Protein AF-0000000075188160 (afdb_homodimer)

Radius of gyration: 25.86 Å; Cα contacts (8 Å, |Δi|>4): 1285; chains: 2; bounding box: 94×71×82 Å

Secondary structure (DSSP, 8-state):
-------------------PPPP-----GGGGGS---BTT--SS--S-TTSS--S--EEEEEEE--S--S-GGGT--EETT--EEEEEEEE-TTS-------GGG---SS-SSSB-TTS-B-PPP-S--HHHHHHHTT-HHHHHHHHHHS--SSS-HHHHHHHHHHHTGGG-GGG-GGGG-TT--TTHHHHHHHHHHHHHHHH--HHHHHHHTT----SS--B-HHHHHHHHHHHHSSPPEEEE-STTTBEEEEEEEEEEES-TTTPEEEEE--SSPPSS-SSSPBB-PPPPGGGEE--SS-----/--------------------PPP-----GGGGGS---BTT--SS--S-TTSS--S--EEEEEEE--S--S-GGGT--EETT--EEEEEEEE-TTS-------GGG---SS-SSSB-TTS-B-PPP-S--HHHHHHHTT-HHHHHHHHHHS--SSS-HHHHHHHHHHHTGGG-GGGSGGGG-TT--TTHHHHHHHHHHHHHHHH--HHHHHHHTT----SS--B-HHHHHHHHHHHHSSPPEEEE-STTTBEEEEEEEEEEES-TTTPEEEEE--SSPPSS-SSSPBB-PPPPGGGEE--SS-----

Foldseek 3Di:
DPPPPPPPPPPPPPPPPPDDQDALDFAPVVLVVDDWDWQLPDPDDDPQLLWAWPQLQWKKFKWWDDQFAQCLVVVQFAAPLATAGQAIARAGSVRHHFWQQDLVLQAAQQAVVQADPVGDGRDHHDDDFCLVVCVVSVNVVLVVVCSHGQGHHPDHSSNSLSRRCRTGVSNTSSLDQVRRPPPDDPCSSSNLRSLLSVVSRVVQRLSCLCVVLVHHADPPDFDALCSSQVSRCVPQVEGWAWEADDPQAETTMTMWIFTWTTGSRDTDTRTYYDPDHHSHDRPDTHHRHHHDPSRYDHPPDDPPPD/DPPPPPPPPPPPPPPPPPDDQDALDFAPVVLVVDDWDWQLPDPDDDPQLLWAWPQLQWKKFKWWDDQFAQCLVVVQFAAPLATAGQAIARAGSVRHHFWQQDLVLQAAQQAVVQADPVGDGRDHHDDDFCLVVCVVSVNVVLVVVCSHGQGHHPDHSSNSLSRRCRTGVSNTSSLDQVRRPPPGDPCSSSNLRSLLSVVSRVVQRLSCLCVVLVHHADPPDFDALCSSQVSRCVPQVEGWAWEDDDPQAETTMTMWIFTWTTGSRDTDTRTYYDPDHHSHDRPDTHHRHHHDPSRYDHPPDDPPPD

InterPro domains:
  IPR001568 Ribonuclease T2-like [PF00445] (58-257)
  IPR001568 Ribonuclease T2-like [PTHR11240] (32-281)
  IPR018188 Ribonuclease T2, His active site 1 [PS00530] (83-90)
  IPR033130 Ribonuclease T2, His active site 2 [PS00531] (160-171)
  IPR033697 Ribonuclease T2, eukaryotic [cd01061] (55-287)
  IPR036430 Ribonuclease T2-like superfamily [G3DSA:3.90.730.10] (27-302)
  IPR036430 Ribonuclease T2-like superfamily [SSF55895] (38-282)

Structure (mmCIF, N/CA/C/O backbone):
data_AF-0000000075188160-model_v1
#
loop_
_entity.id
_entity.type
_entity.pdbx_description
1 polymer 'ribonuclease T2'
#
loop_
_atom_site.group_PDB
_atom_site.id
_atom_site.type_symbol
_atom_site.label_atom_id
_atom_site.label_alt_id
_atom_site.label_comp_id
_atom_site.label_asym_id
_atom_site.label_entity_id
_atom_site.label_seq_id
_atom_site.pdbx_PDB_ins_code
_atom_site.Cartn_x
_atom_site.Cartn_y
_atom_site.Cartn_z
_atom_site.occupancy
_atom_site.B_iso_or_equiv
_atom_site.auth_seq_id
_atom_site.auth_comp_id
_atom_site.auth_asym_id
_atom_site.auth_atom_id
_atom_site.pdbx_PDB_model_num
ATOM 1 N N . MET A 1 1 ? 50.875 18.438 -55.125 1 29.58 1 MET A N 1
ATOM 2 C CA . MET A 1 1 ? 50.812 18.141 -53.688 1 29.58 1 MET A CA 1
ATOM 3 C C . MET A 1 1 ? 49.531 18.688 -53.062 1 29.58 1 MET A C 1
ATOM 5 O O . MET A 1 1 ? 49.438 19.875 -52.781 1 29.58 1 MET A O 1
ATOM 9 N N . MET A 1 2 ? 48.344 18.156 -53.562 1 36.16 2 MET A N 1
ATOM 10 C CA . MET A 1 2 ? 47 18.531 -53.125 1 36.16 2 MET A CA 1
ATOM 11 C C . MET A 1 2 ? 46.781 18.156 -51.656 1 36.16 2 MET A C 1
ATOM 13 O O . MET A 1 2 ? 47 17.016 -51.281 1 36.16 2 MET A O 1
ATOM 17 N N . ASN A 1 3 ? 46.906 19.094 -50.719 1 37.25 3 ASN A N 1
ATOM 18 C CA . ASN A 1 3 ? 46.625 19.078 -49.281 1 37.25 3 ASN A CA 1
ATOM 19 C C . ASN A 1 3 ? 45.188 18.688 -48.969 1 37.25 3 ASN A C 1
ATOM 21 O O . ASN A 1 3 ? 44.25 19.422 -49.312 1 37.25 3 ASN A O 1
ATOM 25 N N . GLY A 1 4 ? 44.781 17.422 -49.125 1 35.34 4 GLY A N 1
ATOM 26 C CA . GLY A 1 4 ? 43.5 16.938 -48.719 1 35.34 4 GLY A CA 1
ATOM 27 C C . GLY A 1 4 ? 43.188 17.125 -47.25 1 35.34 4 GLY A C 1
ATOM 28 O O . GLY A 1 4 ? 43.969 16.672 -46.375 1 35.34 4 GLY A O 1
ATOM 29 N N . TYR A 1 5 ? 42.562 18.281 -46.906 1 38.41 5 TYR A N 1
ATOM 30 C CA . TYR A 1 5 ? 42.031 18.5 -45.562 1 38.41 5 TYR A CA 1
ATOM 31 C C . TYR A 1 5 ? 41.062 17.406 -45.156 1 38.41 5 TYR A C 1
ATOM 33 O O . TYR A 1 5 ? 40.062 17.172 -45.812 1 38.41 5 TYR A O 1
ATOM 41 N N . LEU A 1 6 ? 41.562 16.344 -44.5 1 41 6 LEU A N 1
ATOM 42 C CA . LEU A 1 6 ? 40.688 15.375 -43.812 1 41 6 LEU A CA 1
ATOM 43 C C . LEU A 1 6 ? 39.875 16.047 -42.719 1 41 6 LEU A C 1
ATOM 45 O O . LEU A 1 6 ? 40.469 16.625 -41.781 1 41 6 LEU A O 1
ATOM 49 N N . SER A 1 7 ? 38.688 16.438 -43.062 1 38.22 7 SER A N 1
ATOM 50 C CA . SER A 1 7 ? 37.75 16.906 -42.062 1 38.22 7 SER A CA 1
ATOM 51 C C . SER A 1 7 ? 37.469 15.828 -41.031 1 38.22 7 SER A C 1
ATOM 53 O O . SER A 1 7 ? 37 14.734 -41.375 1 38.22 7 SER A O 1
ATOM 55 N N . PHE A 1 8 ? 38.125 15.914 -39.875 1 43.94 8 PHE A N 1
ATOM 56 C CA . PHE A 1 8 ? 37.781 15.102 -38.688 1 43.94 8 PHE A CA 1
ATOM 57 C C . PHE A 1 8 ? 36.375 15.453 -38.188 1 43.94 8 PHE A C 1
ATOM 59 O O . PHE A 1 8 ? 36.125 16.594 -37.812 1 43.94 8 PHE A O 1
ATOM 66 N N . ILE A 1 9 ? 35.375 14.703 -38.625 1 43.22 9 ILE A N 1
ATOM 67 C CA . ILE A 1 9 ? 34.062 14.82 -38.031 1 43.22 9 ILE A CA 1
ATOM 68 C C . ILE A 1 9 ? 34.125 14.297 -36.594 1 43.22 9 ILE A C 1
ATOM 70 O O . ILE A 1 9 ? 34.406 13.109 -36.375 1 43.22 9 ILE A O 1
ATOM 74 N N . VAL A 1 10 ? 34.312 15.188 -35.625 1 41.38 10 VAL A N 1
ATOM 75 C CA . VAL A 1 10 ? 34.156 14.828 -34.219 1 41.38 10 VAL A CA 1
ATOM 76 C C . VAL A 1 10 ? 32.688 14.453 -33.938 1 41.38 10 VAL A C 1
ATOM 78 O O . VAL A 1 10 ? 31.797 15.297 -34.062 1 41.38 10 VAL A O 1
ATOM 81 N N . SER A 1 11 ? 32.375 13.234 -34.094 1 39.12 11 SER A N 1
ATOM 82 C CA . SER A 1 11 ? 31.078 12.805 -33.562 1 39.12 11 SER A CA 1
ATOM 83 C C . SER A 1 11 ? 30.984 13.023 -32.062 1 39.12 11 SER A C 1
ATOM 85 O O . SER A 1 11 ? 31.719 12.406 -31.297 1 39.12 11 SER A O 1
ATOM 87 N N . LEU A 1 12 ? 30.578 14.141 -31.656 1 33.94 12 LEU A N 1
ATOM 88 C CA . LEU A 1 12 ? 30.188 14.258 -30.266 1 33.94 12 LEU A CA 1
ATOM 89 C C . LEU A 1 12 ? 29.094 13.266 -29.906 1 33.94 12 LEU A C 1
ATOM 91 O O . LEU A 1 12 ? 27.953 13.406 -30.359 1 33.94 12 LEU A O 1
ATOM 95 N N . ALA A 1 13 ? 29.469 12.047 -29.641 1 36.66 13 ALA A N 1
ATOM 96 C CA . ALA A 1 13 ? 28.469 11.227 -28.969 1 36.66 13 ALA A CA 1
ATOM 97 C C . ALA A 1 13 ? 27.938 11.922 -27.719 1 36.66 13 ALA A C 1
ATOM 99 O O . ALA A 1 13 ? 28.688 12.164 -26.766 1 36.66 13 ALA A O 1
ATOM 100 N N . LEU A 1 14 ? 26.891 12.656 -27.797 1 34.25 14 LEU A N 1
ATOM 101 C CA . LEU A 1 14 ? 26.188 13.117 -26.609 1 34.25 14 LEU A CA 1
ATOM 102 C C . LEU A 1 14 ? 25.906 11.953 -25.672 1 34.25 14 LEU A C 1
ATOM 104 O O . LEU A 1 14 ? 25.141 11.047 -26 1 34.25 14 LEU A O 1
ATOM 108 N N . ALA A 1 15 ? 26.781 11.688 -24.859 1 36.69 15 ALA A N 1
ATOM 109 C CA . ALA A 1 15 ? 26.438 10.812 -23.75 1 36.69 15 ALA A CA 1
ATOM 110 C C . ALA A 1 15 ? 25.156 11.281 -23.047 1 36.69 15 ALA A C 1
ATOM 112 O O . ALA A 1 15 ? 25.141 12.344 -22.422 1 36.69 15 ALA A O 1
ATOM 113 N N . VAL A 1 16 ? 24.062 10.992 -23.484 1 39.41 16 VAL A N 1
ATOM 114 C CA . VAL A 1 16 ? 22.875 11.18 -22.656 1 39.41 16 VAL A CA 1
ATOM 115 C C . VAL A 1 16 ? 23.141 10.648 -21.25 1 39.41 16 VAL A C 1
ATOM 117 O O . VAL A 1 16 ? 23.391 9.453 -21.062 1 39.41 16 VAL A O 1
ATOM 120 N N . LYS A 1 17 ? 23.891 11.375 -20.531 1 41.59 17 LYS A N 1
ATOM 121 C CA . LYS A 1 17 ? 23.969 11 -19.125 1 41.59 17 LYS A CA 1
ATOM 122 C C . LYS A 1 17 ? 22.641 10.477 -18.609 1 41.59 17 LYS A C 1
ATOM 124 O O . LYS A 1 17 ? 21.625 11.188 -18.641 1 41.59 17 LYS A O 1
ATOM 129 N N . ALA A 1 18 ? 22.453 9.203 -18.719 1 49.53 18 ALA A N 1
ATOM 130 C CA . ALA A 1 18 ? 21.297 8.531 -18.156 1 49.53 18 ALA A CA 1
ATOM 131 C C . ALA A 1 18 ? 20.922 9.133 -16.797 1 49.53 18 ALA A C 1
ATOM 133 O O . ALA A 1 18 ? 21.734 9.164 -15.883 1 49.53 18 ALA A O 1
ATOM 134 N N . TYR A 1 19 ? 19.984 10.164 -16.703 1 56.09 19 TYR A N 1
ATOM 135 C CA . TYR A 1 19 ? 19.453 10.812 -15.516 1 56.09 19 TYR A CA 1
ATOM 136 C C . TYR A 1 19 ? 19.109 9.789 -14.438 1 56.09 19 TYR A C 1
ATOM 138 O O . TYR A 1 19 ? 18.375 8.828 -14.695 1 56.09 19 TYR A O 1
ATOM 146 N N . GLN A 1 20 ? 19.969 9.727 -13.375 1 81.69 20 GLN A N 1
ATOM 147 C CA . GLN A 1 20 ? 19.703 8.82 -12.258 1 81.69 20 GLN A CA 1
ATOM 148 C C . GLN A 1 20 ? 18.859 9.492 -11.188 1 81.69 20 GLN A C 1
ATOM 150 O O . GLN A 1 20 ? 19.172 10.594 -10.734 1 81.69 20 GLN A O 1
ATOM 155 N N . VAL A 1 21 ? 17.656 9.008 -10.938 1 91.62 21 VAL A N 1
ATOM 156 C CA . VAL A 1 21 ? 16.812 9.469 -9.836 1 91.62 21 VAL A CA 1
ATOM 157 C C . VAL A 1 21 ? 17.5 9.188 -8.5 1 91.62 21 VAL A C 1
ATOM 159 O O . VAL A 1 21 ? 17.828 8.039 -8.195 1 91.62 21 VAL A O 1
ATOM 162 N N . PRO A 1 22 ? 17.797 10.242 -7.809 1 93.81 22 PRO A N 1
ATOM 163 C CA . PRO A 1 22 ? 18.5 10.039 -6.535 1 93.81 22 PRO A CA 1
ATOM 164 C C . PRO A 1 22 ? 17.672 9.227 -5.535 1 93.81 22 PRO A C 1
ATOM 166 O O . PRO A 1 22 ? 16.438 9.297 -5.539 1 93.81 22 PRO A O 1
ATOM 169 N N . ALA A 1 23 ? 18.391 8.562 -4.691 1 93.25 23 ALA A N 1
ATOM 170 C CA . ALA A 1 23 ? 17.75 7.832 -3.602 1 93.25 23 ALA A CA 1
ATOM 171 C C . ALA A 1 23 ? 17.234 8.789 -2.533 1 93.25 23 ALA A C 1
ATOM 173 O O . ALA A 1 23 ? 17.844 9.836 -2.279 1 93.25 23 ALA A O 1
ATOM 174 N N . THR A 1 24 ? 16.125 8.375 -1.885 1 96.69 24 THR A N 1
ATOM 175 C CA . THR A 1 24 ? 15.578 9.227 -0.839 1 96.69 24 THR A CA 1
ATOM 176 C C . THR A 1 24 ? 15.32 8.43 0.434 1 96.69 24 THR A C 1
ATOM 178 O O . THR A 1 24 ? 14.68 8.922 1.363 1 96.69 24 THR A O 1
ATOM 181 N N . TYR A 1 25 ? 15.75 7.16 0.494 1 97.31 25 TYR A N 1
ATOM 182 C CA . TYR A 1 25 ? 15.586 6.355 1.699 1 97.31 25 TYR A CA 1
ATOM 183 C C . TYR A 1 25 ? 16.609 6.742 2.758 1 97.31 25 TYR A C 1
ATOM 185 O O . TYR A 1 25 ? 17.719 7.184 2.43 1 97.31 25 TYR A O 1
ATOM 193 N N . PRO A 1 26 ? 16.281 6.594 4.051 1 98.19 26 PRO A N 1
ATOM 194 C CA . PRO A 1 26 ? 17.219 6.891 5.133 1 98.19 26 PRO A CA 1
ATOM 195 C C . PRO A 1 26 ? 18.281 5.809 5.305 1 98.19 26 PRO A C 1
ATOM 197 O O . PRO A 1 26 ? 18.281 4.812 4.574 1 98.19 26 PRO A O 1
ATOM 200 N N . ASN A 1 27 ? 19.172 6.098 6.184 1 97.62 27 ASN A N 1
ATOM 201 C CA . ASN A 1 27 ? 20.125 5.09 6.641 1 97.62 27 ASN A CA 1
ATOM 202 C C . ASN A 1 27 ? 19.719 4.508 7.992 1 97.62 27 ASN A C 1
ATOM 204 O O . ASN A 1 27 ? 19.953 5.125 9.031 1 97.62 27 ASN A O 1
ATOM 208 N N . ILE A 1 28 ? 19.156 3.303 7.949 1 96.56 28 ILE A N 1
ATOM 209 C CA . ILE A 1 28 ? 18.719 2.709 9.203 1 96.56 28 ILE A CA 1
ATOM 210 C C . ILE A 1 28 ? 19.438 1.388 9.438 1 96.56 28 ILE A C 1
ATOM 212 O O . ILE A 1 28 ? 18.875 0.444 9.984 1 96.56 28 ILE A O 1
ATOM 216 N N . SER A 1 29 ? 20.625 1.27 8.977 1 96.25 29 SER A N 1
ATOM 217 C CA . SER A 1 29 ? 21.422 0.051 9.133 1 96.25 29 SER A CA 1
ATOM 218 C C . SER A 1 29 ? 21.609 -0.303 10.602 1 96.25 29 SER A C 1
ATOM 220 O O . SER A 1 29 ? 21.672 -1.481 10.961 1 96.25 29 SER A O 1
ATOM 222 N N . SER A 1 30 ? 21.656 0.716 11.414 1 95.31 30 SER A N 1
ATOM 223 C CA . SER A 1 30 ? 21.891 0.495 12.836 1 95.31 30 SER A CA 1
ATOM 224 C C . SER A 1 30 ? 20.688 -0.13 13.516 1 95.31 30 SER A C 1
ATOM 226 O O . SER A 1 30 ? 20.781 -0.62 14.641 1 95.31 30 SER A O 1
ATOM 228 N N . CYS A 1 31 ? 19.547 -0.104 12.844 1 95.19 31 CYS A N 1
ATOM 229 C CA . CYS A 1 31 ? 18.328 -0.626 13.445 1 95.19 31 CYS A CA 1
ATOM 230 C C . CYS A 1 31 ? 18.375 -2.146 13.562 1 95.19 31 CYS A C 1
ATOM 232 O O . CYS A 1 31 ? 17.609 -2.744 14.32 1 95.19 31 CYS A O 1
ATOM 234 N N . ALA A 1 32 ? 19.281 -2.803 12.836 1 92.81 32 ALA A N 1
ATOM 235 C CA . ALA A 1 32 ? 19.453 -4.254 12.906 1 92.81 32 ALA A CA 1
ATOM 236 C C . ALA A 1 32 ? 19.984 -4.672 14.273 1 92.81 32 ALA A C 1
ATOM 238 O O . ALA A 1 32 ? 19.875 -5.84 14.656 1 92.81 32 ALA A O 1
ATOM 239 N N . LEU A 1 33 ? 20.5 -3.732 14.977 1 90.62 33 LEU A N 1
ATOM 240 C CA . LEU A 1 33 ? 21.125 -4.02 16.266 1 90.62 33 LEU A CA 1
ATOM 241 C C . LEU A 1 33 ? 20.141 -3.854 17.406 1 90.62 33 LEU A C 1
ATOM 243 O O . LEU A 1 33 ? 20.469 -4.141 18.562 1 90.62 33 LEU A O 1
ATOM 247 N N . GLN A 1 34 ? 18.969 -3.441 17.031 1 86.44 34 GLN A N 1
ATOM 248 C CA . GLN A 1 34 ? 17.953 -3.213 18.047 1 86.44 34 GLN A CA 1
ATOM 249 C C . GLN A 1 34 ? 16.922 -4.324 18.047 1 86.44 34 GLN A C 1
ATOM 251 O O . GLN A 1 34 ? 16.781 -5.055 17.062 1 86.44 34 GLN A O 1
ATOM 256 N N . THR A 1 35 ? 16.312 -4.484 19.234 1 80.75 35 THR A N 1
ATOM 257 C CA . THR A 1 35 ? 15.156 -5.371 19.312 1 80.75 35 THR A CA 1
ATOM 258 C C . THR A 1 35 ? 13.867 -4.602 19.031 1 80.75 35 THR A C 1
ATOM 260 O O . THR A 1 35 ? 13.414 -3.811 19.859 1 80.75 35 THR A O 1
ATOM 263 N N . PRO A 1 36 ? 13.406 -4.82 17.891 1 80.75 36 PRO A N 1
ATOM 264 C CA . PRO A 1 36 ? 12.242 -4.004 17.531 1 80.75 36 PRO A CA 1
ATOM 265 C C . PRO A 1 36 ? 10.992 -4.371 18.344 1 80.75 36 PRO A C 1
ATOM 267 O O . PRO A 1 36 ? 10.852 -5.516 18.781 1 80.75 36 PRO A O 1
ATOM 270 N N . THR A 1 37 ? 10.234 -3.42 18.656 1 89.75 37 THR A N 1
ATOM 271 C CA . THR A 1 37 ? 8.906 -3.521 19.25 1 89.75 37 THR A CA 1
ATOM 272 C C . THR A 1 37 ? 7.934 -2.555 18.578 1 89.75 37 THR A C 1
ATOM 274 O O . THR A 1 37 ? 8.352 -1.626 17.891 1 89.75 37 THR A O 1
ATOM 277 N N . PHE A 1 38 ? 6.691 -2.906 18.672 1 95.94 38 PHE A N 1
ATOM 278 C CA . PHE A 1 38 ? 5.711 -1.938 18.188 1 95.94 38 PHE A CA 1
ATOM 279 C C . PHE A 1 38 ? 5.781 -0.65 19 1 95.94 38 PHE A C 1
ATOM 281 O O . PHE A 1 38 ? 5.926 -0.688 20.219 1 95.94 38 PHE A O 1
ATOM 288 N N . SER A 1 39 ? 5.711 0.458 18.281 1 96.19 39 SER A N 1
ATOM 289 C CA . SER A 1 39 ? 5.578 1.735 18.984 1 96.19 39 SER A CA 1
ATOM 290 C C . SER A 1 39 ? 4.398 1.718 19.938 1 96.19 39 SER A C 1
ATOM 292 O O . SER A 1 39 ? 3.396 1.044 19.688 1 96.19 39 SER A O 1
ATOM 294 N N . CYS A 1 40 ? 4.508 2.41 21.094 1 96.31 40 CYS A N 1
ATOM 295 C CA . CYS A 1 40 ? 3.506 2.574 22.141 1 96.31 40 CYS A CA 1
ATOM 296 C C . CYS A 1 40 ? 3.309 1.276 22.906 1 96.31 40 CYS A C 1
ATOM 298 O O . CYS A 1 40 ? 2.467 1.205 23.812 1 96.31 40 CYS A O 1
ATOM 300 N N . GLU A 1 41 ? 4.051 0.155 22.516 1 94.88 41 GLU A N 1
ATOM 301 C CA . GLU A 1 41 ? 3.959 -1.107 23.25 1 94.88 41 GLU A CA 1
ATOM 302 C C . GLU A 1 41 ? 5.273 -1.438 23.953 1 94.88 41 GLU A C 1
ATOM 304 O O . GLU A 1 41 ? 5.379 -2.461 24.625 1 94.88 41 GLU A O 1
ATOM 309 N N . ASN A 1 42 ? 6.219 -0.615 23.688 1 87 42 ASN A N 1
ATOM 310 C CA . ASN A 1 42 ? 7.535 -0.828 24.281 1 87 42 ASN A CA 1
ATOM 311 C C . ASN A 1 42 ? 7.523 -0.571 25.781 1 87 42 ASN A C 1
ATOM 313 O O . ASN A 1 42 ? 6.84 0.338 26.25 1 87 42 ASN A O 1
ATOM 317 N N . THR A 1 43 ? 8.352 -1.35 26.422 1 84.25 43 THR A N 1
ATOM 318 C CA . THR A 1 43 ? 8.469 -1.18 27.859 1 84.25 43 THR A CA 1
ATOM 319 C C . THR A 1 43 ? 9.797 -0.509 28.219 1 84.25 43 THR A C 1
ATOM 321 O O . THR A 1 43 ? 10.055 -0.219 29.391 1 84.25 43 THR A O 1
ATOM 324 N N . THR A 1 44 ? 10.602 -0.437 27.25 1 81.12 44 THR A N 1
ATOM 325 C CA . THR A 1 44 ? 11.883 0.236 27.422 1 81.12 44 THR A CA 1
ATOM 326 C C . THR A 1 44 ? 12.023 1.407 26.469 1 81.12 44 THR A C 1
ATOM 328 O O . THR A 1 44 ? 11.273 1.516 25.5 1 81.12 44 THR A O 1
ATOM 331 N N . VAL A 1 45 ? 12.93 2.205 26.797 1 81.62 45 VAL A N 1
ATOM 332 C CA . VAL A 1 45 ? 13.172 3.395 25.984 1 81.62 45 VAL A CA 1
ATOM 333 C C . VAL A 1 45 ? 13.672 2.986 24.609 1 81.62 45 VAL A C 1
ATOM 335 O O . VAL A 1 45 ? 14.492 2.072 24.484 1 81.62 45 VAL A O 1
ATOM 338 N N . ILE A 1 46 ? 13.141 3.641 23.625 1 83.06 46 ILE A N 1
ATOM 339 C CA . ILE A 1 46 ? 13.672 3.504 22.281 1 83.06 46 ILE A CA 1
ATOM 340 C C . ILE A 1 46 ? 14.945 4.336 22.141 1 83.06 46 ILE A C 1
ATOM 342 O O . ILE A 1 46 ? 14.891 5.566 22.062 1 83.06 46 ILE A O 1
ATOM 346 N N . ALA A 1 47 ? 16.047 3.703 22.109 1 85.44 47 ALA A N 1
ATOM 347 C CA . ALA A 1 47 ? 17.328 4.379 22.156 1 85.44 47 ALA A CA 1
ATOM 348 C C . ALA A 1 47 ? 17.641 5.07 20.828 1 85.44 47 ALA A C 1
ATOM 350 O O . ALA A 1 47 ? 18.141 6.195 20.812 1 85.44 47 ALA A O 1
ATOM 351 N N . ASN A 1 48 ? 17.344 4.422 19.766 1 93.62 48 ASN A N 1
ATOM 352 C CA . ASN A 1 48 ? 17.562 4.973 18.422 1 93.62 48 ASN A CA 1
ATOM 353 C C . ASN A 1 48 ? 16.266 5.438 17.781 1 93.62 48 ASN A C 1
ATOM 355 O O . ASN A 1 48 ? 15.5 4.621 17.266 1 93.62 48 ASN A O 1
ATOM 359 N N . THR A 1 49 ? 16.062 6.703 17.719 1 94.81 49 THR A N 1
ATOM 360 C CA . THR A 1 49 ? 14.781 7.289 17.328 1 94.81 49 THR A CA 1
ATOM 361 C C . THR A 1 49 ? 14.594 7.203 15.812 1 94.81 49 THR A C 1
ATOM 363 O O . THR A 1 49 ? 13.508 7.492 15.297 1 94.81 49 THR A O 1
ATOM 366 N N . CYS A 1 50 ? 15.648 6.762 15.086 1 96.88 50 CYS A N 1
ATOM 367 C CA . CYS A 1 50 ? 15.508 6.531 13.648 1 96.88 50 CYS A CA 1
ATOM 368 C C . CYS A 1 50 ? 14.828 5.195 13.375 1 96.88 50 CYS A C 1
ATOM 370 O O . CYS A 1 50 ? 14.406 4.934 12.25 1 96.88 50 CYS A O 1
ATOM 372 N N . CYS A 1 51 ? 14.688 4.352 14.438 1 96.44 51 CYS A N 1
ATOM 373 C CA . CYS A 1 51 ? 14.273 2.969 14.211 1 96.44 51 CYS A CA 1
ATOM 374 C C . CYS A 1 51 ? 12.805 2.777 14.547 1 96.44 51 CYS A C 1
ATOM 376 O O . CYS A 1 51 ? 12.211 1.757 14.188 1 96.44 51 CYS A O 1
ATOM 378 N N . SER A 1 52 ? 12.219 3.689 15.18 1 96.06 52 SER A N 1
ATOM 379 C CA . SER A 1 52 ? 10.805 3.688 15.547 1 96.06 52 SER A CA 1
ATOM 380 C C . SER A 1 52 ? 10.32 5.094 15.875 1 96.06 52 SER A C 1
ATOM 382 O O . SER A 1 52 ? 11.023 5.867 16.531 1 96.06 52 SER A O 1
ATOM 384 N N . PRO A 1 53 ? 9.156 5.398 15.391 1 96.19 53 PRO A N 1
ATOM 385 C CA . PRO A 1 53 ? 8.672 6.734 15.75 1 96.19 53 PRO A CA 1
ATOM 386 C C . PRO A 1 53 ? 8.5 6.918 17.25 1 96.19 53 PRO A C 1
ATOM 388 O O . PRO A 1 53 ? 7.836 6.109 17.906 1 96.19 53 PRO A O 1
ATOM 391 N N . THR A 1 54 ? 8.977 7.953 17.766 1 93.56 54 THR A N 1
ATOM 392 C CA . THR A 1 54 ? 8.93 8.297 19.188 1 93.56 54 THR A CA 1
ATOM 393 C C . THR A 1 54 ? 9.258 9.773 19.406 1 93.56 54 THR A C 1
ATOM 395 O O . THR A 1 54 ? 10.18 10.305 18.781 1 93.56 54 THR A O 1
ATOM 398 N N . PRO A 1 55 ? 8.531 10.484 20.25 1 91.69 55 PRO A N 1
ATOM 399 C CA . PRO A 1 55 ? 7.422 10.008 21.078 1 91.69 55 PRO A CA 1
ATOM 400 C C . PRO A 1 55 ? 6.152 9.75 20.266 1 91.69 55 PRO A C 1
ATOM 402 O O . PRO A 1 55 ? 5.188 9.18 20.797 1 91.69 55 PRO A O 1
ATOM 405 N N . GLY A 1 56 ? 6.059 10.156 19 1 94.31 56 GLY A N 1
ATOM 406 C CA . GLY A 1 56 ? 4.891 10.062 18.156 1 94.31 56 GLY A CA 1
ATOM 407 C C . GLY A 1 56 ? 4.637 8.648 17.641 1 94.31 56 GLY A C 1
ATOM 408 O O . GLY A 1 56 ? 4.559 8.422 16.438 1 94.31 56 GLY A O 1
ATOM 409 N N . GLY A 1 57 ? 4.387 7.723 18.672 1 96.56 57 GLY A N 1
ATOM 410 C CA . GLY A 1 57 ? 4.293 6.316 18.312 1 96.56 57 GLY A CA 1
ATOM 411 C C . GLY A 1 57 ? 2.908 5.906 17.844 1 96.56 57 GLY A C 1
ATOM 412 O O . GLY A 1 57 ? 2.723 4.809 17.312 1 96.56 57 GLY A O 1
ATOM 413 N N . LEU A 1 58 ? 1.884 6.715 18.109 1 98.12 58 LEU A N 1
ATOM 414 C CA . LEU A 1 58 ? 0.536 6.5 17.594 1 98.12 58 LEU A CA 1
ATOM 415 C C . LEU A 1 58 ? 0.358 7.172 16.234 1 98.12 58 LEU A C 1
ATOM 417 O O . LEU A 1 58 ? 0.032 8.359 16.172 1 98.12 58 LEU A O 1
ATOM 421 N N . VAL A 1 59 ? 0.539 6.398 15.188 1 98.5 59 VAL A N 1
ATOM 422 C CA . VAL A 1 59 ? 0.62 6.93 13.828 1 98.5 59 VAL A CA 1
ATOM 423 C C . VAL A 1 59 ? -0.76 6.898 13.18 1 98.5 59 VAL A C 1
ATOM 425 O O . VAL A 1 59 ? -1.407 5.848 13.133 1 98.5 59 VAL A O 1
ATOM 428 N N . LEU A 1 60 ? -1.22 8.008 12.664 1 98.81 60 LEU A N 1
ATOM 429 C CA . LEU A 1 60 ? -2.521 8.109 12.008 1 98.81 60 LEU A CA 1
ATOM 430 C C . LEU A 1 60 ? -2.363 8.227 10.5 1 98.81 60 LEU A C 1
ATOM 432 O O . LEU A 1 60 ? -1.647 9.102 10.008 1 98.81 60 LEU A O 1
ATOM 436 N N . VAL A 1 61 ? -2.939 7.316 9.812 1 98.81 61 VAL A N 1
ATOM 437 C CA . VAL A 1 61 ? -3.188 7.477 8.383 1 98.81 61 VAL A CA 1
ATOM 438 C C . VAL A 1 61 ? -4.566 8.094 8.164 1 98.81 61 VAL A C 1
ATOM 440 O O . VAL A 1 61 ? -5.582 7.523 8.578 1 98.81 61 VAL A O 1
ATOM 443 N N . THR A 1 62 ? -4.637 9.266 7.438 1 98.88 62 THR A N 1
ATOM 444 C CA . THR A 1 62 ? -5.879 10.031 7.426 1 98.88 62 THR A CA 1
ATOM 445 C C . THR A 1 62 ? -6.305 10.344 5.996 1 98.88 62 THR A C 1
ATOM 447 O O . THR A 1 62 ? -5.461 10.516 5.113 1 98.88 62 THR A O 1
ATOM 450 N N . GLN A 1 63 ? -7.617 10.398 5.785 1 98.94 63 GLN A N 1
ATOM 451 C CA . GLN A 1 63 ? -8.18 10.602 4.453 1 98.94 63 GLN A CA 1
ATOM 452 C C . GLN A 1 63 ? -9.375 11.547 4.496 1 98.94 63 GLN A C 1
ATOM 454 O O . GLN A 1 63 ? -9.992 11.727 5.547 1 98.94 63 GLN A O 1
ATOM 459 N N . PHE A 1 64 ? -9.672 12.141 3.271 1 98.88 64 PHE A N 1
ATOM 460 C CA . PHE A 1 64 ? -10.812 13.039 3.121 1 98.88 64 PHE A CA 1
ATOM 461 C C . PHE A 1 64 ? -11.828 12.453 2.148 1 98.88 64 PHE A C 1
ATOM 463 O O . PHE A 1 64 ? -11.461 11.742 1.212 1 98.88 64 PHE A O 1
ATOM 470 N N . TRP A 1 65 ? -13.031 12.75 2.41 1 98.81 65 TRP A N 1
ATOM 471 C CA . TRP A 1 65 ? -14.055 12.75 1.372 1 98.81 65 TRP A CA 1
ATOM 472 C C . TRP A 1 65 ? -14.562 14.164 1.109 1 98.81 65 TRP A C 1
ATOM 474 O O . TRP A 1 65 ? -15.516 14.609 1.747 1 98.81 65 TRP A O 1
ATOM 484 N N . SER A 1 66 ? -13.922 14.797 0.195 1 98.31 66 SER A N 1
ATOM 485 C CA . SER A 1 66 ? -14.336 16.125 -0.245 1 98.31 66 SER A CA 1
ATOM 486 C C . SER A 1 66 ? -15.336 16.047 -1.393 1 98.31 66 SER A C 1
ATOM 488 O O . SER A 1 66 ? -15.273 15.125 -2.213 1 98.31 66 SER A O 1
ATOM 490 N N . ARG A 1 67 ? -16.203 17 -1.465 1 97.38 67 ARG A N 1
ATOM 491 C CA . ARG A 1 67 ? -17.219 16.984 -2.506 1 97.38 67 ARG A CA 1
ATOM 492 C C . ARG A 1 67 ? -16.891 17.984 -3.609 1 97.38 67 ARG A C 1
ATOM 494 O O . ARG A 1 67 ? -17.484 17.938 -4.691 1 97.38 67 ARG A O 1
ATOM 501 N N . TYR A 1 68 ? -16 18.891 -3.277 1 97.88 68 TYR A N 1
ATOM 502 C CA . TYR A 1 68 ? -15.477 19.875 -4.203 1 97.88 68 TYR A CA 1
ATOM 503 C C . TYR A 1 68 ? -14.102 20.359 -3.764 1 97.88 68 TYR A C 1
ATOM 505 O O . TYR A 1 68 ? -13.664 20.078 -2.643 1 97.88 68 TYR A O 1
ATOM 513 N N . THR A 1 69 ? -13.383 21.062 -4.621 1 98.25 69 THR A N 1
ATOM 514 C CA . THR A 1 69 ? -12.039 21.516 -4.266 1 98.25 69 THR A CA 1
ATOM 515 C C . THR A 1 69 ? -11.984 23.047 -4.23 1 98.25 69 THR A C 1
ATOM 517 O O . THR A 1 69 ? -11.125 23.625 -3.559 1 98.25 69 THR A O 1
ATOM 520 N N . GLY A 1 70 ? -12.844 23.703 -4.98 1 98.06 70 GLY A N 1
ATOM 521 C CA . GLY A 1 70 ? -12.789 25.156 -5.141 1 98.06 70 GLY A CA 1
ATOM 522 C C . GLY A 1 70 ? -11.797 25.594 -6.199 1 98.06 70 GLY A C 1
ATOM 523 O O . GLY A 1 70 ? -11.734 26.781 -6.539 1 98.06 70 GLY A O 1
ATOM 524 N N . LEU A 1 71 ? -11.047 24.703 -6.715 1 98.5 71 LEU A N 1
ATOM 525 C CA . LEU A 1 71 ? -10.062 25.016 -7.746 1 98.5 71 LEU A CA 1
ATOM 526 C C . LEU A 1 71 ? -10.289 24.141 -8.984 1 98.5 71 LEU A C 1
ATOM 528 O O . LEU A 1 71 ? -9.328 23.75 -9.656 1 98.5 71 LEU A O 1
ATOM 532 N N . GLU A 1 72 ? -11.508 23.797 -9.266 1 98.31 72 GLU A N 1
ATOM 533 C CA . GLU A 1 72 ? -11.852 22.953 -10.406 1 98.31 72 GLU A CA 1
ATOM 534 C C . GLU A 1 72 ? -11.414 23.609 -11.719 1 98.31 72 GLU A C 1
ATOM 536 O O . GLU A 1 72 ? -10.945 22.922 -12.633 1 98.31 72 GLU A O 1
ATOM 541 N N . LYS A 1 73 ? -11.57 24.922 -11.797 1 97.56 73 LYS A N 1
ATOM 542 C CA . LYS A 1 73 ? -11.211 25.641 -13.008 1 97.56 73 LYS A CA 1
ATOM 543 C C . LYS A 1 73 ? -9.703 25.562 -13.273 1 97.56 73 LYS A C 1
ATOM 545 O O . LYS A 1 73 ? -9.266 25.703 -14.414 1 97.56 73 LYS A O 1
ATOM 550 N N . GLN A 1 74 ? -8.945 25.328 -12.203 1 97.44 74 GLN A N 1
ATOM 551 C CA . GLN A 1 74 ? -7.5 25.203 -12.328 1 97.44 74 GLN A CA 1
ATOM 552 C C . GLN A 1 74 ? -7.094 23.75 -12.562 1 97.44 74 GLN A C 1
ATOM 554 O O . GLN A 1 74 ? -5.902 23.438 -12.609 1 97.44 74 GLN A O 1
ATOM 559 N N . GLY A 1 75 ? -8.023 22.859 -12.664 1 97.38 75 GLY A N 1
ATOM 560 C CA . GLY A 1 75 ? -7.742 21.469 -12.977 1 97.38 75 GLY A CA 1
ATOM 561 C C . GLY A 1 75 ? -7.562 20.594 -11.742 1 97.38 75 GLY A C 1
ATOM 562 O O . GLY A 1 75 ? -7.156 19.438 -11.844 1 97.38 75 GLY A O 1
ATOM 563 N N . GLN A 1 76 ? -7.746 21.203 -10.578 1 98.44 76 GLN A N 1
ATOM 564 C CA . GLN A 1 76 ? -7.688 20.438 -9.344 1 98.44 76 GLN A CA 1
ATOM 565 C C . GLN A 1 76 ? -9 19.688 -9.102 1 98.44 76 GLN A C 1
ATOM 567 O O . GLN A 1 76 ? -10.008 20.297 -8.742 1 98.44 76 GLN A O 1
ATOM 572 N N . LEU A 1 77 ? -8.992 18.328 -9.344 1 98.56 77 LEU A N 1
ATOM 573 C CA . LEU A 1 77 ? -10.195 17.5 -9.305 1 98.56 77 LEU A CA 1
ATOM 574 C C . LEU A 1 77 ? -10 16.297 -8.391 1 98.56 77 LEU A C 1
ATOM 576 O O . LEU A 1 77 ? -8.867 15.93 -8.078 1 98.56 77 LEU A O 1
ATOM 580 N N . LEU A 1 78 ? -11.062 15.797 -7.949 1 98.62 78 LEU A N 1
ATOM 581 C CA . LEU A 1 78 ? -11.086 14.641 -7.059 1 98.62 78 LEU A CA 1
ATOM 582 C C . LEU A 1 78 ? -11.148 13.336 -7.852 1 98.62 78 LEU A C 1
ATOM 584 O O . LEU A 1 78 ? -11.844 13.266 -8.875 1 98.62 78 LEU A O 1
ATOM 588 N N . PRO A 1 79 ? -10.453 12.328 -7.441 1 97.94 79 PRO A N 1
ATOM 589 C CA . PRO A 1 79 ? -10.453 11.055 -8.164 1 97.94 79 PRO A CA 1
ATOM 590 C C . PRO A 1 79 ? -11.734 10.258 -7.938 1 97.94 79 PRO A C 1
ATOM 592 O O . PRO A 1 79 ? -12.078 9.938 -6.797 1 97.94 79 PRO A O 1
ATOM 595 N N . LYS A 1 80 ? -12.406 9.898 -8.977 1 96.56 80 LYS A N 1
ATOM 596 C CA . LYS A 1 80 ? -13.594 9.055 -8.875 1 96.56 80 LYS A CA 1
ATOM 597 C C . LYS A 1 80 ? -13.242 7.695 -8.266 1 96.56 80 LYS A C 1
ATOM 599 O O . LYS A 1 80 ? -12.203 7.117 -8.586 1 96.56 80 LYS A O 1
ATOM 604 N N . GLY A 1 81 ? -14.086 7.223 -7.383 1 95.81 81 GLY A N 1
ATOM 605 C CA . GLY A 1 81 ? -13.938 5.887 -6.832 1 95.81 81 GLY A CA 1
ATOM 606 C C . GLY A 1 81 ? -12.875 5.797 -5.758 1 95.81 81 GLY A C 1
ATOM 607 O O . GLY A 1 81 ? -12.367 4.711 -5.473 1 95.81 81 GLY A O 1
ATOM 608 N N . SER A 1 82 ? -12.57 6.961 -5.191 1 98 82 SER A N 1
ATOM 609 C CA . SER A 1 82 ? -11.516 6.938 -4.18 1 98 82 SER A CA 1
ATOM 610 C C . SER A 1 82 ? -11.68 8.086 -3.186 1 98 82 SER A C 1
ATOM 612 O O . SER A 1 82 ? -12.023 9.203 -3.572 1 98 82 SER A O 1
ATOM 614 N N . TRP A 1 83 ? -11.453 7.77 -1.886 1 98.88 83 TRP A N 1
ATOM 615 C CA . TRP A 1 83 ? -11.109 8.836 -0.951 1 98.88 83 TRP A CA 1
ATOM 616 C C . TRP A 1 83 ? -9.766 9.469 -1.317 1 98.88 83 TRP A C 1
ATOM 618 O O . TRP A 1 83 ? -9.062 8.969 -2.195 1 98.88 83 TRP A O 1
ATOM 628 N N . THR A 1 84 ? -9.453 10.594 -0.673 1 98.94 84 THR A N 1
ATOM 629 C CA . THR A 1 84 ? -8.18 11.258 -0.919 1 98.94 84 THR A CA 1
ATOM 630 C C . THR A 1 84 ? -7.328 11.297 0.35 1 98.94 84 THR A C 1
ATOM 632 O O . THR A 1 84 ? -7.836 11.055 1.447 1 98.94 84 THR A O 1
ATOM 635 N N . ILE A 1 85 ? -6.051 11.539 0.167 1 98.94 85 ILE A N 1
ATOM 636 C CA . ILE A 1 85 ? -5.098 11.617 1.271 1 98.94 85 ILE A CA 1
ATOM 637 C C . ILE A 1 85 ? -5.332 12.906 2.061 1 98.94 85 ILE A C 1
ATOM 639 O O . ILE A 1 85 ? -5.48 13.977 1.477 1 98.94 85 ILE A O 1
ATOM 643 N N . HIS A 1 86 ? -5.539 12.789 3.34 1 98.88 86 HIS A N 1
ATOM 644 C CA . HIS A 1 86 ? -5.359 13.938 4.223 1 98.88 86 HIS A CA 1
ATOM 645 C C . HIS A 1 86 ? -3.91 14.055 4.684 1 98.88 86 HIS A C 1
ATOM 647 O O . HIS A 1 86 ? -3.244 15.055 4.402 1 98.88 86 HIS A O 1
ATOM 653 N N . GLY A 1 87 ? -3.457 12.922 5.34 1 98.62 87 GLY A N 1
ATOM 654 C CA . GLY A 1 87 ? -2.057 12.969 5.727 1 98.62 87 GLY A CA 1
ATOM 655 C C . GLY A 1 87 ? -1.636 11.789 6.586 1 98.62 87 GLY A C 1
ATOM 656 O O . GLY A 1 87 ? -2.305 10.758 6.602 1 98.62 87 GLY A O 1
ATOM 657 N N . LEU A 1 88 ? -0.453 11.867 7.176 1 98.69 88 LEU A N 1
ATOM 658 C CA . LEU A 1 88 ? 0.235 10.922 8.047 1 98.69 88 LEU A CA 1
ATOM 659 C C . LEU A 1 88 ? 0.82 11.633 9.266 1 98.69 88 LEU A C 1
ATOM 661 O O . LEU A 1 88 ? 1.693 12.492 9.125 1 98.69 88 LEU A O 1
ATOM 665 N N . TRP A 1 89 ? 0.248 11.234 10.547 1 96.69 89 TRP A N 1
ATOM 666 C CA . TRP A 1 89 ? 0.544 12 11.758 1 96.69 89 TRP A CA 1
ATOM 667 C C . TRP A 1 89 ? 1.135 11.094 12.836 1 96.69 89 TRP A C 1
ATOM 669 O O . TRP A 1 89 ? 0.681 9.969 13.031 1 96.69 89 TRP A O 1
ATOM 679 N N . PRO A 1 90 ? 2.102 11.68 13.539 1 97.88 90 PRO A N 1
ATOM 680 C CA . PRO A 1 90 ? 2.627 10.961 14.695 1 97.88 90 PRO A CA 1
ATOM 681 C C . PRO A 1 90 ? 2.049 11.469 16.016 1 97.88 90 PRO A C 1
ATOM 683 O O . PRO A 1 90 ? 2.697 12.242 16.719 1 97.88 90 PRO A O 1
ATOM 686 N N . ASP A 1 91 ? 0.899 11.016 16.484 1 97.81 91 ASP A N 1
ATOM 687 C CA . ASP A 1 91 ? 0.434 11.344 17.828 1 97.81 91 ASP A CA 1
ATOM 688 C C . ASP A 1 91 ? 1.236 10.594 18.891 1 97.81 91 ASP A C 1
ATOM 690 O O . ASP A 1 91 ? 1.82 9.547 18.594 1 97.81 91 ASP A O 1
ATOM 694 N N . ASN A 1 92 ? 1.245 11.227 20.062 1 97 92 ASN A N 1
ATOM 695 C CA . ASN A 1 92 ? 1.879 10.531 21.172 1 97 92 ASN A CA 1
ATOM 696 C C . ASN A 1 92 ? 1.021 9.375 21.672 1 97 92 ASN A C 1
ATOM 698 O O . ASN A 1 92 ? -0.196 9.367 21.484 1 97 92 ASN A O 1
ATOM 702 N N . CYS A 1 93 ? 1.688 8.477 22.375 1 95.31 93 CYS A N 1
ATOM 703 C CA . CYS A 1 93 ? 1.021 7.254 22.797 1 95.31 93 CYS A CA 1
ATOM 704 C C . CYS A 1 93 ? -0.1 7.559 23.781 1 95.31 93 CYS A C 1
ATOM 706 O O . CYS A 1 93 ? -1.02 6.758 23.953 1 95.31 93 CYS A O 1
ATOM 708 N N . ASP A 1 94 ? -0.123 8.758 24.391 1 94.69 94 ASP A N 1
ATOM 709 C CA . ASP A 1 94 ? -1.163 9.133 25.344 1 94.69 94 ASP A CA 1
ATOM 710 C C . ASP A 1 94 ? -2.275 9.93 24.656 1 94.69 94 ASP A C 1
ATOM 712 O O . ASP A 1 94 ? -3.178 10.438 25.312 1 94.69 94 ASP A O 1
ATOM 716 N N . GLY A 1 95 ? -2.123 10.094 23.328 1 93.44 95 GLY A N 1
ATOM 717 C CA . GLY A 1 95 ? -3.164 10.773 22.562 1 93.44 95 GLY A CA 1
ATOM 718 C C . GLY A 1 95 ? -2.861 12.242 22.328 1 93.44 95 GLY A C 1
ATOM 719 O O . GLY A 1 95 ? -3.5 12.883 21.5 1 93.44 95 GLY A O 1
ATOM 720 N N . SER A 1 96 ? -1.913 12.797 23.125 1 95.94 96 SER A N 1
ATOM 721 C CA . SER A 1 96 ? -1.478 14.156 22.828 1 95.94 96 SER A CA 1
ATOM 722 C C . SER A 1 96 ? -0.683 14.203 21.531 1 95.94 96 SER A C 1
ATOM 724 O O . SER A 1 96 ? -0.47 13.172 20.891 1 95.94 96 SER A O 1
ATOM 726 N N . PHE A 1 97 ? -0.417 15.398 21.094 1 96.31 97 PHE A N 1
ATOM 727 C CA . PHE A 1 97 ? 0.326 15.508 19.844 1 96.31 97 PHE A CA 1
ATOM 728 C C . PHE A 1 97 ? 1.178 16.766 19.828 1 96.31 97 PHE A C 1
ATOM 730 O O . PHE A 1 97 ? 0.911 17.719 20.578 1 96.31 97 PHE A O 1
ATOM 737 N N . GLU A 1 98 ? 2.24 16.766 19.047 1 96.44 98 GLU A N 1
ATOM 738 C CA . GLU A 1 98 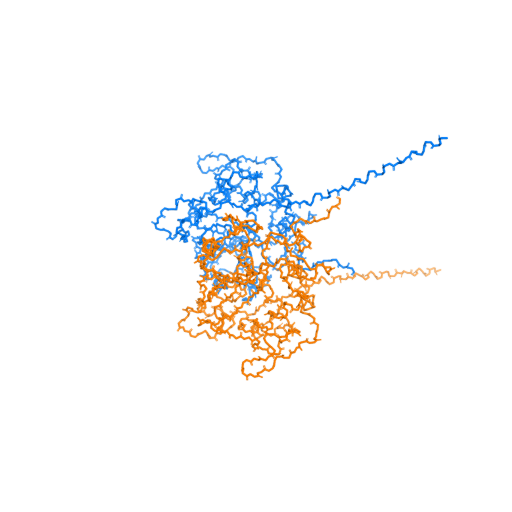? 3.055 17.938 18.75 1 96.44 98 GLU A CA 1
ATOM 739 C C . GLU A 1 98 ? 2.764 18.469 17.359 1 96.44 98 GLU A C 1
ATOM 741 O O . GLU A 1 98 ? 1.998 17.859 16.594 1 96.44 98 GLU A O 1
ATOM 746 N N . GLN A 1 99 ? 3.223 19.609 17.031 1 98.06 99 GLN A N 1
ATOM 747 C CA . GLN A 1 99 ? 3.066 20.219 15.711 1 98.06 99 GLN A CA 1
ATOM 748 C C . GLN A 1 99 ? 4.18 21.219 15.438 1 98.06 99 GLN A C 1
ATOM 750 O O . GLN A 1 99 ? 4.629 21.922 16.344 1 98.06 99 GLN A O 1
ATOM 755 N N . TYR A 1 100 ? 4.547 21.25 14.211 1 98.56 100 TYR A N 1
ATOM 756 C CA . TYR A 1 100 ? 5.613 22.141 13.766 1 98.56 100 TYR A CA 1
ATOM 757 C C . TYR A 1 100 ? 6.855 21.984 14.641 1 98.56 100 TYR A C 1
ATOM 759 O O . TYR A 1 100 ? 7.375 22.969 15.164 1 98.56 100 TYR A O 1
ATOM 767 N N . CYS A 1 101 ? 7.453 20.797 14.703 1 97.94 101 CYS A N 1
ATOM 768 C CA . CYS A 1 101 ? 8.477 20.406 15.672 1 97.94 101 CYS A CA 1
ATOM 769 C C . CYS A 1 101 ? 9.859 20.859 15.211 1 97.94 101 CYS A C 1
ATOM 771 O O . CYS A 1 101 ? 10.82 20.812 15.977 1 97.94 101 CYS A O 1
ATOM 773 N N . ASP A 1 102 ? 10.047 21.266 13.969 1 98.31 102 ASP A N 1
ATOM 774 C CA . ASP A 1 102 ? 11.328 21.719 13.438 1 98.31 102 ASP A CA 1
ATOM 775 C C . ASP A 1 102 ? 11.133 22.891 12.469 1 98.31 102 ASP A C 1
ATOM 777 O O . ASP A 1 102 ? 10.859 22.688 11.289 1 98.31 102 ASP A O 1
ATOM 781 N N . LEU A 1 103 ? 11.352 24.078 12.891 1 98.31 103 LEU A N 1
ATOM 782 C CA . LEU A 1 103 ? 11.062 25.266 12.102 1 98.31 103 LEU A CA 1
ATOM 783 C C . LEU A 1 103 ? 12.125 25.469 11.031 1 98.31 103 LEU A C 1
ATOM 785 O O . LEU A 1 103 ? 11.93 26.266 10.102 1 98.31 103 LEU A O 1
ATOM 789 N N . SER A 1 104 ? 13.273 24.781 11.133 1 98.12 104 SER A N 1
ATOM 790 C CA . SER A 1 104 ? 14.273 24.844 10.078 1 98.12 104 SER A CA 1
ATOM 791 C C . SER A 1 104 ? 13.812 24.109 8.82 1 98.12 104 SER A C 1
ATOM 793 O O . SER A 1 104 ? 14.375 24.312 7.742 1 98.12 104 SER A O 1
ATOM 795 N N . ARG A 1 105 ? 12.789 23.312 8.945 1 98.44 105 ARG A N 1
ATOM 796 C CA . ARG A 1 105 ? 12.18 22.594 7.828 1 98.44 105 ARG A CA 1
ATOM 797 C C . ARG A 1 105 ? 10.711 22.984 7.668 1 98.44 105 ARG A C 1
ATOM 799 O O . ARG A 1 105 ? 9.875 22.141 7.332 1 98.44 105 ARG A O 1
ATOM 806 N N . GLN A 1 106 ? 10.414 24.188 8.031 1 98.69 106 GLN A N 1
ATOM 807 C CA . GLN A 1 106 ? 9.07 24.734 7.887 1 98.69 106 GLN A CA 1
ATOM 808 C C . GLN A 1 106 ? 8.836 25.25 6.477 1 98.69 106 GLN A C 1
ATOM 810 O O . GLN A 1 106 ? 9.477 26.219 6.051 1 98.69 106 GLN A O 1
ATOM 815 N N . TYR A 1 107 ? 7.855 24.609 5.664 1 98.88 107 TYR A N 1
ATOM 816 C CA . TYR A 1 107 ? 7.605 24.953 4.27 1 98.88 107 TYR A CA 1
ATOM 817 C C . TYR A 1 107 ? 6.148 25.344 4.062 1 98.88 107 TYR A C 1
ATOM 819 O O . TYR A 1 107 ? 5.719 25.578 2.928 1 98.88 107 TYR A O 1
ATOM 827 N N . ASP A 1 108 ? 5.344 25.406 5.066 1 98.81 108 ASP A N 1
ATOM 828 C CA . ASP A 1 108 ? 3.926 25.75 5.035 1 98.81 108 ASP A CA 1
ATOM 829 C C . ASP A 1 108 ? 3.732 27.25 4.777 1 98.81 108 ASP A C 1
ATOM 831 O O . ASP A 1 108 ? 4.125 28.078 5.594 1 98.81 108 ASP A O 1
ATOM 835 N N . PRO A 1 109 ? 3.088 27.594 3.689 1 98.69 109 PRO A N 1
ATOM 836 C CA . PRO A 1 109 ? 2.879 29.031 3.426 1 98.69 109 PRO A CA 1
ATOM 837 C C . PRO A 1 109 ? 1.785 29.641 4.301 1 98.69 109 PRO A C 1
ATOM 839 O O . PRO A 1 109 ? 1.645 30.859 4.359 1 98.69 109 PRO A O 1
ATOM 842 N N . ASP A 1 110 ? 1.018 28.812 4.922 1 98.25 110 ASP A N 1
ATOM 843 C CA . ASP A 1 110 ? -0.077 29.266 5.777 1 98.25 110 ASP A CA 1
ATOM 844 C C . ASP A 1 110 ? -0.192 28.391 7.027 1 98.25 110 ASP A C 1
ATOM 846 O O . ASP A 1 110 ? -1.175 27.672 7.195 1 98.25 110 ASP A O 1
ATOM 850 N N . PRO A 1 111 ? 0.803 28.562 7.883 1 98.69 111 PRO A N 1
ATOM 851 C CA . PRO A 1 111 ? 0.804 27.719 9.07 1 98.69 111 PRO A CA 1
ATOM 852 C C . PRO A 1 111 ? -0.475 27.844 9.898 1 98.69 111 PRO A C 1
ATOM 854 O O . PRO A 1 111 ? -0.999 28.953 10.055 1 98.69 111 PRO A O 1
ATOM 857 N N . SER A 1 112 ? -0.945 26.781 10.273 1 97.69 112 SER A N 1
ATOM 858 C CA . SER A 1 112 ? -2.125 26.703 11.125 1 97.69 112 SER A CA 1
ATOM 859 C C . SER A 1 112 ? -1.931 25.703 12.25 1 97.69 112 SER A C 1
ATOM 861 O O . SER A 1 112 ? -1.887 24.484 12.008 1 97.69 112 SER A O 1
ATOM 863 N N . PRO A 1 113 ? -1.755 26.078 13.523 1 97.56 113 PRO A N 1
ATOM 864 C CA . PRO A 1 113 ? -1.79 27.484 13.922 1 97.56 113 PRO A CA 1
ATOM 865 C C . PRO A 1 113 ? -0.507 28.234 13.562 1 97.56 113 PRO A C 1
ATOM 867 O O . PRO A 1 113 ? 0.548 27.609 13.398 1 97.56 113 PRO A O 1
ATOM 870 N N . SER A 1 114 ? -0.632 29.484 13.484 1 98.25 114 SER A N 1
ATOM 871 C CA . SER A 1 114 ? 0.536 30.312 13.195 1 98.25 114 SER A CA 1
ATOM 872 C C . SER A 1 114 ? 1.321 30.625 14.461 1 98.25 114 SER A C 1
ATOM 874 O O . SER A 1 114 ? 2.457 31.094 14.391 1 98.25 114 SER A O 1
ATOM 876 N N . THR A 1 115 ? 0.694 30.438 15.625 1 98.38 115 THR A N 1
ATOM 877 C CA . THR A 1 115 ? 1.332 30.562 16.938 1 98.38 115 THR A CA 1
ATOM 878 C C . THR A 1 115 ? 1.066 29.312 17.781 1 98.38 115 THR A C 1
ATOM 880 O O . THR A 1 115 ? -0.088 28.938 18 1 98.38 115 THR A O 1
ATOM 883 N N . LEU A 1 116 ? 2.09 28.719 18.203 1 97.88 116 LEU A N 1
ATOM 884 C CA . LEU A 1 116 ? 1.966 27.5 19.016 1 97.88 116 LEU A CA 1
ATOM 885 C C . LEU A 1 116 ? 1.526 27.844 20.438 1 97.88 116 LEU A C 1
ATOM 887 O O . LEU A 1 116 ? 1.62 29 20.859 1 97.88 116 LEU A O 1
ATOM 891 N N . PRO A 1 117 ? 1.06 26.844 21.125 1 95.56 117 PRO A N 1
ATOM 892 C CA . PRO A 1 117 ? 0.569 27.094 22.484 1 95.56 117 PRO A CA 1
ATOM 893 C C . PRO A 1 117 ? 1.63 27.703 23.391 1 95.56 117 PRO A C 1
ATOM 895 O O . PRO A 1 117 ? 1.299 28.453 24.312 1 95.56 117 PRO A O 1
ATOM 898 N N . ASP A 1 118 ? 2.867 27.453 23.203 1 96.62 118 ASP A N 1
ATOM 899 C CA . ASP A 1 118 ? 3.938 27.969 24.047 1 96.62 118 ASP A CA 1
ATOM 900 C C . ASP A 1 118 ? 4.371 29.375 23.609 1 96.62 118 ASP A C 1
ATOM 902 O O . ASP A 1 118 ? 5.34 29.922 24.125 1 96.62 118 ASP A O 1
ATOM 906 N N . GLY A 1 119 ? 3.721 29.891 22.562 1 97.5 119 GLY A N 1
ATOM 907 C CA . GLY A 1 119 ? 3.975 31.25 22.109 1 97.5 119 GLY A CA 1
ATOM 908 C C . GLY A 1 119 ? 4.895 31.312 20.906 1 97.5 119 GLY A C 1
ATOM 909 O O . GLY A 1 119 ? 5.086 32.375 20.328 1 97.5 119 GLY A O 1
ATOM 910 N N . THR A 1 120 ? 5.418 30.188 20.5 1 98.12 120 THR A N 1
ATOM 911 C CA . THR A 1 120 ? 6.32 30.156 19.359 1 98.12 120 THR A CA 1
ATOM 912 C C . THR A 1 120 ? 5.574 30.516 18.078 1 98.12 120 THR A C 1
ATOM 914 O O . THR A 1 120 ? 4.527 29.953 17.766 1 98.12 120 THR A O 1
ATOM 917 N N . ILE A 1 121 ? 6.07 31.438 17.391 1 98.44 121 ILE A N 1
ATOM 918 C CA . ILE A 1 121 ? 5.496 31.828 16.109 1 98.44 121 ILE A CA 1
ATOM 919 C C . ILE A 1 121 ? 6.02 30.922 15.008 1 98.44 121 ILE A C 1
ATOM 921 O O . ILE A 1 121 ? 7.227 30.703 14.898 1 98.44 121 ILE A O 1
ATOM 925 N N . VAL A 1 122 ? 5.164 30.375 14.188 1 98.75 122 VAL A N 1
ATOM 926 C CA . VAL A 1 122 ? 5.527 29.609 13 1 98.75 122 VAL A CA 1
ATOM 927 C C . VAL A 1 122 ? 5.559 30.531 11.781 1 98.75 122 VAL A C 1
ATOM 929 O O . VAL A 1 122 ? 4.512 30.984 11.32 1 98.75 122 VAL A O 1
ATOM 932 N N . PRO A 1 123 ? 6.711 30.797 11.281 1 98.38 123 PRO A N 1
ATOM 933 C CA . PRO A 1 123 ? 6.77 31.734 10.148 1 98.38 123 PRO A CA 1
ATOM 934 C C . PRO A 1 123 ? 6.172 31.156 8.867 1 98.38 123 PRO A C 1
ATOM 936 O O . PRO A 1 123 ? 6.344 29.953 8.594 1 98.38 123 PRO A O 1
ATOM 939 N N . ALA A 1 124 ? 5.465 31.969 8.141 1 98.69 124 ALA A N 1
ATOM 940 C CA . ALA A 1 124 ? 4.98 31.531 6.828 1 98.69 124 ALA A CA 1
ATOM 941 C C . ALA A 1 124 ? 6.137 31.328 5.852 1 98.69 124 ALA A C 1
ATOM 943 O O . ALA A 1 124 ? 7.027 32.188 5.754 1 98.69 124 ALA A O 1
ATOM 944 N N . TYR A 1 125 ? 6.133 30.266 5.18 1 98.75 125 TYR A N 1
ATOM 945 C CA . TYR A 1 125 ? 7.172 29.969 4.199 1 98.75 125 TYR A CA 1
ATOM 946 C C . TYR A 1 125 ? 6.941 30.75 2.91 1 98.75 125 TYR A C 1
ATOM 948 O O . TYR A 1 125 ? 5.816 30.812 2.408 1 98.75 125 TYR A O 1
ATOM 956 N N . LYS A 1 126 ? 7.969 31.328 2.328 1 98.31 126 LYS A N 1
ATOM 957 C CA . LYS A 1 126 ? 7.848 32.156 1.144 1 98.31 126 LYS A CA 1
ATOM 958 C C . LYS A 1 126 ? 8.695 31.625 -0.005 1 98.31 126 LYS A C 1
ATOM 960 O O . LYS A 1 126 ? 8.836 32.281 -1.039 1 98.31 126 LYS A O 1
ATOM 965 N N . GLY A 1 127 ? 9.312 30.484 0.174 1 98.12 127 GLY A N 1
ATOM 966 C CA . GLY A 1 127 ? 10.156 29.891 -0.854 1 98.12 127 GLY A CA 1
ATOM 967 C C . GLY A 1 127 ? 9.375 29.094 -1.876 1 98.12 127 GLY A C 1
ATOM 968 O O . GLY A 1 127 ? 8.156 29.234 -1.99 1 98.12 127 GLY A O 1
ATOM 969 N N . PRO A 1 128 ? 10.109 28.312 -2.678 1 98.19 128 PRO A N 1
ATOM 970 C CA . PRO A 1 128 ? 9.445 27.484 -3.689 1 98.19 128 PRO A CA 1
ATOM 971 C C . PRO A 1 128 ? 8.547 26.406 -3.078 1 98.19 128 PRO A C 1
ATOM 973 O O . PRO A 1 128 ? 8.828 25.906 -1.988 1 98.19 128 PRO A O 1
ATOM 976 N N . GLY A 1 129 ? 7.496 26.062 -3.752 1 98.44 129 GLY A N 1
ATOM 977 C CA . GLY A 1 129 ? 6.602 25 -3.301 1 98.44 129 GLY A CA 1
ATOM 978 C C . GLY A 1 129 ? 7.273 23.656 -3.201 1 98.44 129 GLY A C 1
ATOM 979 O O . GLY A 1 129 ? 8.203 23.359 -3.953 1 98.44 129 GLY A O 1
ATOM 980 N N . VAL A 1 130 ? 6.762 22.828 -2.344 1 98.75 130 VAL A N 1
ATOM 981 C CA . VAL A 1 130 ? 7.387 21.547 -2.078 1 98.75 130 VAL A CA 1
ATOM 982 C C . VAL A 1 130 ? 7.309 20.656 -3.322 1 98.75 130 VAL A C 1
ATOM 984 O O . VAL A 1 130 ? 8.039 19.672 -3.438 1 98.75 130 VAL A O 1
ATOM 987 N N . ASN A 1 131 ? 6.383 20.969 -4.305 1 98.56 131 ASN A N 1
ATOM 988 C CA . ASN A 1 131 ? 6.379 20.266 -5.582 1 98.56 131 ASN A CA 1
ATOM 989 C C . ASN A 1 131 ? 7.719 20.391 -6.297 1 98.56 131 ASN A C 1
ATOM 991 O O . ASN A 1 131 ? 8.156 19.469 -6.98 1 98.56 131 ASN A O 1
ATOM 995 N N . THR A 1 132 ? 8.383 21.531 -6.152 1 98.5 132 THR A N 1
ATOM 996 C CA . THR A 1 132 ? 9.664 21.75 -6.809 1 98.5 132 THR A CA 1
ATOM 997 C C . THR A 1 132 ? 10.734 20.844 -6.203 1 98.5 132 THR A C 1
ATOM 999 O O . THR A 1 132 ? 11.695 20.469 -6.883 1 98.5 132 THR A O 1
ATOM 1002 N N . PHE A 1 133 ? 10.594 20.516 -4.844 1 98.44 133 PHE A N 1
ATOM 1003 C CA . PHE A 1 133 ? 11.516 19.578 -4.211 1 98.44 133 PHE A CA 1
ATOM 1004 C C . PHE A 1 133 ? 11.422 18.203 -4.863 1 98.44 133 PHE A C 1
ATOM 1006 O O . PHE A 1 133 ? 12.445 17.594 -5.184 1 98.44 133 PHE A O 1
ATOM 1013 N N . VAL A 1 134 ? 10.195 17.766 -5.078 1 98.25 134 VAL A N 1
ATOM 1014 C CA . VAL A 1 134 ? 9.93 16.453 -5.68 1 98.25 134 VAL A CA 1
ATOM 1015 C C . VAL A 1 134 ? 10.469 16.438 -7.113 1 98.25 134 VAL A C 1
ATOM 1017 O O . VAL A 1 134 ? 11.102 15.461 -7.527 1 98.25 134 VAL A O 1
ATOM 1020 N N . GLU A 1 135 ? 10.258 17.531 -7.855 1 97.19 135 GLU A N 1
ATOM 1021 C CA . GLU A 1 135 ? 10.75 17.656 -9.227 1 97.19 135 GLU A CA 1
ATOM 1022 C C . GLU A 1 135 ? 12.273 17.609 -9.266 1 97.19 135 GLU A C 1
ATOM 1024 O O . GLU A 1 135 ? 12.852 16.984 -10.164 1 97.19 135 GLU A O 1
ATOM 1029 N N . ALA A 1 136 ? 12.891 18.25 -8.328 1 96.44 136 ALA A N 1
ATOM 1030 C CA . ALA A 1 136 ? 14.344 18.297 -8.289 1 96.44 136 ALA A CA 1
ATOM 1031 C C . ALA A 1 136 ? 14.938 16.906 -8.094 1 96.44 136 ALA A C 1
ATOM 1033 O O . ALA A 1 136 ? 16.047 16.625 -8.555 1 96.44 136 ALA A O 1
ATOM 1034 N N . PHE A 1 137 ? 14.188 16.016 -7.492 1 97.06 137 PHE A N 1
ATOM 1035 C CA . PHE A 1 137 ? 14.648 14.641 -7.293 1 97.06 137 PHE A CA 1
ATOM 1036 C C . PHE A 1 137 ? 14.211 13.758 -8.461 1 97.06 137 PHE A C 1
ATOM 1038 O O . PHE A 1 137 ? 14.492 12.555 -8.469 1 97.06 137 PHE A O 1
ATOM 1045 N N . GLY A 1 138 ? 13.508 14.328 -9.391 1 96 138 GLY A N 1
ATOM 1046 C CA . GLY A 1 138 ? 13.117 13.602 -10.586 1 96 138 GLY A CA 1
ATOM 1047 C C . GLY A 1 138 ? 11.984 12.625 -10.344 1 96 138 GLY A C 1
ATOM 1048 O O . GLY A 1 138 ? 11.836 11.641 -11.07 1 96 138 GLY A O 1
ATOM 1049 N N . ARG A 1 139 ? 11.188 12.844 -9.305 1 97.69 139 ARG A N 1
ATOM 1050 C CA . ARG A 1 139 ? 10.133 11.906 -8.945 1 97.69 139 ARG A CA 1
ATOM 1051 C C . ARG A 1 139 ? 8.797 12.336 -9.547 1 97.69 139 ARG A C 1
ATOM 1053 O O . ARG A 1 139 ? 7.836 12.586 -8.82 1 97.69 139 ARG A O 1
ATOM 1060 N N . ASP A 1 140 ? 8.695 12.305 -10.852 1 96.88 140 ASP A N 1
ATOM 1061 C CA . ASP A 1 140 ? 7.477 12.633 -11.578 1 96.88 140 ASP A CA 1
ATOM 1062 C C . ASP A 1 140 ? 6.352 11.656 -11.234 1 96.88 140 ASP A C 1
ATOM 1064 O O . ASP A 1 140 ? 5.18 12.047 -11.188 1 96.88 140 ASP A O 1
ATOM 1068 N N . ASP A 1 141 ? 6.73 10.445 -11.039 1 96.38 141 ASP A N 1
ATOM 1069 C CA . ASP A 1 141 ? 5.754 9.438 -10.648 1 96.38 141 ASP A CA 1
ATOM 1070 C C . ASP A 1 141 ? 5.035 9.828 -9.359 1 96.38 141 ASP A C 1
ATOM 1072 O O . ASP A 1 141 ? 3.807 9.773 -9.281 1 96.38 141 ASP A O 1
ATOM 1076 N N . LEU A 1 142 ? 5.84 10.258 -8.359 1 97.94 142 LEU A N 1
ATOM 1077 C CA . LEU A 1 142 ? 5.293 10.664 -7.066 1 97.94 142 LEU A CA 1
ATOM 1078 C C . LEU A 1 142 ? 4.43 11.906 -7.203 1 97.94 142 LEU A C 1
ATOM 1080 O O . LEU A 1 142 ? 3.328 11.969 -6.652 1 97.94 142 LEU A O 1
ATOM 1084 N N . LEU A 1 143 ? 4.91 12.828 -7.977 1 98.06 143 LEU A N 1
ATOM 1085 C CA . LEU A 1 143 ? 4.156 14.062 -8.188 1 98.06 143 LEU A CA 1
ATOM 1086 C C . LEU A 1 143 ? 2.818 13.773 -8.859 1 98.06 143 LEU A C 1
ATOM 1088 O O . LEU A 1 143 ? 1.789 14.32 -8.469 1 98.06 143 LEU A O 1
ATOM 1092 N N . ASP A 1 144 ? 2.842 12.922 -9.867 1 96.56 144 ASP A N 1
ATOM 1093 C CA . ASP A 1 144 ? 1.605 12.539 -10.547 1 96.56 144 ASP A CA 1
ATOM 1094 C C . ASP A 1 144 ? 0.618 11.906 -9.57 1 96.56 144 ASP A C 1
ATOM 1096 O O . ASP A 1 144 ? -0.572 12.227 -9.586 1 96.56 144 ASP A O 1
ATOM 1100 N N . PHE A 1 145 ? 1.122 11.086 -8.742 1 97.75 145 PHE A N 1
ATOM 1101 C CA . PHE A 1 145 ? 0.246 10.383 -7.805 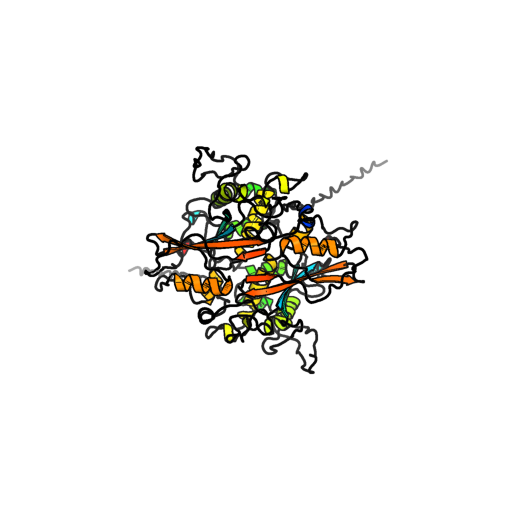1 97.75 145 PHE A CA 1
ATOM 1102 C C . PHE A 1 145 ? -0.377 11.359 -6.812 1 97.75 145 PHE A C 1
ATOM 1104 O O . PHE A 1 145 ? -1.592 11.352 -6.605 1 97.75 145 PHE A O 1
ATOM 1111 N N . ILE A 1 146 ? 0.432 12.219 -6.18 1 98.69 146 ILE A N 1
ATOM 1112 C CA . ILE A 1 146 ? -0.095 13.055 -5.105 1 98.69 146 ILE A CA 1
ATOM 1113 C C . ILE A 1 146 ? -0.926 14.188 -5.699 1 98.69 146 ILE A C 1
ATOM 1115 O O . ILE A 1 146 ? -1.827 14.719 -5.043 1 98.69 146 ILE A O 1
ATOM 1119 N N . ASN A 1 147 ? -0.738 14.508 -6.977 1 98.25 147 ASN A N 1
ATOM 1120 C CA . ASN A 1 147 ? -1.634 15.438 -7.656 1 98.25 147 ASN A CA 1
ATOM 1121 C C . ASN A 1 147 ? -2.984 14.797 -7.957 1 98.25 147 ASN A C 1
ATOM 1123 O O . ASN A 1 147 ? -3.961 15.492 -8.234 1 98.25 147 ASN A O 1
ATOM 1127 N N . THR A 1 148 ? -3.025 13.523 -7.938 1 97.88 148 THR A N 1
ATOM 1128 C CA . THR A 1 148 ? -4.266 12.805 -8.227 1 97.88 148 THR A CA 1
ATOM 1129 C C . THR A 1 148 ? -5.016 12.477 -6.941 1 97.88 148 THR A C 1
ATOM 1131 O O . THR A 1 148 ? -6.246 12.531 -6.902 1 97.88 148 THR A O 1
ATOM 1134 N N . TYR A 1 149 ? -4.281 12.195 -5.844 1 98.81 149 TYR A N 1
ATOM 1135 C CA . TYR A 1 149 ? -4.953 11.562 -4.715 1 98.81 149 TYR A CA 1
ATOM 1136 C C . TYR A 1 149 ? -4.75 12.375 -3.438 1 98.81 149 TYR A C 1
ATOM 1138 O O . TYR A 1 149 ? -5.363 12.086 -2.408 1 98.81 149 TYR A O 1
ATOM 1146 N N . TRP A 1 150 ? -3.885 13.32 -3.426 1 98.94 150 TRP A N 1
ATOM 1147 C CA . TRP A 1 150 ? -3.664 14.18 -2.27 1 98.94 150 TRP A CA 1
ATOM 1148 C C . TRP A 1 150 ? -4.129 15.609 -2.555 1 98.94 150 TRP A C 1
ATOM 1150 O O . TRP A 1 150 ? -3.309 16.5 -2.787 1 98.94 150 TRP A O 1
ATOM 1160 N N . ILE A 1 151 ? -5.426 15.805 -2.449 1 98.88 151 ILE A N 1
ATOM 1161 C CA . ILE A 1 151 ? -6.098 16.969 -3.029 1 98.88 151 ILE A CA 1
ATOM 1162 C C . ILE A 1 151 ? -6.52 17.922 -1.92 1 98.88 151 ILE A C 1
ATOM 1164 O O . ILE A 1 151 ? -7.195 17.531 -0.968 1 98.88 151 ILE A O 1
ATOM 1168 N N . ASN A 1 152 ? -6.141 19.141 -2.09 1 98.69 152 ASN A N 1
ATOM 1169 C CA . ASN A 1 152 ? -6.523 20.219 -1.17 1 98.69 152 ASN A CA 1
ATOM 1170 C C . ASN A 1 152 ? -7.902 20.781 -1.509 1 98.69 152 ASN A C 1
ATOM 1172 O O . ASN A 1 152 ? -8.469 20.453 -2.555 1 98.69 152 ASN A O 1
ATOM 1176 N N . GLN A 1 153 ? -8.422 21.484 -0.596 1 97.75 153 GLN A N 1
ATOM 1177 C CA . GLN A 1 153 ? -9.656 22.234 -0.808 1 97.75 153 GLN A CA 1
ATOM 1178 C C . GLN A 1 153 ? -9.43 23.734 -0.566 1 97.75 153 GLN A C 1
ATOM 1180 O O . GLN A 1 153 ? -8.906 24.125 0.48 1 97.75 153 GLN A O 1
ATOM 1185 N N . GLY A 1 154 ? -9.742 24.547 -1.557 1 97.69 154 GLY A N 1
ATOM 1186 C CA . GLY A 1 154 ? -9.711 26 -1.433 1 97.69 154 GLY A CA 1
ATOM 1187 C C . GLY A 1 154 ? -8.336 26.594 -1.694 1 97.69 154 GLY A C 1
ATOM 1188 O O . GLY A 1 154 ? -8.172 27.812 -1.656 1 97.69 154 GLY A O 1
ATOM 1189 N N . ALA A 1 155 ? -7.332 25.781 -1.906 1 98.12 155 ALA A N 1
ATOM 1190 C CA . ALA A 1 155 ? -5.965 26.219 -2.195 1 98.12 155 ALA A CA 1
ATOM 1191 C C . ALA A 1 155 ? -5.215 25.156 -3.002 1 98.12 155 ALA A C 1
ATOM 1193 O O . ALA A 1 155 ? -5.688 24.031 -3.154 1 98.12 155 ALA A O 1
ATOM 1194 N N . PRO A 1 156 ? -4.047 25.5 -3.57 1 98.38 156 PRO A N 1
ATOM 1195 C CA . PRO A 1 156 ? -3.291 24.547 -4.379 1 98.38 156 PRO A CA 1
ATOM 1196 C C . PRO A 1 156 ? -2.842 23.328 -3.58 1 98.38 156 PRO A C 1
ATOM 1198 O O . PRO A 1 156 ? -2.514 23.453 -2.396 1 98.38 156 PRO A O 1
ATOM 1201 N N . ASN A 1 157 ? -2.734 22.203 -4.234 1 98.81 157 ASN A N 1
ATOM 1202 C CA . ASN A 1 157 ? -2.311 20.953 -3.615 1 98.81 157 ASN A CA 1
ATOM 1203 C C . ASN A 1 157 ? -0.963 21.109 -2.914 1 98.81 157 ASN A C 1
ATOM 1205 O O . ASN A 1 157 ? -0.786 20.625 -1.794 1 98.81 157 ASN A O 1
ATOM 1209 N N . ALA A 1 158 ? -0.034 21.781 -3.523 1 98.75 158 ALA A N 1
ATOM 1210 C CA . ALA A 1 158 ? 1.327 21.875 -3.002 1 98.75 158 ALA A CA 1
ATOM 1211 C C . ALA A 1 158 ? 1.352 22.578 -1.646 1 98.75 158 ALA A C 1
ATOM 1213 O O . ALA A 1 158 ? 2.168 22.234 -0.784 1 98.75 158 ALA A O 1
ATOM 1214 N N . ASP A 1 159 ? 0.445 23.516 -1.441 1 98.81 159 ASP A N 1
ATOM 1215 C CA . ASP A 1 159 ? 0.35 24.172 -0.145 1 98.81 159 ASP A CA 1
ATOM 1216 C C . ASP A 1 159 ? -0.042 23.188 0.952 1 98.81 159 ASP A C 1
ATOM 1218 O O . ASP A 1 159 ? 0.488 23.25 2.062 1 98.81 159 ASP A O 1
ATOM 1222 N N . PHE A 1 160 ? -0.972 22.359 0.577 1 98.88 160 PHE A N 1
ATOM 1223 C CA . PHE A 1 160 ? -1.458 21.344 1.509 1 98.88 160 PHE A CA 1
ATOM 1224 C C . PHE A 1 160 ? -0.363 20.328 1.833 1 98.88 160 PHE A C 1
ATOM 1226 O O . PHE A 1 160 ? -0.178 19.969 2.994 1 98.88 160 PHE A O 1
ATOM 1233 N N . TRP A 1 161 ? 0.405 19.875 0.838 1 98.94 161 TRP A N 1
ATOM 1234 C CA . TRP A 1 161 ? 1.517 18.953 1.057 1 98.94 161 TRP A CA 1
ATOM 1235 C C . TRP A 1 161 ? 2.555 19.562 1.991 1 98.94 161 TRP A C 1
ATOM 1237 O O . TRP A 1 161 ? 3.041 18.906 2.91 1 98.94 161 TRP A O 1
ATOM 1247 N N . ALA A 1 162 ? 2.848 20.844 1.737 1 98.94 162 ALA A N 1
ATOM 1248 C CA . ALA A 1 162 ? 3.793 21.578 2.576 1 98.94 162 ALA A CA 1
ATOM 1249 C C . ALA A 1 162 ? 3.295 21.656 4.016 1 98.94 162 ALA A C 1
ATOM 1251 O O . ALA A 1 162 ? 4.07 21.469 4.961 1 98.94 162 ALA A O 1
ATOM 1252 N N . HIS A 1 163 ? 2.018 21.938 4.172 1 98.88 163 HIS A N 1
ATOM 1253 C CA . HIS A 1 163 ? 1.4 22 5.492 1 98.88 163 HIS A CA 1
ATOM 1254 C C . HIS A 1 163 ? 1.56 20.688 6.234 1 98.88 163 HIS A C 1
ATOM 1256 O O . HIS A 1 163 ? 1.994 20.656 7.387 1 98.88 163 HIS A O 1
ATOM 1262 N N . GLU A 1 164 ? 1.241 19.578 5.559 1 98.88 164 GLU A N 1
ATOM 1263 C CA . GLU A 1 164 ? 1.283 18.25 6.172 1 98.88 164 GLU A CA 1
ATOM 1264 C C . GLU A 1 164 ? 2.705 17.875 6.578 1 98.88 164 GLU A C 1
ATOM 1266 O O . GLU A 1 164 ? 2.926 17.359 7.676 1 98.88 164 GLU A O 1
ATOM 1271 N N . PHE A 1 165 ? 3.695 18.219 5.711 1 98.94 165 PHE A N 1
ATOM 1272 C CA . PHE A 1 165 ? 5.078 17.938 6.082 1 98.94 165 PHE A CA 1
ATOM 1273 C C . PHE A 1 165 ? 5.496 18.781 7.281 1 98.94 165 PHE A C 1
ATOM 1275 O O . PHE A 1 165 ? 5.992 18.25 8.273 1 98.94 165 PHE A O 1
ATOM 1282 N N . SER A 1 166 ? 5.285 20.047 7.18 1 98.94 166 SER A N 1
ATOM 1283 C CA . SER A 1 166 ? 5.793 21 8.164 1 98.94 166 SER A CA 1
ATOM 1284 C C . SER A 1 166 ? 5.141 20.781 9.531 1 98.94 166 SER A C 1
ATOM 1286 O O . SER A 1 166 ? 5.809 20.844 10.562 1 98.94 166 SER A O 1
ATOM 1288 N N . LYS A 1 167 ? 3.898 20.516 9.492 1 98.81 167 LYS A N 1
ATOM 1289 C CA . LYS A 1 167 ? 3.15 20.391 10.742 1 98.81 167 LYS A CA 1
ATOM 1290 C C . LYS A 1 167 ? 3.35 19.016 11.375 1 98.81 167 LYS A C 1
ATOM 1292 O O . LYS A 1 167 ? 3.443 18.906 12.602 1 98.81 167 LYS A O 1
ATOM 1297 N N . HIS A 1 168 ? 3.422 17.953 10.57 1 98.62 168 HIS A N 1
ATOM 1298 C CA . HIS A 1 168 ? 3.33 16.609 11.117 1 98.62 168 HIS A CA 1
ATOM 1299 C C . HIS A 1 168 ? 4.641 15.852 10.938 1 98.62 168 HIS A C 1
ATOM 1301 O O . HIS A 1 168 ? 5.203 15.328 11.906 1 98.62 168 HIS A O 1
ATOM 1307 N N . ALA A 1 169 ? 5.242 15.805 9.727 1 98.69 169 ALA A N 1
ATOM 1308 C CA . ALA A 1 169 ? 6.43 15 9.461 1 98.69 169 ALA A CA 1
ATOM 1309 C C . ALA A 1 169 ? 7.609 15.461 10.312 1 98.69 169 ALA A C 1
ATOM 1311 O O . ALA A 1 169 ? 8.438 14.656 10.727 1 98.69 169 ALA A O 1
ATOM 1312 N N . THR A 1 170 ? 7.66 16.781 10.562 1 98.69 170 THR A N 1
ATOM 1313 C CA . THR A 1 170 ? 8.758 17.328 11.359 1 98.69 170 THR A CA 1
ATOM 1314 C C . THR A 1 170 ? 8.672 16.828 12.797 1 98.69 170 THR A C 1
ATOM 1316 O O . THR A 1 170 ? 9.633 16.953 13.562 1 98.69 170 THR A O 1
ATOM 1319 N N . CYS A 1 171 ? 7.504 16.25 13.172 1 98.56 171 CYS A N 1
ATOM 1320 C CA . CYS A 1 171 ? 7.348 15.727 14.523 1 98.56 171 CYS A CA 1
ATOM 1321 C C . CYS A 1 171 ? 7.555 14.219 14.547 1 98.56 171 CYS A C 1
ATOM 1323 O O . CYS A 1 171 ? 7.414 13.586 15.594 1 98.56 171 CYS A O 1
ATOM 1325 N N . THR A 1 172 ? 7.824 13.57 13.445 1 98.44 172 THR A N 1
ATOM 1326 C CA . THR A 1 172 ? 8.094 12.141 13.352 1 98.44 172 THR A CA 1
ATOM 1327 C C . THR A 1 172 ? 9.594 11.867 13.367 1 98.44 172 THR A C 1
ATOM 1329 O O . THR A 1 172 ? 10.297 12.203 12.406 1 98.44 172 THR A O 1
ATOM 1332 N N . SER A 1 173 ? 10.086 11.195 14.367 1 98 173 SER A N 1
ATOM 1333 C CA . SER A 1 173 ? 11.516 11.055 14.617 1 98 173 SER A CA 1
ATOM 1334 C C . SER A 1 173 ? 12.211 10.328 13.477 1 98 173 SER A C 1
ATOM 1336 O O . SER A 1 173 ? 13.367 10.609 13.164 1 98 173 SER A O 1
ATOM 1338 N N . THR A 1 174 ? 11.523 9.414 12.812 1 98.12 174 THR A N 1
ATOM 1339 C CA . THR A 1 174 ? 12.164 8.602 11.781 1 98.12 174 THR A CA 1
ATOM 1340 C C . THR A 1 174 ? 12.398 9.414 10.516 1 98.12 174 THR A C 1
ATOM 1342 O O . THR A 1 174 ? 13.086 8.961 9.602 1 98.12 174 THR A O 1
ATOM 1345 N N . PHE A 1 175 ? 11.883 10.688 10.422 1 98.5 175 PHE A N 1
ATOM 1346 C CA . PHE A 1 175 ? 12.125 11.578 9.289 1 98.5 175 PHE A CA 1
ATOM 1347 C C . PHE A 1 175 ? 13.141 12.656 9.656 1 98.5 175 PHE A C 1
ATOM 1349 O O . PHE A 1 175 ? 13.398 13.562 8.859 1 98.5 175 PHE A O 1
ATOM 1356 N N . ASP A 1 176 ? 13.711 12.562 10.844 1 98.12 176 ASP A N 1
ATOM 1357 C CA . ASP A 1 176 ? 14.766 13.508 11.188 1 98.12 176 ASP A CA 1
ATOM 1358 C C . ASP A 1 176 ? 15.914 13.438 10.188 1 98.12 176 ASP A C 1
ATOM 1360 O O . ASP A 1 176 ? 16.312 12.352 9.766 1 98.12 176 ASP A O 1
ATOM 1364 N N . VAL A 1 177 ? 16.469 14.602 9.922 1 98.06 177 VAL A N 1
ATOM 1365 C CA . VAL A 1 177 ? 17.547 14.688 8.953 1 98.06 177 VAL A CA 1
ATOM 1366 C C . VAL A 1 177 ? 18.703 13.781 9.383 1 98.06 177 VAL A C 1
ATOM 1368 O O . VAL A 1 177 ? 19.375 13.18 8.539 1 98.06 177 VAL A O 1
ATOM 1371 N N . SER A 1 178 ? 18.922 13.609 10.672 1 97.19 178 SER A N 1
ATOM 1372 C CA . SER A 1 178 ? 20.016 12.805 11.195 1 97.19 178 SER A CA 1
ATOM 1373 C C . SER A 1 178 ? 19.859 11.336 10.82 1 97.19 178 SER A C 1
ATOM 1375 O O . SER A 1 178 ? 20.828 10.57 10.859 1 97.19 178 SER A O 1
ATOM 1377 N N . CYS A 1 179 ? 18.688 10.898 10.461 1 98.19 179 CYS A N 1
ATOM 1378 C CA . CYS A 1 179 ? 18.438 9.508 10.094 1 98.19 179 CYS A CA 1
ATOM 1379 C C . CYS A 1 179 ? 18.906 9.227 8.672 1 98.19 179 CYS A C 1
ATOM 1381 O O . CYS A 1 179 ? 18.953 8.078 8.242 1 98.19 179 CYS A O 1
ATOM 1383 N N . TYR A 1 180 ? 19.312 10.203 7.875 1 97.75 180 TYR A N 1
ATOM 1384 C CA . TYR A 1 180 ? 19.641 10.047 6.465 1 97.75 180 TYR A CA 1
ATOM 1385 C C . TYR A 1 180 ? 21.141 10.016 6.258 1 97.75 180 TYR A C 1
ATOM 1387 O O . TYR A 1 180 ? 21.625 9.742 5.148 1 97.75 180 TYR A O 1
ATOM 1395 N N . GLY A 1 181 ? 21.891 10.234 7.277 1 93.44 181 GLY A N 1
ATOM 1396 C CA . GLY A 1 181 ? 23.328 10.008 7.262 1 93.44 181 GLY A CA 1
ATOM 1397 C C . GLY A 1 181 ? 24.094 11.117 6.566 1 93.44 181 GLY A C 1
ATOM 1398 O O . GLY A 1 181 ? 23.547 12.203 6.336 1 93.44 181 GLY A O 1
ATOM 1399 N N . ALA A 1 182 ? 25.344 10.781 6.18 1 92.12 182 ALA A N 1
ATOM 1400 C CA . ALA A 1 182 ? 26.297 11.781 5.68 1 92.12 182 ALA A CA 1
ATOM 1401 C C . ALA A 1 182 ? 25.984 12.148 4.234 1 92.12 182 ALA A C 1
ATOM 1403 O O . ALA A 1 182 ? 26.375 13.227 3.766 1 92.12 182 ALA A O 1
ATOM 1404 N N . SER A 1 183 ? 25.219 11.336 3.555 1 91.38 183 SER A N 1
ATOM 1405 C CA . SER A 1 183 ? 24.922 11.57 2.145 1 91.38 183 SER A CA 1
ATOM 1406 C C . SER A 1 183 ? 23.594 12.297 1.973 1 91.38 183 SER A C 1
ATOM 1408 O O . SER A 1 183 ? 23.062 12.383 0.862 1 91.38 183 SER A O 1
ATOM 1410 N N . TYR A 1 184 ? 23.078 12.805 3.062 1 96.56 184 TYR A N 1
ATOM 1411 C CA . TYR A 1 184 ? 21.797 13.5 3.027 1 96.56 184 TYR A CA 1
ATOM 1412 C C . TYR A 1 184 ? 21.828 14.633 2 1 96.56 184 TYR A C 1
ATOM 1414 O O . TYR A 1 184 ? 22.781 15.406 1.943 1 96.56 184 TYR A O 1
ATOM 1422 N N . ARG A 1 185 ? 20.812 14.695 1.193 1 96.56 185 ARG A N 1
ATOM 1423 C CA . ARG A 1 185 ? 20.516 15.812 0.304 1 96.56 185 ARG A CA 1
ATOM 1424 C C . ARG A 1 185 ? 19.312 16.609 0.795 1 96.56 185 ARG A C 1
ATOM 1426 O O . ARG A 1 185 ? 18.312 16.016 1.214 1 96.56 185 ARG A O 1
ATOM 1433 N N . ARG A 1 186 ? 19.453 17.875 0.63 1 97.25 186 ARG A N 1
ATOM 1434 C CA . ARG A 1 186 ? 18.375 18.719 1.119 1 97.25 186 ARG A CA 1
ATOM 1435 C C . ARG A 1 186 ? 17.031 18.297 0.54 1 97.25 186 ARG A C 1
ATOM 1437 O O . ARG A 1 186 ? 16.906 18.078 -0.668 1 97.25 186 ARG A O 1
ATOM 1444 N N . HIS A 1 187 ? 16.047 18.094 1.364 1 98.44 187 HIS A N 1
ATOM 1445 C CA . HIS A 1 187 ? 14.641 17.781 1.088 1 98.44 187 HIS A CA 1
ATOM 1446 C C . HIS A 1 187 ? 14.445 16.297 0.816 1 98.44 187 HIS A C 1
ATOM 1448 O O . HIS A 1 187 ? 13.344 15.867 0.458 1 98.44 187 HIS A O 1
ATOM 1454 N N . GLU A 1 188 ? 15.461 15.508 0.944 1 97.69 188 GLU A N 1
ATOM 1455 C CA . GLU A 1 188 ? 15.297 14.07 0.715 1 97.69 188 GLU A CA 1
ATOM 1456 C C . GLU A 1 188 ? 14.234 13.477 1.634 1 97.69 188 GLU A C 1
ATOM 1458 O O . GLU A 1 188 ? 13.461 12.617 1.217 1 97.69 188 GLU A O 1
ATOM 1463 N N . GLU A 1 189 ? 14.188 13.984 2.885 1 98.62 189 GLU A N 1
ATOM 1464 C CA . GLU A 1 189 ? 13.211 13.508 3.855 1 98.62 189 GLU A CA 1
ATOM 1465 C C . GLU A 1 189 ? 11.797 13.938 3.479 1 98.62 189 GLU A C 1
ATOM 1467 O O . GLU A 1 189 ? 10.82 13.281 3.842 1 98.62 189 GLU A O 1
ATOM 1472 N N . VAL A 1 190 ? 11.656 15.062 2.746 1 98.88 190 VAL A N 1
ATOM 1473 C CA . VAL A 1 190 ? 10.352 15.508 2.271 1 98.88 190 VAL A CA 1
ATOM 1474 C C . VAL A 1 190 ? 9.805 14.516 1.253 1 98.88 190 VAL A C 1
ATOM 1476 O O . VAL A 1 190 ? 8.656 14.07 1.36 1 98.88 190 VAL A O 1
ATOM 1479 N N . VAL A 1 191 ? 10.672 14.133 0.307 1 98.75 191 VAL A N 1
ATOM 1480 C CA . VAL A 1 191 ? 10.273 13.188 -0.729 1 98.75 191 VAL A CA 1
ATOM 1481 C C . VAL A 1 191 ? 9.961 11.836 -0.1 1 98.75 191 VAL A C 1
ATOM 1483 O O . VAL A 1 191 ? 8.961 11.203 -0.44 1 98.75 191 VAL A O 1
ATOM 1486 N N . ASN A 1 192 ? 10.836 11.438 0.816 1 98.88 192 ASN A N 1
ATOM 1487 C CA . ASN A 1 192 ? 10.617 10.172 1.514 1 98.88 192 ASN A CA 1
ATOM 1488 C C . ASN A 1 192 ? 9.305 10.188 2.295 1 98.88 192 ASN A C 1
ATOM 1490 O O . ASN A 1 192 ? 8.594 9.18 2.336 1 98.88 192 ASN A O 1
ATOM 1494 N N . PHE A 1 193 ? 8.977 11.32 2.947 1 98.88 193 PHE A N 1
ATOM 1495 C CA . PHE A 1 193 ? 7.707 11.453 3.654 1 98.88 193 PHE A CA 1
ATOM 1496 C C . PHE A 1 193 ? 6.531 11.273 2.695 1 98.88 193 PHE A C 1
ATOM 1498 O O . PHE A 1 193 ? 5.574 10.562 3.006 1 98.88 193 PHE A O 1
ATOM 1505 N N . PHE A 1 194 ? 6.609 11.859 1.523 1 98.94 194 PHE A N 1
ATOM 1506 C CA . PHE A 1 194 ? 5.531 11.734 0.552 1 98.94 194 PHE A CA 1
ATOM 1507 C C . PHE A 1 194 ? 5.375 10.281 0.108 1 98.94 194 PHE A C 1
ATOM 1509 O O . PHE A 1 194 ? 4.254 9.789 -0.049 1 98.94 194 PHE A O 1
ATOM 1516 N N . ASP A 1 195 ? 6.488 9.57 -0.054 1 98.56 195 ASP A N 1
ATOM 1517 C CA . ASP A 1 195 ? 6.418 8.148 -0.359 1 98.56 195 ASP A CA 1
ATOM 1518 C C . ASP A 1 195 ? 5.707 7.379 0.755 1 98.56 195 ASP A C 1
ATOM 1520 O O . ASP A 1 195 ? 4.91 6.477 0.486 1 98.56 195 ASP A O 1
ATOM 1524 N N . ALA A 1 196 ? 6.004 7.738 1.988 1 98.81 196 ALA A N 1
ATOM 1525 C CA . ALA A 1 196 ? 5.395 7.07 3.135 1 98.81 196 ALA A CA 1
ATOM 1526 C C . ALA A 1 196 ? 3.893 7.336 3.188 1 98.81 196 ALA A C 1
ATOM 1528 O O . ALA A 1 196 ? 3.109 6.441 3.518 1 98.81 196 ALA A O 1
ATOM 1529 N N . VAL A 1 197 ? 3.502 8.555 2.893 1 98.88 197 VAL A N 1
ATOM 1530 C CA . VAL A 1 197 ? 2.088 8.906 2.848 1 98.88 197 VAL A CA 1
ATOM 1531 C C . VAL A 1 197 ? 1.372 8.047 1.806 1 98.88 197 VAL A C 1
ATOM 1533 O O . VAL A 1 197 ? 0.299 7.504 2.072 1 98.88 197 VAL A O 1
ATOM 1536 N N . VAL A 1 198 ? 1.983 7.918 0.634 1 98.69 198 VAL A N 1
ATOM 1537 C CA . VAL A 1 198 ? 1.399 7.133 -0.449 1 98.69 198 VAL A CA 1
ATOM 1538 C C . VAL A 1 198 ? 1.258 5.676 -0.014 1 98.69 198 VAL A C 1
ATOM 1540 O O . VAL A 1 198 ? 0.226 5.043 -0.257 1 98.69 198 VAL A O 1
ATOM 1543 N N . ARG A 1 199 ? 2.262 5.164 0.649 1 98.31 199 ARG A N 1
ATOM 1544 C CA . ARG A 1 199 ? 2.182 3.795 1.143 1 98.31 199 ARG A CA 1
ATOM 1545 C C . ARG A 1 199 ? 1.041 3.639 2.143 1 98.31 199 ARG A C 1
ATOM 1547 O O . ARG A 1 199 ? 0.262 2.688 2.061 1 98.31 199 ARG A O 1
ATOM 1554 N N . GLY A 1 200 ? 0.979 4.562 3.104 1 98.31 200 GLY A N 1
ATOM 1555 C CA . GLY A 1 200 ? -0.108 4.531 4.066 1 98.31 200 GLY A CA 1
ATOM 1556 C C . GLY A 1 200 ? -1.48 4.582 3.422 1 98.31 200 GLY A C 1
ATOM 1557 O O . GLY A 1 200 ? -2.402 3.889 3.859 1 98.31 200 GLY A O 1
ATOM 1558 N N . PHE A 1 201 ? -1.569 5.375 2.375 1 98.75 201 PHE A N 1
ATOM 1559 C CA . PHE A 1 201 ? -2.832 5.496 1.656 1 98.75 201 PHE A CA 1
ATOM 1560 C C . PHE A 1 201 ? -3.24 4.156 1.05 1 98.75 201 PHE A C 1
ATOM 1562 O O . PHE A 1 201 ? -4.41 3.77 1.118 1 98.75 201 PHE A O 1
ATOM 1569 N N . HIS A 1 202 ? -2.332 3.387 0.487 1 97.25 202 HIS A N 1
ATOM 1570 C CA . HIS A 1 202 ? -2.619 2.102 -0.142 1 97.25 202 HIS A CA 1
ATOM 1571 C C . HIS A 1 202 ? -3 1.052 0.897 1 97.25 202 HIS A C 1
ATOM 1573 O O . HIS A 1 202 ? -3.658 0.061 0.574 1 97.25 202 HIS A O 1
ATOM 1579 N N . HIS A 1 203 ? -2.637 1.285 2.137 1 97 203 HIS A N 1
ATOM 1580 C CA . HIS A 1 203 ? -2.951 0.334 3.197 1 97 203 HIS A CA 1
ATOM 1581 C C . HIS A 1 203 ? -4.453 0.287 3.467 1 97 203 HIS A C 1
ATOM 1583 O O . HIS A 1 203 ? -4.977 -0.739 3.906 1 97 203 HIS A O 1
ATOM 1589 N N . PHE A 1 204 ? -5.078 1.427 3.225 1 98.19 204 PHE A N 1
ATOM 1590 C CA . PHE A 1 204 ? -6.477 1.533 3.617 1 98.19 204 PHE A CA 1
ATOM 1591 C C . PHE A 1 204 ? -7.336 1.993 2.445 1 98.19 204 PHE A C 1
ATOM 1593 O O . PHE A 1 204 ? -7.68 3.174 2.348 1 98.19 204 PHE A O 1
ATOM 1600 N N . PRO A 1 205 ? -7.73 1.066 1.615 1 98.19 205 PRO A N 1
ATOM 1601 C CA . PRO A 1 205 ? -8.617 1.426 0.502 1 98.19 205 PRO A CA 1
ATOM 1602 C C . PRO A 1 205 ? -10.055 1.684 0.948 1 98.19 205 PRO A C 1
ATOM 1604 O O . PRO A 1 205 ? -10.961 0.924 0.594 1 98.19 205 PRO A O 1
ATOM 1607 N N . THR A 1 206 ? -10.305 2.801 1.567 1 98.88 206 THR A N 1
ATOM 1608 C CA . THR A 1 206 ? -11.516 3.143 2.293 1 98.88 206 THR A CA 1
ATOM 1609 C C . THR A 1 206 ? -12.734 3.072 1.374 1 98.88 206 THR A C 1
ATOM 1611 O O . THR A 1 206 ? -13.766 2.51 1.744 1 98.88 206 THR A O 1
ATOM 1614 N N . PHE A 1 207 ? -12.578 3.609 0.217 1 98.81 207 PHE A N 1
ATOM 1615 C CA . PHE A 1 207 ? -13.711 3.596 -0.703 1 98.81 207 PHE A CA 1
ATOM 1616 C C . PHE A 1 207 ? -14.164 2.168 -0.976 1 98.81 207 PHE A C 1
ATOM 1618 O O . PHE A 1 207 ? -15.352 1.86 -0.873 1 98.81 207 PHE A O 1
ATOM 1625 N N . ASP A 1 208 ? -13.258 1.312 -1.305 1 98.31 208 ASP A N 1
ATOM 1626 C CA . ASP A 1 208 ? -13.57 -0.066 -1.669 1 98.31 208 ASP A CA 1
ATOM 1627 C C . ASP A 1 208 ? -14.125 -0.835 -0.475 1 98.31 208 ASP A C 1
ATOM 1629 O O . ASP A 1 208 ? -15.047 -1.646 -0.626 1 98.31 208 ASP A O 1
ATOM 1633 N N . ILE A 1 209 ? -13.555 -0.599 0.711 1 98.62 209 ILE A N 1
ATOM 1634 C CA . ILE A 1 209 ? -14.047 -1.252 1.92 1 98.62 209 ILE A CA 1
ATOM 1635 C C . ILE A 1 209 ? -15.516 -0.887 2.145 1 98.62 209 ILE A C 1
ATOM 1637 O O . ILE A 1 209 ? -16.359 -1.767 2.328 1 98.62 209 ILE A O 1
ATOM 1641 N N . LEU A 1 210 ? -15.773 0.388 2.113 1 98.81 210 LEU A N 1
ATOM 1642 C CA . LEU A 1 210 ? -17.141 0.843 2.338 1 98.81 210 LEU A CA 1
ATOM 1643 C C . LEU A 1 210 ? -18.078 0.334 1.243 1 98.81 210 LEU A C 1
ATOM 1645 O O . LEU A 1 210 ? -19.141 -0.208 1.533 1 98.81 210 LEU A O 1
ATOM 1649 N N . ALA A 1 211 ? -17.641 0.477 0.01 1 98.38 211 ALA A N 1
ATOM 1650 C CA . ALA A 1 211 ? -18.484 0.074 -1.116 1 98.38 211 ALA A CA 1
ATOM 1651 C C . ALA A 1 211 ? -18.797 -1.421 -1.063 1 98.38 211 ALA A C 1
ATOM 1653 O O . ALA A 1 211 ? -19.922 -1.84 -1.341 1 98.38 211 ALA A O 1
ATOM 1654 N N . SER A 1 212 ? -17.828 -2.24 -0.693 1 97.94 212 SER A N 1
ATOM 1655 C CA . SER A 1 212 ? -18.016 -3.686 -0.618 1 97.94 212 SER A CA 1
ATOM 1656 C C . SER A 1 212 ? -18.984 -4.059 0.491 1 97.94 212 SER A C 1
ATOM 1658 O O . SER A 1 212 ? -19.547 -5.16 0.49 1 97.94 212 SER A O 1
ATOM 1660 N N . ALA A 1 213 ? -19.156 -3.15 1.405 1 97.56 213 ALA A N 1
ATOM 1661 C CA . ALA A 1 213 ? -20.094 -3.355 2.5 1 97.56 213 ALA A CA 1
ATOM 1662 C C . ALA A 1 213 ? -21.438 -2.707 2.191 1 97.56 213 ALA A C 1
ATOM 1664 O O . ALA A 1 213 ? -22.312 -2.621 3.062 1 97.56 213 ALA A O 1
ATOM 1665 N N . GLY A 1 214 ? -21.562 -2.193 0.987 1 97.06 214 GLY A N 1
ATOM 1666 C CA . GLY A 1 214 ? -22.828 -1.6 0.574 1 97.06 214 GLY A CA 1
ATOM 1667 C C . GLY A 1 214 ? -22.953 -0.139 0.963 1 97.06 214 GLY A C 1
ATOM 1668 O O . GLY A 1 214 ? -24.047 0.426 0.921 1 97.06 214 GLY A O 1
ATOM 1669 N N . ILE A 1 215 ? -21.906 0.459 1.463 1 98.56 215 ILE A N 1
ATOM 1670 C CA . ILE A 1 215 ? -21.891 1.873 1.824 1 98.56 215 ILE A CA 1
ATOM 1671 C C . ILE A 1 215 ? -21.219 2.684 0.714 1 98.56 215 ILE A C 1
ATOM 1673 O O . ILE A 1 215 ? -20 2.65 0.558 1 98.56 215 ILE A O 1
ATOM 1677 N N . VAL A 1 216 ? -22.031 3.404 -0.06 1 98.38 216 VAL A N 1
ATOM 1678 C CA . VAL A 1 216 ? -21.547 4.164 -1.208 1 98.38 216 VAL A CA 1
ATOM 1679 C C . VAL A 1 216 ? -22.047 5.609 -1.116 1 98.38 216 VAL A C 1
ATOM 1681 O O . VAL A 1 216 ? -23.031 5.891 -0.442 1 98.38 216 VAL A O 1
ATOM 1684 N N . PRO A 1 217 ? -21.312 6.562 -1.745 1 98.44 217 PRO A N 1
ATOM 1685 C CA . PRO A 1 217 ? -21.844 7.926 -1.783 1 98.44 217 PRO A CA 1
ATOM 1686 C C . PRO A 1 217 ? -23.25 7.988 -2.355 1 98.44 217 PRO A C 1
ATOM 1688 O O . PRO A 1 217 ? -23.547 7.336 -3.361 1 98.44 217 PRO A O 1
ATOM 1691 N N . SER A 1 218 ? -24.125 8.727 -1.679 1 98.44 218 SER A N 1
ATOM 1692 C CA . SER A 1 218 ? -25.516 8.805 -2.094 1 98.44 218 SER A CA 1
ATOM 1693 C C . SER A 1 218 ? -26.172 10.086 -1.583 1 98.44 218 SER A C 1
ATOM 1695 O O . SER A 1 218 ? -25.938 10.5 -0.448 1 98.44 218 SER A O 1
ATOM 1697 N N . ASN A 1 219 ? -27 10.641 -2.43 1 97.88 219 ASN A N 1
ATOM 1698 C CA . ASN A 1 219 ? -27.797 11.797 -2.023 1 97.88 219 ASN A CA 1
ATOM 1699 C C . ASN A 1 219 ? -29.188 11.391 -1.532 1 97.88 219 ASN A C 1
ATOM 1701 O O . ASN A 1 219 ? -30.016 12.242 -1.229 1 97.88 219 ASN A O 1
ATOM 1705 N N . ARG A 1 220 ? -29.406 10.078 -1.394 1 98.12 220 ARG A N 1
ATOM 1706 C CA . ARG A 1 220 ? -30.734 9.594 -1.039 1 98.12 220 ARG A CA 1
ATOM 1707 C C . ARG A 1 220 ? -30.672 8.672 0.173 1 98.12 220 ARG A C 1
ATOM 1709 O O . ARG A 1 220 ? -31.656 8.555 0.922 1 98.12 220 ARG A O 1
ATOM 1716 N N . THR A 1 221 ? -29.562 8.031 0.313 1 98.12 221 THR A N 1
ATOM 1717 C CA . THR A 1 221 ? -29.406 7.043 1.378 1 98.12 221 THR A CA 1
ATOM 1718 C C . THR A 1 221 ? -28.375 7.508 2.402 1 98.12 221 THR A C 1
ATOM 1720 O O . THR A 1 221 ? -27.25 7.879 2.039 1 98.12 221 THR A O 1
ATOM 1723 N N . ALA A 1 222 ? -28.75 7.516 3.654 1 98.44 222 ALA A N 1
ATOM 1724 C CA . ALA A 1 222 ? -27.828 7.816 4.746 1 98.44 222 ALA A CA 1
ATOM 1725 C C . ALA A 1 222 ? -27.469 6.555 5.527 1 98.44 222 ALA A C 1
ATOM 1727 O O . ALA A 1 222 ? -28.031 5.48 5.27 1 98.44 222 ALA A O 1
ATOM 1728 N N . TYR A 1 223 ? -26.531 6.66 6.379 1 98.75 223 TYR A N 1
ATOM 1729 C CA . TYR A 1 223 ? -26.016 5.551 7.184 1 98.75 223 TYR A CA 1
ATOM 1730 C C . TYR A 1 223 ? -25.906 5.949 8.648 1 98.75 223 TYR A C 1
ATOM 1732 O O . TYR A 1 223 ? -26.062 7.121 8.992 1 98.75 223 TYR A O 1
ATOM 1740 N N . THR A 1 224 ? -25.656 4.98 9.492 1 98.56 224 THR A N 1
ATOM 1741 C CA . THR A 1 224 ? -25.328 5.289 10.883 1 98.56 224 THR A CA 1
ATOM 1742 C C . THR A 1 224 ? -23.828 5.254 11.109 1 98.56 224 THR A C 1
ATOM 1744 O O . THR A 1 224 ? -23.094 4.633 10.336 1 98.56 224 THR A O 1
ATOM 1747 N N . LEU A 1 225 ? -23.438 5.934 12.125 1 98.69 225 LEU A N 1
ATOM 1748 C CA . LEU A 1 225 ? -22.031 5.883 12.516 1 98.69 225 LEU A CA 1
ATOM 1749 C C . LEU A 1 225 ? -21.578 4.441 12.711 1 98.69 225 LEU A C 1
ATOM 1751 O O . LEU A 1 225 ? -20.516 4.051 12.227 1 98.69 225 LEU A O 1
ATOM 1755 N N . ASP A 1 226 ? -22.375 3.637 13.352 1 98 226 ASP A N 1
ATOM 1756 C CA . ASP A 1 226 ? -22.047 2.246 13.656 1 98 226 ASP A CA 1
ATOM 1757 C C . ASP A 1 226 ? -21.859 1.438 12.367 1 98 226 ASP A C 1
ATOM 1759 O O . ASP A 1 226 ? -20.938 0.617 12.273 1 98 226 ASP A O 1
ATOM 1763 N N . GLN A 1 227 ? -22.719 1.622 11.406 1 98 227 GLN A N 1
ATOM 1764 C CA . GLN A 1 227 ? -22.609 0.91 10.133 1 98 227 GLN A CA 1
ATOM 1765 C C . GLN A 1 227 ? -21.266 1.179 9.461 1 98 227 GLN A C 1
ATOM 1767 O O . GLN A 1 227 ? -20.609 0.25 8.992 1 98 227 GLN A O 1
ATOM 1772 N N . VAL A 1 228 ? -20.875 2.471 9.422 1 98.75 228 VAL A N 1
ATOM 1773 C CA . VAL A 1 228 ? -19.656 2.854 8.727 1 98.75 228 VAL A CA 1
ATOM 1774 C C . VAL A 1 228 ? -18.438 2.328 9.492 1 98.75 228 VAL A C 1
ATOM 1776 O O . VAL A 1 228 ? -17.531 1.731 8.906 1 98.75 228 VAL A O 1
ATOM 1779 N N . GLN A 1 229 ? -18.438 2.492 10.805 1 98.5 229 GLN A N 1
ATOM 1780 C CA . GLN A 1 229 ? -17.328 2.018 11.625 1 98.5 229 GLN A CA 1
ATOM 1781 C C . GLN A 1 229 ? -17.203 0.499 11.555 1 98.5 229 GLN A C 1
ATOM 1783 O O . GLN A 1 229 ? -16.094 -0.031 11.438 1 98.5 229 GLN A O 1
ATOM 1788 N N . THR A 1 230 ? -18.297 -0.202 11.617 1 97.75 230 THR A N 1
ATOM 1789 C CA . THR A 1 230 ? -18.281 -1.66 11.578 1 97.75 230 THR A CA 1
ATOM 1790 C C . THR A 1 230 ? -17.734 -2.16 10.242 1 97.75 230 THR A C 1
ATOM 1792 O O . THR A 1 230 ? -16.906 -3.064 10.203 1 97.75 230 THR A O 1
ATOM 1795 N N . ALA A 1 231 ? -18.203 -1.553 9.148 1 97.88 231 ALA A N 1
ATOM 1796 C CA . ALA A 1 231 ? -17.734 -1.95 7.82 1 97.88 231 ALA A CA 1
ATOM 1797 C C . ALA A 1 231 ? -16.219 -1.871 7.738 1 97.88 231 ALA A C 1
ATOM 1799 O O . ALA A 1 231 ? -15.562 -2.803 7.262 1 97.88 231 ALA A O 1
ATOM 1800 N N . ILE A 1 232 ? -15.648 -0.785 8.242 1 98.31 232 ILE A N 1
ATOM 1801 C CA . ILE A 1 232 ? -14.203 -0.576 8.195 1 98.31 232 ILE A CA 1
ATOM 1802 C C . ILE A 1 232 ? -13.508 -1.547 9.148 1 98.31 232 ILE A C 1
ATOM 1804 O O . ILE A 1 232 ? -12.508 -2.17 8.789 1 98.31 232 ILE A O 1
ATOM 1808 N N . ALA A 1 233 ? -14.07 -1.726 10.305 1 97.69 233 ALA A N 1
ATOM 1809 C CA . ALA A 1 233 ? -13.438 -2.541 11.336 1 97.69 233 ALA A CA 1
ATOM 1810 C C . ALA A 1 233 ? -13.398 -4.012 10.93 1 97.69 233 ALA A C 1
ATOM 1812 O O . ALA A 1 233 ? -12.516 -4.758 11.367 1 97.69 233 ALA A O 1
ATOM 1813 N N . THR A 1 234 ? -14.312 -4.445 10.07 1 96.81 234 THR A N 1
ATOM 1814 C CA . THR A 1 234 ? -14.32 -5.836 9.625 1 96.81 234 THR A CA 1
ATOM 1815 C C . THR A 1 234 ? -13.062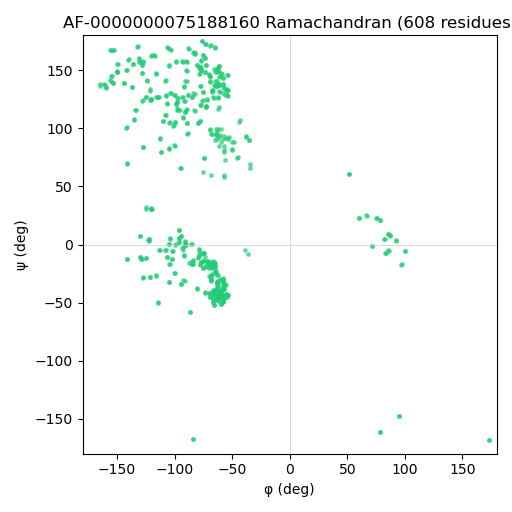 -6.152 8.82 1 96.81 234 THR A C 1
ATOM 1817 O O . THR A 1 234 ? -12.695 -7.32 8.664 1 96.81 234 THR A O 1
ATOM 1820 N N . GLN A 1 235 ? -12.453 -5.133 8.266 1 97.56 235 GLN A N 1
ATOM 1821 C CA . GLN A 1 235 ? -11.273 -5.336 7.441 1 97.56 235 GLN A CA 1
ATOM 1822 C C . GLN A 1 235 ? -10.008 -4.918 8.188 1 97.56 235 GLN A C 1
ATOM 1824 O O . GLN A 1 235 ? -8.953 -5.535 8.023 1 97.56 235 GLN A O 1
ATOM 1829 N N . THR A 1 236 ? -10.109 -3.879 9.078 1 97.62 236 THR A N 1
ATOM 1830 C CA . THR A 1 236 ? -8.914 -3.283 9.656 1 97.62 236 THR A CA 1
ATOM 1831 C C . THR A 1 236 ? -8.664 -3.828 11.062 1 97.62 236 THR A C 1
ATOM 1833 O O . THR A 1 236 ? -7.551 -3.729 11.578 1 97.62 236 THR A O 1
ATOM 1836 N N . GLY A 1 237 ? -9.719 -4.285 11.695 1 96.5 237 GLY A N 1
ATOM 1837 C CA . GLY A 1 237 ? -9.609 -4.828 13.039 1 96.5 237 GLY A CA 1
ATOM 1838 C C . GLY A 1 237 ? -9.68 -3.766 14.117 1 96.5 237 GLY A C 1
ATOM 1839 O O . GLY A 1 237 ? -9.438 -4.051 15.297 1 96.5 237 GLY A O 1
ATOM 1840 N N . ALA A 1 238 ? -10.016 -2.523 13.734 1 97.88 238 ALA A N 1
ATOM 1841 C CA . ALA A 1 238 ? -10.031 -1.424 14.695 1 97.88 238 ALA A CA 1
ATOM 1842 C C . ALA A 1 238 ? -11.07 -0.373 14.305 1 97.88 238 ALA A C 1
ATOM 1844 O O . ALA A 1 238 ? -11.32 -0.145 13.125 1 97.88 238 ALA A O 1
ATOM 1845 N N . ILE A 1 239 ? -11.633 0.268 15.297 1 98.25 239 ILE A N 1
ATOM 1846 C CA . ILE A 1 239 ? -12.594 1.342 15.062 1 98.25 239 ILE A CA 1
ATOM 1847 C C . ILE A 1 239 ? -11.859 2.619 14.672 1 98.25 239 ILE A C 1
ATOM 1849 O O . ILE A 1 239 ? -11.047 3.135 15.445 1 98.25 239 ILE A O 1
ATOM 1853 N N . PRO A 1 240 ? -12.133 3.162 13.484 1 98.81 240 PRO A N 1
ATOM 1854 C CA . PRO A 1 240 ? -11.484 4.41 13.078 1 98.81 240 PRO A CA 1
ATOM 1855 C C . PRO A 1 240 ? -12.172 5.648 13.656 1 98.81 240 PRO A C 1
ATOM 1857 O O . PRO A 1 240 ? -13.281 5.547 14.195 1 98.81 240 PRO A O 1
ATOM 1860 N N . TYR A 1 241 ? -11.508 6.758 13.633 1 98.81 241 TYR A N 1
ATOM 1861 C CA . TYR A 1 241 ? -12.164 8.055 13.766 1 98.81 241 TYR A CA 1
ATOM 1862 C C . TYR A 1 241 ? -12.891 8.438 12.477 1 98.81 241 TYR A C 1
ATOM 1864 O O . TYR A 1 241 ? -12.312 8.352 11.391 1 98.81 241 TYR A O 1
ATOM 1872 N N . LEU A 1 242 ? -14.125 8.844 12.594 1 98.94 242 LEU A N 1
ATOM 1873 C CA . LEU A 1 242 ? -14.867 9.422 11.484 1 98.94 242 LEU A CA 1
ATOM 1874 C C . LEU A 1 242 ? -15.211 10.883 11.766 1 98.94 242 LEU A C 1
ATOM 1876 O O . LEU A 1 242 ? -15.758 11.203 12.828 1 98.94 242 LEU A O 1
ATOM 1880 N N . GLY A 1 243 ? -14.836 11.695 10.812 1 98.81 243 GLY A N 1
ATOM 1881 C CA . GLY A 1 243 ? -15.164 13.109 10.914 1 98.81 243 GLY A CA 1
ATOM 1882 C C . GLY A 1 243 ? -16.359 13.508 10.078 1 98.81 243 GLY A C 1
ATOM 1883 O O . GLY A 1 243 ? -16.438 13.18 8.898 1 98.81 243 GLY A O 1
ATOM 1884 N N . CYS A 1 244 ? -17.328 14.195 10.719 1 98.75 244 CYS A N 1
ATOM 1885 C CA . CYS A 1 244 ? -18.5 14.734 10.031 1 98.75 244 CYS A CA 1
ATOM 1886 C C . CYS A 1 244 ? -18.578 16.25 10.211 1 98.75 244 CYS A C 1
ATOM 1888 O O . CYS A 1 244 ? -18.359 16.75 11.312 1 98.75 244 CYS A O 1
ATOM 1890 N N . SER A 1 245 ? -18.812 16.938 9.195 1 96.5 245 SER A N 1
ATOM 1891 C CA . SER A 1 245 ? -19.016 18.375 9.203 1 96.5 245 SER A CA 1
ATOM 1892 C C . SER A 1 245 ? -19.75 18.844 7.949 1 96.5 245 SER A C 1
ATOM 1894 O O . SER A 1 245 ? -19.5 18.344 6.852 1 96.5 245 SER A O 1
ATOM 1896 N N . PRO A 1 246 ? -20.734 19.688 8.055 1 93.44 246 PRO A N 1
ATOM 1897 C CA . PRO A 1 246 ? -21.172 20.375 9.266 1 93.44 246 PRO A CA 1
ATOM 1898 C C . PRO A 1 246 ? -22.203 19.594 10.062 1 93.44 246 PRO A C 1
ATOM 1900 O O . PRO A 1 246 ? -22.656 18.531 9.617 1 93.44 246 PRO A O 1
ATOM 1903 N N . ASN A 1 247 ? -22.469 20.016 11.227 1 94.31 247 ASN A N 1
ATOM 1904 C CA . ASN A 1 247 ? -23.547 19.562 12.102 1 94.31 247 ASN A CA 1
ATOM 1905 C C . ASN A 1 247 ? -23.438 18.078 12.422 1 94.31 247 ASN A C 1
ATOM 1907 O O . ASN A 1 247 ? -24.453 17.391 12.539 1 94.31 247 ASN A O 1
ATOM 1911 N N . ALA A 1 248 ? -22.234 17.516 12.305 1 97.62 248 ALA A N 1
ATOM 1912 C CA . ALA A 1 248 ? -21.906 16.156 12.734 1 97.62 248 ALA A CA 1
ATOM 1913 C C . ALA A 1 248 ? -22.641 15.125 11.883 1 97.62 248 ALA A C 1
ATOM 1915 O O . ALA A 1 248 ? -22.859 13.992 12.328 1 97.62 248 ALA A O 1
ATOM 1916 N N . THR A 1 249 ? -23.031 15.5 10.609 1 98.31 249 THR A N 1
ATOM 1917 C CA . THR A 1 249 ? -23.875 14.547 9.891 1 98.31 249 THR A CA 1
ATOM 1918 C C . THR A 1 249 ? -23.328 14.289 8.492 1 98.31 249 THR A C 1
ATOM 1920 O O . THR A 1 249 ? -23.797 13.383 7.801 1 98.31 249 THR A O 1
ATOM 1923 N N . ILE A 1 250 ? -22.391 15.055 8.055 1 98.75 250 ILE A N 1
ATOM 1924 C CA . ILE A 1 250 ? -21.844 14.852 6.715 1 98.75 250 ILE A CA 1
ATOM 1925 C C . ILE A 1 250 ? -20.438 14.266 6.812 1 98.75 250 ILE A C 1
ATOM 1927 O O . ILE A 1 250 ? -19.516 14.945 7.273 1 98.75 250 ILE A O 1
ATOM 1931 N N . LEU A 1 251 ? -20.328 13.047 6.406 1 98.88 251 LEU A N 1
ATOM 1932 C CA . LEU A 1 251 ? -19.062 12.32 6.473 1 98.88 251 LEU A CA 1
ATOM 1933 C C . LEU A 1 251 ? -18 13 5.609 1 98.88 251 LEU A C 1
ATOM 1935 O O . LEU A 1 251 ? -18.219 13.25 4.422 1 98.88 251 LEU A O 1
ATOM 1939 N N . SER A 1 252 ? -16.828 13.312 6.219 1 98.5 252 SER A N 1
ATOM 1940 C CA . SER A 1 252 ? -15.844 14.07 5.445 1 98.5 252 SER A CA 1
ATOM 1941 C C . SER A 1 252 ? -14.43 13.594 5.734 1 98.5 252 SER A C 1
ATOM 1943 O O . SER A 1 252 ? -13.492 13.953 5.023 1 98.5 252 SER A O 1
ATOM 1945 N N . GLU A 1 253 ? -14.242 12.773 6.801 1 98.69 253 GLU A N 1
ATOM 1946 C CA . GLU A 1 253 ? -12.883 12.391 7.184 1 98.69 253 GLU A CA 1
ATOM 1947 C C . GLU A 1 253 ? -12.859 11.008 7.832 1 98.69 253 GLU A C 1
ATOM 1949 O O . GLU A 1 253 ? -13.82 10.609 8.484 1 98.69 253 GLU A O 1
ATOM 1954 N N . VAL A 1 254 ? -11.758 10.305 7.645 1 98.94 254 VAL A N 1
ATOM 1955 C CA . VAL A 1 254 ? -11.469 9.07 8.375 1 98.94 254 VAL A CA 1
ATOM 1956 C C . VAL A 1 254 ? -10 9.07 8.805 1 98.94 254 VAL A C 1
ATOM 1958 O O . VAL A 1 254 ? -9.125 9.477 8.047 1 98.94 254 VAL A O 1
ATOM 1961 N N . TRP A 1 255 ? -9.711 8.68 10.086 1 98.88 255 TRP A N 1
ATOM 1962 C CA . TRP A 1 255 ? -8.367 8.492 10.617 1 98.88 255 TRP A CA 1
ATOM 1963 C C . TRP A 1 255 ? -8.164 7.059 11.102 1 98.88 255 TRP A C 1
ATOM 1965 O O . TRP A 1 255 ? -8.961 6.543 11.883 1 98.88 255 TRP A O 1
ATOM 1975 N N . TYR A 1 256 ? -7.176 6.438 10.609 1 98.88 256 TYR A N 1
ATOM 1976 C CA . TYR A 1 256 ? -6.758 5.117 11.07 1 98.88 256 TYR A CA 1
ATOM 1977 C C . TYR A 1 256 ? -5.59 5.219 12.039 1 98.88 256 TYR A C 1
ATOM 1979 O O . TYR A 1 256 ? -4.527 5.742 11.688 1 98.88 256 TYR A O 1
ATOM 1987 N N . PHE A 1 257 ? -5.762 4.73 13.25 1 98.69 257 PHE A N 1
ATOM 1988 C CA . PHE A 1 257 ? -4.738 4.75 14.289 1 98.69 257 PHE A CA 1
ATOM 1989 C C . PHE A 1 257 ? -3.916 3.467 14.266 1 98.69 257 PHE A C 1
ATOM 1991 O O . PHE A 1 257 ? -4.473 2.369 14.188 1 98.69 257 PHE A O 1
ATOM 1998 N N . ASN A 1 258 ? -2.596 3.625 14.391 1 98.62 258 ASN A N 1
ATOM 1999 C CA . ASN A 1 258 ? -1.732 2.455 14.273 1 98.62 258 ASN A CA 1
ATOM 2000 C C . ASN A 1 258 ? -0.537 2.547 15.219 1 98.62 258 ASN A C 1
ATOM 2002 O O . ASN A 1 258 ? 0.039 3.621 15.398 1 98.62 258 ASN A O 1
ATOM 2006 N N . HIS A 1 259 ? -0.221 1.427 15.82 1 98.06 259 HIS A N 1
ATOM 2007 C CA . HIS A 1 259 ? 1.156 1.234 16.25 1 98.06 259 HIS A CA 1
ATOM 2008 C C . HIS A 1 259 ? 2.047 0.795 15.102 1 98.06 259 HIS A C 1
ATOM 2010 O O . HIS A 1 259 ? 1.56 0.235 14.117 1 98.06 259 HIS A O 1
ATOM 2016 N N . VAL A 1 260 ? 3.295 1.092 15.242 1 97.19 260 VAL A N 1
ATOM 2017 C CA . VAL A 1 260 ? 4.188 0.811 14.117 1 97.19 260 VAL A CA 1
ATOM 2018 C C . VAL A 1 260 ? 5.348 -0.061 14.586 1 97.19 260 VAL A C 1
ATOM 2020 O O . VAL A 1 260 ? 5.973 0.225 15.617 1 97.19 260 VAL A O 1
ATOM 2023 N N . TYR A 1 261 ? 5.609 -1.178 13.953 1 96.88 261 TYR A N 1
ATOM 2024 C CA . TYR A 1 261 ? 6.832 -1.965 14.078 1 96.88 261 TYR A CA 1
ATOM 2025 C C . TYR A 1 261 ? 7.867 -1.537 13.047 1 96.88 261 TYR A C 1
ATOM 2027 O O . TYR A 1 261 ? 7.656 -1.698 11.844 1 96.88 261 TYR A O 1
ATOM 2035 N N . GLY A 1 262 ? 8.961 -0.983 13.477 1 96.69 262 GLY A N 1
ATOM 2036 C CA . GLY A 1 262 ? 9.93 -0.387 12.562 1 96.69 262 GLY A CA 1
ATOM 2037 C C . GLY A 1 262 ? 9.734 1.106 12.383 1 96.69 262 GLY A C 1
ATOM 2038 O O . GLY A 1 262 ? 9.43 1.818 13.344 1 96.69 262 GLY A O 1
ATOM 2039 N N . THR A 1 263 ? 10.047 1.591 11.203 1 97.31 263 THR A N 1
ATOM 2040 C CA . THR A 1 263 ? 9.953 3.018 10.906 1 97.31 263 THR A CA 1
ATOM 2041 C C . THR A 1 263 ? 8.594 3.361 10.312 1 97.31 263 THR A C 1
ATOM 2043 O O . THR A 1 263 ? 7.906 2.488 9.773 1 97.31 263 THR A O 1
ATOM 2046 N N . GLU A 1 264 ? 8.219 4.574 10.422 1 97.25 264 GLU A N 1
ATOM 2047 C CA . GLU A 1 264 ? 6.957 5.012 9.844 1 97.25 264 GLU A CA 1
ATOM 2048 C C . GLU A 1 264 ? 6.945 4.805 8.328 1 97.25 264 GLU A C 1
ATOM 2050 O O . GLU A 1 264 ? 5.898 4.512 7.746 1 97.25 264 GLU A O 1
ATOM 2055 N N . GLN A 1 265 ? 8.102 4.883 7.68 1 97.19 265 GLN A N 1
ATOM 2056 C CA . GLN A 1 265 ? 8.25 4.785 6.23 1 97.19 265 GLN A CA 1
ATOM 2057 C C . GLN A 1 265 ? 7.934 3.377 5.738 1 97.19 265 GLN A C 1
ATOM 2059 O O . GLN A 1 265 ? 7.234 3.203 4.738 1 97.19 265 GLN A O 1
ATOM 2064 N N . TYR A 1 266 ? 8.43 2.406 6.484 1 97.69 266 TYR A N 1
ATOM 2065 C CA . TYR A 1 266 ? 8.484 1.07 5.902 1 97.69 266 TYR A CA 1
ATOM 2066 C C . TYR A 1 266 ? 7.855 0.042 6.832 1 97.69 266 TYR A C 1
ATOM 2068 O O . TYR A 1 266 ? 7.566 -1.083 6.422 1 97.69 266 TYR A O 1
ATOM 2076 N N . GLY A 1 267 ? 7.605 0.424 8.062 1 97.12 267 GLY A N 1
ATOM 2077 C CA . GLY A 1 267 ? 7.266 -0.516 9.117 1 97.12 267 GLY A CA 1
ATOM 2078 C C . GLY A 1 267 ? 5.867 -1.085 8.984 1 97.12 267 GLY A C 1
ATOM 2079 O O . GLY A 1 267 ? 5.105 -0.676 8.102 1 97.12 267 GLY A O 1
ATOM 2080 N N . THR A 1 268 ? 5.578 -2.035 9.805 1 97.38 268 THR A N 1
ATOM 2081 C CA . THR A 1 268 ? 4.285 -2.709 9.867 1 97.38 268 THR A CA 1
ATOM 2082 C C . THR A 1 268 ? 3.309 -1.927 10.742 1 97.38 268 THR A C 1
ATOM 2084 O O . THR A 1 268 ? 3.631 -1.573 11.875 1 97.38 268 THR A O 1
ATOM 2087 N N . TYR A 1 269 ? 2.166 -1.637 10.195 1 97.44 269 TYR A N 1
ATOM 2088 C CA . TYR A 1 269 ? 1.101 -0.971 10.938 1 97.44 269 TYR A CA 1
ATOM 2089 C C . TYR A 1 269 ? 0.213 -1.986 11.641 1 97.44 269 TYR A C 1
ATOM 2091 O O . TYR A 1 269 ? -0.233 -2.961 11.031 1 97.44 269 TYR A O 1
ATOM 2099 N N . LYS A 1 270 ? 0.016 -1.78 12.883 1 97.19 270 LYS A N 1
ATOM 2100 C CA . LYS A 1 270 ? -0.989 -2.479 13.68 1 97.19 270 LYS A CA 1
ATOM 2101 C C . LYS A 1 270 ? -2.129 -1.542 14.07 1 97.19 270 LYS A C 1
ATOM 2103 O O . LYS A 1 270 ? -1.971 -0.695 14.953 1 97.19 270 LYS A O 1
ATOM 2108 N N . ALA A 1 271 ? -3.229 -1.729 13.438 1 97.62 271 ALA A N 1
ATOM 2109 C CA . ALA A 1 271 ? -4.379 -0.861 13.688 1 97.62 271 ALA A CA 1
ATOM 2110 C C . ALA A 1 271 ? -4.859 -0.996 15.133 1 97.62 271 ALA A C 1
ATOM 2112 O O . ALA A 1 271 ? -4.922 -2.104 15.672 1 97.62 271 ALA A O 1
ATOM 2113 N N . VAL A 1 272 ? -5.176 0.132 15.727 1 98.12 272 VAL A N 1
ATOM 2114 C CA . VAL A 1 272 ? -5.785 0.175 17.047 1 98.12 272 VAL A CA 1
ATOM 2115 C C . VAL A 1 272 ? -7.008 1.09 17.031 1 98.12 272 VAL A C 1
ATOM 2117 O O . VAL A 1 272 ? -7.172 1.897 16.109 1 98.12 272 VAL A O 1
ATOM 2120 N N . ASP A 1 273 ? -7.883 0.917 18 1 98.06 273 ASP A N 1
ATOM 2121 C CA . ASP A 1 273 ? -9.062 1.769 18.078 1 98.06 273 ASP A CA 1
ATOM 2122 C C . ASP A 1 273 ? -8.68 3.236 18.234 1 98.06 273 ASP A C 1
ATOM 2124 O O . ASP A 1 273 ? -7.715 3.557 18.938 1 98.06 273 ASP A O 1
ATOM 2128 N N . SER A 1 274 ? -9.453 4.059 17.641 1 97.75 274 SER A N 1
ATOM 2129 C CA . SER A 1 274 ? -9.227 5.496 17.75 1 97.75 274 SER A CA 1
ATOM 2130 C C . SER A 1 274 ? -9.258 5.938 19.219 1 97.75 274 SER A C 1
ATOM 2132 O O . SER A 1 274 ? -10.109 5.496 19.984 1 97.75 274 SER A O 1
ATOM 2134 N N . THR A 1 275 ? -8.359 6.777 19.547 1 95.75 275 THR A N 1
ATOM 2135 C CA . THR A 1 275 ? -8.359 7.383 20.875 1 95.75 275 THR A CA 1
ATOM 2136 C C . THR A 1 275 ? -9.133 8.695 20.875 1 95.75 275 THR A C 1
ATOM 2138 O O . THR A 1 275 ? -9.352 9.305 21.922 1 95.75 275 THR A O 1
ATOM 2141 N N . THR A 1 276 ? -9.5 9.18 19.75 1 95.69 276 THR A N 1
ATOM 2142 C CA . THR A 1 276 ? -10.289 10.398 19.547 1 95.69 276 THR A CA 1
ATOM 2143 C C . THR A 1 276 ? -11.734 10.055 19.219 1 95.69 276 THR A C 1
ATOM 2145 O O . THR A 1 276 ? -12 9.211 18.359 1 95.69 276 THR A O 1
ATOM 2148 N N . LYS A 1 277 ? -12.617 10.688 19.922 1 96.12 277 LYS A N 1
ATOM 2149 C CA . LYS A 1 277 ? -14.039 10.469 19.656 1 96.12 277 LYS A CA 1
ATOM 2150 C C . LYS A 1 277 ? -14.43 11.016 18.281 1 96.12 277 LYS A C 1
ATOM 2152 O O . LYS A 1 277 ? -14.094 12.148 17.953 1 96.12 277 LYS A O 1
ATOM 2157 N N . SER A 1 278 ? -15.141 10.227 17.516 1 98.31 278 SER A N 1
ATOM 2158 C CA . SER A 1 278 ? -15.617 10.68 16.203 1 98.31 278 SER A CA 1
ATOM 2159 C C . SER A 1 278 ? -16.516 11.906 16.344 1 98.31 278 SER A C 1
ATOM 2161 O O . SER A 1 278 ? -17.266 12.023 17.312 1 98.31 278 SER A O 1
ATOM 2163 N N . SER A 1 279 ? -16.5 12.773 15.406 1 98.69 279 SER A N 1
ATOM 2164 C CA . SER A 1 279 ? -17.344 13.969 15.43 1 98.69 279 SER A CA 1
ATOM 2165 C C . SER A 1 279 ? -18.672 13.711 14.75 1 98.69 279 SER A C 1
ATOM 2167 O O . SER A 1 279 ? -19.531 14.602 14.695 1 98.69 279 SER A O 1
ATOM 2169 N N . CYS A 1 280 ? -18.875 12.508 14.258 1 98.81 280 CYS A N 1
ATOM 2170 C CA . CYS A 1 280 ? -20.141 12.148 13.633 1 98.81 280 CYS A CA 1
ATOM 2171 C C . CYS A 1 280 ? -21.203 11.836 14.688 1 98.81 280 CYS A C 1
ATOM 2173 O O . CYS A 1 280 ? -20.891 11.242 15.727 1 98.81 280 CYS A O 1
ATOM 2175 N N . SER A 1 281 ? -22.438 12.141 14.391 1 98.56 281 SER A N 1
ATOM 2176 C CA . SER A 1 281 ? -23.562 11.875 15.289 1 98.56 281 SER A CA 1
ATOM 2177 C C . SER A 1 281 ? -23.734 10.383 15.523 1 98.56 281 SER A C 1
ATOM 2179 O O . SER A 1 281 ? -23.641 9.586 14.594 1 98.56 281 SER A O 1
ATOM 2181 N N . LYS A 1 282 ? -24.047 10.008 16.75 1 97.5 282 LYS A N 1
ATOM 2182 C CA . LYS A 1 282 ? -24.344 8.617 17.094 1 97.5 282 LYS A CA 1
ATOM 2183 C C . LYS A 1 282 ? -25.797 8.273 16.828 1 97.5 282 LYS A C 1
ATOM 2185 O O . LYS A 1 282 ? -26.172 7.098 16.766 1 97.5 282 LYS A O 1
ATOM 2190 N N . THR A 1 283 ? -26.656 9.297 16.672 1 97.5 283 THR A N 1
ATOM 2191 C CA . THR A 1 283 ? -28.094 9.047 16.641 1 97.5 283 THR A CA 1
ATOM 2192 C C . THR A 1 283 ? -28.703 9.531 15.336 1 97.5 283 THR A C 1
ATOM 2194 O O . THR A 1 283 ? -29.734 9.016 14.898 1 97.5 283 THR A O 1
ATOM 2197 N N . GLU A 1 284 ? -28.109 10.531 14.727 1 98 284 GLU A N 1
ATOM 2198 C CA . GLU A 1 284 ? -28.641 11.055 13.477 1 98 284 GLU A CA 1
ATOM 2199 C C . GLU A 1 284 ? -28.062 10.328 12.266 1 98 284 GLU A C 1
ATOM 2201 O O . GLU A 1 284 ? -26.953 9.789 12.344 1 98 284 GLU A O 1
ATOM 2206 N N . PRO A 1 285 ? -28.812 10.398 11.164 1 98.06 285 PRO A N 1
ATOM 2207 C CA . PRO A 1 285 ? -28.266 9.812 9.93 1 98.06 285 PRO A CA 1
ATOM 2208 C C . PRO A 1 285 ? -26.984 10.516 9.461 1 98.06 285 PRO A C 1
ATOM 2210 O O . PRO A 1 285 ? -26.891 11.742 9.555 1 98.06 285 PRO A O 1
ATOM 2213 N N . ILE A 1 286 ? -26 9.719 9.047 1 98.75 286 ILE A N 1
ATOM 2214 C CA . ILE A 1 286 ? -24.75 10.211 8.484 1 98.75 286 ILE A CA 1
ATOM 2215 C C . ILE A 1 286 ? -24.812 10.18 6.961 1 98.75 286 ILE A C 1
ATOM 2217 O O . ILE A 1 286 ? -25.078 9.133 6.367 1 98.75 286 ILE A O 1
ATOM 2221 N N . TRP A 1 287 ? -24.531 11.352 6.391 1 98.75 287 TRP A N 1
ATOM 2222 C CA . TRP A 1 287 ? -24.609 11.461 4.938 1 98.75 287 TRP A CA 1
ATOM 2223 C C . TRP A 1 287 ? -23.234 11.32 4.305 1 98.75 287 TRP A C 1
ATOM 2225 O O . TRP A 1 287 ? -22.297 12.008 4.703 1 98.75 287 TRP A O 1
ATOM 2235 N N . TYR A 1 288 ? -23.078 10.391 3.436 1 98.75 288 TYR A N 1
ATOM 2236 C CA . TYR A 1 288 ? -21.938 10.172 2.545 1 98.75 288 TYR A CA 1
ATOM 2237 C C . TYR A 1 288 ? -22.281 10.586 1.118 1 98.75 288 TYR A C 1
ATOM 2239 O O . TYR A 1 288 ? -22.578 9.742 0.271 1 98.75 288 TYR A O 1
ATOM 2247 N N . TYR A 1 289 ? -22.156 11.938 0.846 1 98.62 289 TYR A N 1
ATOM 2248 C CA . TYR A 1 289 ? -22.75 12.539 -0.344 1 98.62 289 TYR A CA 1
ATOM 2249 C C . TYR A 1 289 ? -21.906 12.25 -1.578 1 98.62 289 TYR A C 1
ATOM 2251 O O . TYR A 1 289 ? -20.672 12.148 -1.487 1 98.62 289 TYR A O 1
ATOM 2259 N N . GLU A 1 290 ? -22.594 12.234 -2.676 1 98.12 290 GLU A N 1
ATOM 2260 C CA . GLU A 1 290 ? -21.922 12.242 -3.971 1 98.12 290 GLU A CA 1
ATOM 2261 C C . GLU A 1 290 ? -21.172 13.555 -4.188 1 98.12 290 GLU A C 1
ATOM 2263 O O . GLU A 1 290 ? -21.531 14.586 -3.633 1 98.12 290 GLU A O 1
ATOM 2268 N N . ARG A 1 291 ? -20.141 13.414 -4.949 1 97.81 291 ARG A N 1
ATOM 2269 C CA . ARG A 1 291 ? -19.375 14.609 -5.309 1 97.81 291 ARG A CA 1
ATOM 2270 C C . ARG A 1 291 ? -20.094 15.398 -6.398 1 97.81 291 ARG A C 1
ATOM 2272 O O . ARG A 1 291 ? -20.844 14.836 -7.191 1 97.81 291 ARG A O 1
ATOM 2279 N N . THR A 1 292 ? -19.812 16.719 -6.387 1 96.19 292 THR A N 1
ATOM 2280 C CA . THR A 1 292 ? -20.234 17.516 -7.539 1 96.19 292 THR A CA 1
ATOM 2281 C C . THR A 1 292 ? -19.625 16.953 -8.82 1 96.19 292 THR A C 1
ATOM 2283 O O . THR A 1 292 ? -18.406 16.75 -8.898 1 96.19 292 THR A O 1
ATOM 2286 N N . PRO A 1 293 ? -20.469 16.75 -9.812 1 94.12 293 PRO A N 1
ATOM 2287 C CA . PRO A 1 293 ? -19.953 16.109 -11.023 1 94.12 293 PRO A CA 1
ATOM 2288 C C . PRO A 1 293 ? -18.766 16.844 -11.625 1 94.12 293 PRO A C 1
ATOM 2290 O O . PRO A 1 293 ? -17.828 16.219 -12.117 1 94.12 293 PRO A O 1
ATOM 2293 N N . SER A 1 294 ? -18.719 18.125 -11.547 1 96.12 294 SER A N 1
ATOM 2294 C CA . SER A 1 294 ? -17.656 18.922 -12.148 1 96.12 294 SER A CA 1
ATOM 2295 C C . SER A 1 294 ? -16.391 18.891 -11.289 1 96.12 294 SER A C 1
ATOM 2297 O O . SER A 1 294 ? -15.352 19.406 -11.695 1 96.12 294 SER A O 1
ATOM 2299 N N . SER A 1 295 ? -16.484 18.234 -10.102 1 97.88 295 SER A N 1
ATOM 2300 C CA . SER A 1 295 ? -15.367 18.281 -9.164 1 97.88 295 SER A CA 1
ATOM 2301 C C . SER A 1 295 ? -14.602 16.969 -9.164 1 97.88 295 SER A C 1
ATOM 2303 O O . SER A 1 295 ? -13.648 16.797 -8.398 1 97.88 295 SER A O 1
ATOM 2305 N N . GLU A 1 296 ? -15.008 16.031 -9.969 1 96.5 296 GLU A N 1
ATOM 2306 C CA . GLU A 1 296 ? -14.328 14.742 -9.992 1 96.5 296 GLU A CA 1
ATOM 2307 C C . GLU A 1 296 ? -13.992 14.312 -11.414 1 96.5 296 GLU A C 1
ATOM 2309 O O . GLU A 1 296 ? -14.562 14.836 -12.375 1 96.5 296 GLU A O 1
ATOM 2314 N N . HIS A 1 297 ? -13.062 13.5 -11.57 1 96 297 HIS A N 1
ATOM 2315 C CA . HIS A 1 297 ? -12.633 12.977 -12.859 1 96 297 HIS A CA 1
ATOM 2316 C C . HIS A 1 297 ? -12.258 11.5 -12.766 1 96 297 HIS A C 1
ATOM 2318 O O . HIS A 1 297 ? -11.883 11.023 -11.688 1 96 297 HIS A O 1
ATOM 2324 N N . GLU A 1 298 ? -12.461 10.789 -13.891 1 95.69 298 GLU A N 1
ATOM 2325 C CA . GLU A 1 298 ? -12.039 9.398 -13.977 1 95.69 298 GLU A CA 1
ATOM 2326 C C . GLU A 1 298 ? -10.523 9.289 -14.086 1 95.69 298 GLU A C 1
ATOM 2328 O O . GLU A 1 298 ? -9.922 9.82 -15.016 1 95.69 298 GLU A O 1
ATOM 2333 N N . VAL A 1 299 ? -9.914 8.68 -13.156 1 96.06 299 VAL A N 1
ATOM 2334 C CA . VAL A 1 299 ? -8.461 8.641 -13.102 1 96.06 299 VAL A CA 1
ATOM 2335 C C . VAL A 1 299 ? -7.961 7.246 -13.477 1 96.06 299 VAL A C 1
ATOM 2337 O O . VAL A 1 299 ? -6.754 7.02 -13.57 1 96.06 299 VAL A O 1
ATOM 2340 N N . ARG A 1 300 ? -8.812 6.336 -13.68 1 95 300 ARG A N 1
ATOM 2341 C CA . ARG A 1 300 ? -8.453 4.949 -13.945 1 95 300 ARG A CA 1
ATOM 2342 C C . ARG A 1 300 ? -8.344 4.691 -15.445 1 95 300 ARG A C 1
ATOM 2344 O O . ARG A 1 300 ? -7.629 3.787 -15.875 1 95 300 ARG A O 1
ATOM 2351 N N . LYS A 1 301 ? -9.086 5.375 -16.219 1 88.12 301 LYS A N 1
ATOM 2352 C CA . LYS A 1 301 ? -9.055 5.211 -17.672 1 88.12 301 LYS A CA 1
ATOM 2353 C C . LYS A 1 301 ? -8.164 6.262 -18.328 1 88.12 301 LYS A C 1
ATOM 2355 O O . LYS A 1 301 ? -8.266 7.449 -18.016 1 88.12 301 LYS A O 1
ATOM 2360 N N . SER A 1 302 ? -7.031 5.871 -19 1 73.19 302 SER A N 1
ATOM 2361 C CA . SER A 1 302 ? -6.207 6.844 -19.703 1 73.19 302 SER A CA 1
ATOM 2362 C C . SER A 1 302 ? -6.926 7.398 -20.938 1 73.19 302 SER A C 1
ATOM 2364 O O . SER A 1 302 ? -7.754 6.711 -21.531 1 73.19 302 SER A O 1
ATOM 2366 N N . GLY A 1 303 ? -7.59 8.531 -21.062 1 50.25 303 GLY A N 1
ATOM 2367 C CA . GLY A 1 303 ? -8.172 9.18 -22.234 1 50.25 303 GLY A CA 1
ATOM 2368 C C . GLY A 1 303 ? -7.352 9 -23.484 1 50.25 303 GLY A C 1
ATOM 2369 O O . GLY A 1 303 ? -7.469 9.781 -24.438 1 50.25 303 GLY A O 1
ATOM 2370 N N . ARG A 1 304 ? -6.195 8.508 -23.688 1 35.94 304 ARG A N 1
ATOM 2371 C CA . ARG A 1 304 ? -5.691 8.562 -25.062 1 35.94 304 ARG A CA 1
ATOM 2372 C C . ARG A 1 304 ? -6.652 7.875 -26.016 1 35.94 304 ARG A C 1
ATOM 2374 O O . ARG A 1 304 ? -6.73 6.645 -26.062 1 35.94 304 ARG A O 1
ATOM 2381 N N . GLY A 1 305 ? -7.836 8.266 -26.141 1 26.16 305 GLY A N 1
ATOM 2382 C CA . GLY A 1 305 ? -8.555 8.008 -27.391 1 26.16 305 GLY A CA 1
ATOM 2383 C C . GLY A 1 305 ? -7.668 8.07 -28.609 1 26.16 305 GLY A C 1
ATOM 2384 O O . GLY A 1 305 ? -7.078 9.109 -28.906 1 26.16 305 GLY A O 1
ATOM 2385 N N . TRP A 1 306 ? -6.73 7.18 -28.891 1 21.27 306 TRP A N 1
ATOM 2386 C CA . TRP A 1 306 ? -6.582 7.145 -30.344 1 21.27 306 TRP A CA 1
ATOM 2387 C C . TRP A 1 306 ? -7.898 6.781 -31.016 1 21.27 306 TRP A C 1
ATOM 2389 O O . TRP A 1 306 ? -8.742 6.113 -30.422 1 21.27 306 TRP A O 1
ATOM 2399 N N . MET B 1 1 ? -43.344 35.469 -53.031 1 29.95 1 MET B N 1
ATOM 2400 C CA . MET B 1 1 ? -43.469 34.656 -51.812 1 29.95 1 MET B CA 1
ATOM 2401 C C . MET B 1 1 ? -42.312 33.688 -51.656 1 29.95 1 MET B C 1
ATOM 2403 O O . MET B 1 1 ? -42.219 32.719 -52.438 1 29.95 1 MET B O 1
ATOM 2407 N N . MET B 1 2 ? -41.062 34.25 -51.375 1 36.72 2 MET B N 1
ATOM 2408 C CA . MET B 1 2 ? -39.812 33.531 -51.219 1 36.72 2 MET B CA 1
ATOM 2409 C C . MET B 1 2 ? -39.844 32.594 -50 1 36.72 2 MET B C 1
ATOM 2411 O O . MET B 1 2 ? -40.156 33.031 -48.906 1 36.72 2 MET B O 1
ATOM 2415 N N . ASN B 1 3 ? -40.156 31.328 -50.156 1 37.72 3 ASN B N 1
ATOM 2416 C CA . ASN B 1 3 ? -40.156 30.203 -49.219 1 37.72 3 ASN B CA 1
ATOM 2417 C C . ASN B 1 3 ? -38.781 30.016 -48.594 1 37.72 3 ASN B C 1
ATOM 2419 O O . ASN B 1 3 ? -37.812 29.703 -49.25 1 37.72 3 ASN B O 1
ATOM 2423 N N . GLY B 1 4 ? -38.438 30.828 -47.594 1 34.97 4 GLY B N 1
ATOM 2424 C CA . GLY B 1 4 ? -37.219 30.656 -46.781 1 34.97 4 GLY B CA 1
ATOM 2425 C C . GLY B 1 4 ? -37.188 29.344 -46.031 1 34.97 4 GLY B C 1
ATOM 2426 O O . GLY B 1 4 ? -38.094 29.047 -45.281 1 34.97 4 GLY B O 1
ATOM 2427 N N . TYR B 1 5 ? -36.562 28.297 -46.656 1 37.81 5 TYR B N 1
ATOM 2428 C CA . TYR B 1 5 ? -36.281 27.047 -45.969 1 37.81 5 TYR B CA 1
ATOM 2429 C C . TYR B 1 5 ? -35.438 27.281 -44.719 1 37.81 5 TYR B C 1
ATOM 2431 O O . TYR B 1 5 ? -34.344 27.828 -44.812 1 37.81 5 TYR B O 1
ATOM 2439 N N . LEU B 1 6 ? -36.062 27.438 -43.562 1 41.03 6 LEU B N 1
ATOM 2440 C CA . LEU B 1 6 ? -35.312 27.391 -42.281 1 41.03 6 LEU B CA 1
ATOM 2441 C C . LEU B 1 6 ? -34.688 26.016 -42.094 1 41.03 6 LEU B C 1
ATOM 2443 O O . LEU B 1 6 ? -35.375 25 -42.031 1 41.03 6 LEU B O 1
ATOM 2447 N N . SER B 1 7 ? -33.438 25.938 -42.469 1 37.53 7 SER B N 1
ATOM 2448 C CA . SER B 1 7 ? -32.656 24.75 -42.125 1 37.53 7 SER B CA 1
ATOM 2449 C C . SER B 1 7 ? -32.531 24.578 -40.625 1 37.53 7 SER B C 1
ATOM 2451 O O . SER B 1 7 ? -32.031 25.453 -39.906 1 37.53 7 SER B O 1
ATOM 2453 N N . PHE B 1 8 ? -33.375 23.688 -40.062 1 44.16 8 PHE B N 1
ATOM 2454 C CA . PHE B 1 8 ? -33.219 23.234 -38.688 1 44.16 8 PHE B CA 1
ATOM 2455 C C . PHE B 1 8 ? -31.891 22.469 -38.531 1 44.16 8 PHE B C 1
ATOM 2457 O O . PHE B 1 8 ? -31.672 21.453 -39.188 1 44.16 8 PHE B O 1
ATOM 2464 N N . ILE B 1 9 ? -30.844 23.172 -38.094 1 43 9 ILE B N 1
ATOM 2465 C CA . ILE B 1 9 ? -29.625 22.484 -37.688 1 43 9 ILE B CA 1
ATOM 2466 C C . ILE B 1 9 ? -29.891 21.688 -36.406 1 43 9 ILE B C 1
ATOM 2468 O O . ILE B 1 9 ? -30.203 22.266 -35.344 1 43 9 ILE B O 1
ATOM 2472 N N . VAL B 1 10 ? -30.219 20.391 -36.531 1 41.62 10 VAL B N 1
ATOM 2473 C CA . VAL B 1 10 ? -30.25 19.5 -35.375 1 41.62 10 VAL B CA 1
ATOM 2474 C C . VAL B 1 10 ? -28.844 19.375 -34.781 1 41.62 10 VAL B C 1
ATOM 2476 O O . VAL B 1 10 ? -27.922 18.875 -35.438 1 41.62 10 VAL B O 1
ATOM 2479 N N . SER B 1 11 ? -28.531 20.188 -33.875 1 39.41 11 SER B N 1
ATOM 2480 C CA . SER B 1 11 ? -27.312 19.938 -33.094 1 39.41 11 SER B CA 1
ATOM 2481 C C . SER B 1 11 ? -27.406 18.609 -32.344 1 39.41 11 SER B C 1
ATOM 2483 O O . SER B 1 11 ? -28.234 18.453 -31.453 1 39.41 11 SER B O 1
ATOM 2485 N N . LEU B 1 12 ? -27.078 17.578 -32.969 1 33.66 12 LEU B N 1
ATOM 2486 C CA . LEU B 1 12 ? -26.875 16.375 -32.156 1 33.66 12 LEU B CA 1
ATOM 2487 C C . LEU B 1 12 ? -25.812 16.625 -31.078 1 33.66 12 LEU B C 1
ATOM 2489 O O . LEU B 1 12 ? -24.641 16.781 -31.375 1 33.66 12 LEU B O 1
ATOM 2493 N N . ALA B 1 13 ? -26.25 17.188 -29.969 1 37.16 13 ALA B N 1
ATOM 2494 C CA . ALA B 1 13 ? -25.328 17.078 -28.828 1 37.16 13 ALA B CA 1
ATOM 2495 C C . ALA B 1 13 ? -24.922 15.633 -28.578 1 37.16 13 ALA B C 1
ATOM 2497 O O . ALA B 1 13 ? -25.766 14.797 -28.25 1 37.16 13 ALA B O 1
ATOM 2498 N N . LEU B 1 14 ? -23.891 15.164 -29.141 1 34.28 14 LEU B N 1
ATOM 2499 C CA . LEU B 1 14 ? -23.297 13.898 -28.719 1 34.28 14 LEU B CA 1
ATOM 2500 C C . LEU B 1 14 ? -23.125 13.859 -27.203 1 34.28 14 LEU B C 1
ATOM 2502 O O . LEU B 1 14 ? -22.328 14.625 -26.641 1 34.28 14 LEU B O 1
ATOM 2506 N N . ALA B 1 15 ? -24.062 13.453 -26.562 1 36.56 15 ALA B N 1
ATOM 2507 C CA . ALA B 1 15 ? -23.828 13.094 -25.172 1 36.56 15 ALA B CA 1
ATOM 2508 C C . ALA B 1 15 ? -22.625 12.172 -25.031 1 36.56 15 ALA B C 1
ATOM 2510 O O . ALA B 1 15 ? -22.672 11.016 -25.484 1 36.56 15 ALA B O 1
ATOM 2511 N N . VAL B 1 16 ? -21.5 12.609 -25.016 1 39.78 16 VAL B N 1
ATOM 2512 C CA . VAL B 1 16 ? -20.391 11.758 -24.594 1 39.78 16 VAL B CA 1
ATOM 2513 C C . VAL B 1 16 ? -20.781 10.992 -23.328 1 39.78 16 VAL B C 1
ATOM 2515 O O . VAL B 1 16 ? -21.047 11.594 -22.281 1 39.78 16 VAL B O 1
ATOM 2518 N N . LYS B 1 17 ? -21.578 10.016 -23.5 1 42 17 LYS B N 1
ATOM 2519 C CA . LYS B 1 17 ? -21.766 9.133 -22.344 1 42 17 LYS B CA 1
ATOM 2520 C C . LYS B 1 17 ? -20.484 8.984 -21.547 1 42 17 LYS B C 1
ATOM 2522 O O . LYS B 1 17 ? -19.469 8.516 -22.078 1 42 17 LYS B O 1
ATOM 2527 N N . ALA B 1 18 ? -20.297 9.852 -20.594 1 50.06 18 ALA B N 1
ATOM 2528 C CA . ALA B 1 18 ? -19.188 9.758 -19.672 1 50.06 18 ALA B CA 1
ATOM 2529 C C . ALA B 1 18 ? -18.891 8.312 -19.281 1 50.06 18 ALA B C 1
ATOM 2531 O O . ALA B 1 18 ? -19.781 7.602 -18.797 1 50.06 18 ALA B O 1
ATOM 2532 N N . TYR B 1 19 ? -17.953 7.551 -19.969 1 56.53 19 TYR B N 1
ATOM 2533 C CA . TYR B 1 19 ? -17.5 6.191 -19.719 1 56.53 19 TYR B CA 1
ATOM 2534 C C . TYR B 1 19 ? -17.266 5.961 -18.219 1 56.53 19 TYR B C 1
ATOM 2536 O O . TYR B 1 19 ? -16.562 6.727 -17.562 1 56.53 19 TYR B O 1
ATOM 2544 N N . GLN B 1 20 ? -18.203 5.176 -17.594 1 81.88 20 GLN B N 1
ATOM 2545 C CA . GLN B 1 20 ? -18.062 4.84 -16.188 1 81.88 20 GLN B CA 1
ATOM 2546 C C . GLN B 1 20 ? -17.281 3.549 -16 1 81.88 20 GLN B C 1
ATOM 2548 O O . GLN B 1 20 ? -17.609 2.525 -16.609 1 81.88 20 GLN B O 1
ATOM 2553 N N . VAL B 1 21 ? -16.109 3.592 -15.375 1 91.69 21 VAL B N 1
ATOM 2554 C CA . VAL B 1 21 ? -15.352 2.402 -15.008 1 91.69 21 VAL B CA 1
ATOM 2555 C C . VAL B 1 21 ? -16.172 1.546 -14.039 1 91.69 21 VAL B C 1
ATOM 2557 O O . VAL B 1 21 ? -16.562 2.016 -12.969 1 91.69 21 VAL B O 1
ATOM 2560 N N . PRO B 1 22 ? -16.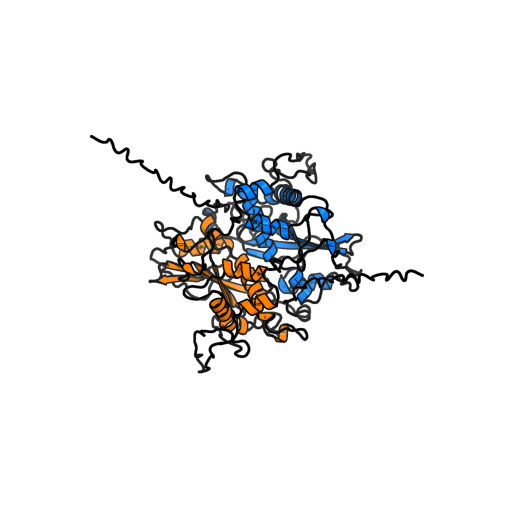469 0.367 -14.469 1 93.81 22 PRO B N 1
ATOM 2561 C CA . PRO B 1 22 ? -17.266 -0.488 -13.602 1 93.81 22 PRO B CA 1
ATOM 2562 C C . PRO B 1 22 ? -16.578 -0.815 -12.281 1 93.81 22 PRO B C 1
ATOM 2564 O O . PRO B 1 22 ? -15.344 -0.91 -12.234 1 93.81 22 PRO B O 1
ATOM 2567 N N . ALA B 1 23 ? -17.391 -1.04 -11.297 1 93.38 23 ALA B N 1
ATOM 2568 C CA . ALA B 1 23 ? -16.875 -1.484 -10.008 1 93.38 23 ALA B CA 1
ATOM 2569 C C . ALA B 1 23 ? -16.422 -2.936 -10.07 1 93.38 23 ALA B C 1
ATOM 2571 O O . ALA B 1 23 ? -17 -3.75 -10.789 1 93.38 23 ALA B O 1
ATOM 2572 N N . THR B 1 24 ? -15.391 -3.236 -9.258 1 96.75 24 THR B N 1
ATOM 2573 C CA . THR B 1 24 ? -14.898 -4.609 -9.25 1 96.75 24 THR B CA 1
ATOM 2574 C C . THR B 1 24 ? -14.781 -5.137 -7.824 1 96.75 24 THR B C 1
ATOM 2576 O O . THR B 1 24 ? -14.219 -6.207 -7.598 1 96.75 24 THR B O 1
ATOM 2579 N N . TYR B 1 25 ? -15.266 -4.383 -6.828 1 97.31 25 TYR B N 1
ATOM 2580 C CA . TYR B 1 25 ? -15.234 -4.852 -5.445 1 97.31 25 TYR B CA 1
ATOM 2581 C C . TYR B 1 25 ? -16.328 -5.883 -5.195 1 97.31 25 TYR B C 1
ATOM 2583 O O . TYR B 1 25 ? -17.391 -5.844 -5.832 1 97.31 25 TYR B O 1
ATOM 2591 N N . PRO B 1 26 ? -16.109 -6.828 -4.262 1 98.12 26 PRO B N 1
ATOM 2592 C CA . PRO B 1 26 ? -17.125 -7.828 -3.92 1 98.12 26 PRO B CA 1
ATOM 2593 C C . PRO B 1 26 ? -18.25 -7.258 -3.049 1 98.12 26 PRO B C 1
ATOM 2595 O O . PRO B 1 26 ? -18.234 -6.066 -2.719 1 98.12 26 PRO B O 1
ATOM 2598 N N . ASN B 1 27 ? -19.203 -8.094 -2.816 1 97.62 27 ASN B N 1
ATOM 2599 C CA . ASN B 1 27 ? -20.234 -7.797 -1.825 1 97.62 27 ASN B CA 1
ATOM 2600 C C . ASN B 1 27 ? -19.984 -8.531 -0.513 1 97.62 27 ASN B C 1
ATOM 2602 O O . ASN B 1 27 ? -20.297 -9.719 -0.388 1 97.62 27 ASN B O 1
ATOM 2606 N N . ILE B 1 28 ? -19.469 -7.789 0.456 1 96.56 28 ILE B N 1
ATOM 2607 C CA . ILE B 1 28 ? -19.156 -8.438 1.725 1 96.56 28 ILE B CA 1
ATOM 2608 C C . ILE B 1 28 ? -19.953 -7.785 2.85 1 96.56 28 ILE B C 1
ATOM 2610 O O . ILE B 1 28 ? -19.469 -7.668 3.977 1 96.56 28 ILE B O 1
ATOM 2614 N N . SER B 1 29 ? -21.094 -7.293 2.566 1 96.19 29 SER B N 1
ATOM 2615 C CA . SER B 1 29 ? -21.953 -6.633 3.555 1 96.19 29 SER B CA 1
ATOM 2616 C C . SER B 1 29 ? -22.281 -7.57 4.711 1 96.19 29 SER B C 1
ATOM 2618 O O . SER B 1 29 ? -22.422 -7.125 5.852 1 96.19 29 SER B O 1
ATOM 2620 N N . SER B 1 30 ? -22.344 -8.836 4.406 1 95.25 30 SER B N 1
ATOM 2621 C CA . SER B 1 30 ? -22.719 -9.812 5.422 1 95.25 30 SER B CA 1
ATOM 2622 C C . SER B 1 30 ? -21.578 -10.016 6.43 1 95.25 30 SER B C 1
ATOM 2624 O O . SER B 1 30 ? -21.797 -10.602 7.492 1 95.25 30 SER B O 1
ATOM 2626 N N . CYS B 1 31 ? -20.391 -9.555 6.098 1 95.12 31 CYS B N 1
ATOM 2627 C CA . CYS B 1 31 ? -19.25 -9.766 6.977 1 95.12 31 CYS B CA 1
ATOM 2628 C C . CYS B 1 31 ? -19.359 -8.922 8.242 1 95.12 31 CYS B C 1
ATOM 2630 O O . CYS B 1 31 ? -18.688 -9.188 9.234 1 95.12 31 CYS B O 1
ATOM 2632 N N . ALA B 1 32 ? -20.219 -7.902 8.234 1 92.75 32 ALA B N 1
ATOM 2633 C CA . ALA B 1 32 ? -20.453 -7.07 9.414 1 92.75 32 ALA B CA 1
ATOM 2634 C C . ALA B 1 32 ? -21.125 -7.867 10.531 1 92.75 32 ALA B C 1
ATOM 2636 O O . ALA B 1 32 ? -21.109 -7.461 11.695 1 92.75 32 ALA B O 1
ATOM 2637 N N . LEU B 1 33 ? -21.656 -8.977 10.172 1 90.56 33 LEU B N 1
ATOM 2638 C CA . LEU B 1 33 ? -22.422 -9.789 11.117 1 90.56 33 LEU B CA 1
ATOM 2639 C C . LEU B 1 33 ? -21.516 -10.828 11.781 1 90.56 33 LEU B C 1
ATOM 2641 O O . LEU B 1 33 ? -21.938 -11.539 12.688 1 90.56 33 LEU B O 1
ATOM 2645 N N . GLN B 1 34 ? -20.312 -10.836 11.312 1 86.31 34 GLN B N 1
ATOM 2646 C CA . GLN B 1 34 ? -19.375 -11.82 11.844 1 86.31 34 GLN B CA 1
ATOM 2647 C C . GLN B 1 34 ? -18.375 -11.172 12.789 1 86.31 34 GLN B C 1
ATOM 2649 O O . GLN B 1 34 ? -18.156 -9.961 12.75 1 86.31 34 GLN B O 1
ATOM 2654 N N . THR B 1 35 ? -17.875 -12.031 13.719 1 80.69 35 THR B N 1
ATOM 2655 C CA . THR B 1 35 ? -16.766 -11.586 14.547 1 80.69 35 THR B CA 1
ATOM 2656 C C . THR B 1 35 ? -15.43 -11.906 13.875 1 80.69 35 THR B C 1
ATOM 2658 O O . THR B 1 35 ? -15.031 -13.07 13.805 1 80.69 35 THR B O 1
ATOM 2661 N N . PRO B 1 36 ? -14.883 -10.891 13.383 1 80.5 36 PRO B N 1
ATOM 2662 C CA . PRO B 1 36 ? -13.664 -11.18 12.617 1 80.5 36 PRO B CA 1
ATOM 2663 C C . PRO B 1 36 ? -12.508 -11.641 13.508 1 80.5 36 PRO B C 1
ATOM 2665 O O . PRO B 1 36 ? -12.453 -11.289 14.688 1 80.5 36 PRO B O 1
ATOM 2668 N N . THR B 1 37 ? -11.734 -12.508 13.016 1 89.69 37 THR B N 1
ATOM 2669 C CA . THR B 1 37 ? -10.469 -12.977 13.57 1 89.69 37 THR B CA 1
ATOM 2670 C C . THR B 1 37 ? -9.406 -13.078 12.484 1 89.69 37 THR B C 1
ATOM 2672 O O . THR B 1 37 ? -9.727 -13.078 11.289 1 89.69 37 THR B O 1
ATOM 2675 N N . PHE B 1 38 ? -8.188 -12.984 12.914 1 95.81 38 PHE B N 1
ATOM 2676 C CA . PHE B 1 38 ? -7.129 -13.242 11.945 1 95.81 38 PHE B CA 1
ATOM 2677 C C . PHE B 1 38 ? -7.211 -14.672 11.414 1 95.81 38 PHE B C 1
ATOM 2679 O O . PHE B 1 38 ? -7.453 -15.609 12.18 1 95.81 38 PHE B O 1
ATOM 2686 N N . SER B 1 39 ? -7.027 -14.773 10.117 1 96 39 SER B N 1
ATOM 2687 C CA . SER B 1 39 ? -6.902 -16.109 9.539 1 96 39 SER B CA 1
ATOM 2688 C C . SER B 1 39 ? -5.812 -16.906 10.234 1 96 39 SER B C 1
ATOM 2690 O O . SER B 1 39 ? -4.82 -16.344 10.703 1 96 39 SER B O 1
ATOM 2692 N N . CYS B 1 40 ? -5.984 -18.25 10.375 1 96.25 40 CYS B N 1
ATOM 2693 C CA . CYS B 1 40 ? -5.07 -19.219 10.961 1 96.25 40 CYS B CA 1
ATOM 2694 C C . CYS B 1 40 ? -4.996 -19.047 12.477 1 96.25 40 CYS B C 1
ATOM 2696 O O . CYS B 1 40 ? -4.23 -19.734 13.148 1 96.25 40 CYS B O 1
ATOM 2698 N N . GLU B 1 41 ? -5.754 -18.016 13.062 1 94.69 41 GLU B N 1
ATOM 2699 C CA . GLU B 1 41 ? -5.777 -17.812 14.508 1 94.69 41 GLU B CA 1
ATOM 2700 C C . GLU B 1 41 ? -7.16 -18.109 15.078 1 94.69 41 GLU B C 1
ATOM 2702 O O . GLU B 1 41 ? -7.371 -18 16.297 1 94.69 41 GLU B O 1
ATOM 2707 N N . ASN B 1 42 ? -8.047 -18.375 14.188 1 86.62 42 ASN B N 1
ATOM 2708 C CA . ASN B 1 42 ? -9.414 -18.656 14.602 1 86.62 42 ASN B CA 1
ATOM 2709 C C . ASN B 1 42 ? -9.523 -20 15.312 1 86.62 42 ASN B C 1
ATOM 2711 O O . ASN B 1 42 ? -8.852 -20.969 14.945 1 86.62 42 ASN B O 1
ATOM 2715 N N . THR B 1 43 ? -10.43 -19.969 16.25 1 83.56 43 THR B N 1
ATOM 2716 C CA . THR B 1 43 ? -10.664 -21.219 16.984 1 83.56 43 THR B CA 1
ATOM 2717 C C . THR B 1 43 ? -11.992 -21.844 16.562 1 83.56 43 THR B C 1
ATOM 2719 O O . THR B 1 43 ? -12.328 -22.938 17.016 1 83.56 43 THR B O 1
ATOM 2722 N N . THR B 1 44 ? -12.711 -21.078 15.844 1 80.56 44 THR B N 1
ATOM 2723 C CA . THR B 1 44 ? -13.977 -21.578 15.32 1 80.56 44 THR B CA 1
ATOM 2724 C C . THR B 1 44 ? -13.992 -21.531 13.797 1 80.56 44 THR B C 1
ATOM 2726 O O . THR B 1 44 ? -13.156 -20.859 13.188 1 80.56 44 THR B O 1
ATOM 2729 N N . VAL B 1 45 ? -14.891 -22.266 13.305 1 80.75 45 VAL B N 1
ATOM 2730 C CA . VAL B 1 45 ? -15.016 -22.344 11.852 1 80.75 45 VAL B CA 1
ATOM 2731 C C . VAL B 1 45 ? -15.422 -20.984 11.289 1 80.75 45 VAL B C 1
ATOM 2733 O O . VAL B 1 45 ? -16.266 -20.297 11.867 1 80.75 45 VAL B O 1
ATOM 2736 N N . ILE B 1 46 ? -14.781 -20.625 10.227 1 82.06 46 ILE B N 1
ATOM 2737 C CA . ILE B 1 46 ? -15.203 -19.453 9.469 1 82.06 46 ILE B CA 1
ATOM 2738 C C . ILE B 1 46 ? -16.422 -19.797 8.617 1 82.06 46 ILE B C 1
ATOM 2740 O O . ILE B 1 46 ? -16.297 -20.5 7.609 1 82.06 46 ILE B O 1
ATOM 2744 N N . ALA B 1 47 ? -17.531 -19.344 9 1 84.94 47 ALA B N 1
ATOM 2745 C CA . ALA B 1 47 ? -18.797 -19.734 8.383 1 84.94 47 ALA B CA 1
ATOM 2746 C C . ALA B 1 47 ? -18.953 -19.094 7.004 1 84.94 47 ALA B C 1
ATOM 2748 O O . ALA B 1 47 ? -19.406 -19.75 6.059 1 84.94 47 ALA B O 1
ATOM 2749 N N . ASN B 1 48 ? -18.594 -17.875 6.891 1 93.44 48 ASN B N 1
ATOM 2750 C CA . ASN B 1 48 ? -18.688 -17.141 5.625 1 93.44 48 ASN B CA 1
ATOM 2751 C C . ASN B 1 48 ? -17.328 -16.969 4.977 1 93.44 48 ASN B C 1
ATOM 2753 O O . ASN B 1 48 ? -16.547 -16.109 5.375 1 93.44 48 ASN B O 1
ATOM 2757 N N . THR B 1 49 ? -17.062 -17.719 3.959 1 94.62 49 THR B N 1
ATOM 2758 C CA . THR B 1 49 ? -15.727 -17.812 3.361 1 94.62 49 THR B CA 1
ATOM 2759 C C . THR B 1 49 ? -15.414 -16.578 2.533 1 94.62 49 THR B C 1
ATOM 2761 O O . THR B 1 49 ? -14.281 -16.391 2.086 1 94.62 49 THR B O 1
ATOM 2764 N N . CYS B 1 50 ? -16.422 -15.688 2.35 1 96.81 50 CYS B N 1
ATOM 2765 C CA . CYS B 1 50 ? -16.172 -14.414 1.673 1 96.81 50 CYS B CA 1
ATOM 2766 C C . CYS B 1 50 ? -15.531 -13.414 2.619 1 96.81 50 CYS B C 1
ATOM 2768 O O . CYS B 1 50 ? -15.023 -12.375 2.182 1 96.81 50 CYS B O 1
ATOM 2770 N N . CYS B 1 51 ? -15.508 -13.742 3.947 1 96.38 51 CYS B N 1
ATOM 2771 C CA . CYS B 1 51 ? -15.133 -12.734 4.938 1 96.38 51 CYS B CA 1
ATOM 2772 C C . CYS B 1 51 ? -13.703 -12.945 5.414 1 96.38 51 CYS B C 1
ATOM 2774 O O . CYS B 1 51 ? -13.125 -12.078 6.066 1 96.38 51 CYS B O 1
ATOM 2776 N N . SER B 1 52 ? -13.133 -14.039 5.113 1 96 52 SER B N 1
ATOM 2777 C CA . SER B 1 52 ? -11.758 -14.391 5.457 1 96 52 SER B CA 1
ATOM 2778 C C . SER B 1 52 ? -11.242 -15.523 4.582 1 96 52 SER B C 1
ATOM 2780 O O . SER B 1 52 ? -11.969 -16.484 4.301 1 96 52 SER B O 1
ATOM 2782 N N . PRO B 1 53 ? -10.031 -15.383 4.156 1 96 53 PRO B N 1
ATOM 2783 C CA . PRO B 1 53 ? -9.516 -16.5 3.361 1 96 53 PRO B CA 1
ATOM 2784 C C . PRO B 1 53 ? -9.484 -17.812 4.148 1 96 53 PRO B C 1
ATOM 2786 O O . PRO B 1 53 ? -8.891 -17.875 5.23 1 96 53 PRO B O 1
ATOM 2789 N N . THR B 1 54 ? -9.969 -18.844 3.625 1 93.19 54 THR B N 1
ATOM 2790 C CA . THR B 1 54 ? -10.031 -20.172 4.227 1 93.19 54 THR B CA 1
ATOM 2791 C C . THR B 1 54 ? -10.344 -21.219 3.172 1 93.19 54 THR B C 1
ATOM 2793 O O . THR B 1 54 ? -11.219 -21.031 2.326 1 93.19 54 THR B O 1
ATOM 2796 N N . PRO B 1 55 ? -9.648 -22.375 3.254 1 88.56 55 PRO B N 1
ATOM 2797 C CA . PRO B 1 55 ? -8.594 -22.75 4.199 1 88.56 55 PRO B CA 1
ATOM 2798 C C . PRO B 1 55 ? -7.301 -21.969 3.984 1 88.56 55 PRO B C 1
ATOM 2800 O O . PRO B 1 55 ? -6.434 -21.938 4.859 1 88.56 55 PRO B O 1
ATOM 2803 N N . GLY B 1 56 ? -7.082 -21.281 2.865 1 93.75 56 GLY B N 1
ATOM 2804 C CA . GLY B 1 56 ? -5.891 -20.547 2.463 1 93.75 56 GLY B CA 1
ATOM 2805 C C . GLY B 1 56 ? -5.645 -19.312 3.289 1 93.75 56 GLY B C 1
ATOM 2806 O O . GLY B 1 56 ? -5.488 -18.219 2.742 1 93.75 56 GLY B O 1
ATOM 2807 N N . GLY B 1 57 ? -5.461 -19.562 4.723 1 96.44 57 GLY B N 1
ATOM 2808 C CA . GLY B 1 57 ? -5.391 -18.422 5.625 1 96.44 57 GLY B CA 1
ATOM 2809 C C . GLY B 1 57 ? -3.986 -17.875 5.781 1 96.44 57 GLY B C 1
ATOM 2810 O O . GLY B 1 57 ? -3.801 -16.781 6.336 1 96.44 57 GLY B O 1
ATOM 2811 N N . LEU B 1 58 ? -2.953 -18.625 5.383 1 98.06 58 LEU B N 1
ATOM 2812 C CA . LEU B 1 58 ? -1.576 -18.141 5.352 1 98.06 58 LEU B CA 1
ATOM 2813 C C . LEU B 1 58 ? -1.255 -17.484 4.012 1 98.06 58 LEU B C 1
ATOM 2815 O O . LEU B 1 58 ? -0.873 -18.172 3.061 1 98.06 58 LEU B O 1
ATOM 2819 N N . VAL B 1 59 ? -1.386 -16.188 3.973 1 98.5 59 VAL B N 1
ATOM 2820 C CA . VAL B 1 59 ? -1.329 -15.43 2.723 1 98.5 59 VAL B CA 1
ATOM 2821 C C . VAL B 1 59 ? 0.099 -14.953 2.471 1 98.5 59 VAL B C 1
ATOM 2823 O O . VAL B 1 59 ? 0.707 -14.312 3.33 1 98.5 59 VAL B O 1
ATOM 2826 N N . LEU B 1 60 ? 0.646 -15.234 1.316 1 98.81 60 LEU B N 1
ATOM 2827 C CA . LEU B 1 60 ? 1.999 -14.844 0.945 1 98.81 60 LEU B CA 1
ATOM 2828 C C . LEU B 1 60 ? 1.974 -13.703 -0.072 1 98.81 60 LEU B C 1
ATOM 2830 O O . LEU B 1 60 ? 1.335 -13.82 -1.12 1 98.81 60 LEU B O 1
ATOM 2834 N N . VAL B 1 61 ? 2.57 -12.633 0.273 1 98.81 61 VAL B N 1
ATOM 2835 C CA . VAL B 1 61 ? 2.947 -11.609 -0.701 1 98.81 61 VAL B CA 1
ATOM 2836 C C . VAL B 1 61 ? 4.363 -11.875 -1.204 1 98.81 61 VAL B C 1
ATOM 2838 O O . VAL B 1 61 ? 5.316 -11.891 -0.419 1 98.81 61 VAL B O 1
ATOM 2841 N N . THR B 1 62 ? 4.547 -12.023 -2.555 1 98.88 62 THR B N 1
ATOM 2842 C CA . THR B 1 62 ? 5.816 -12.531 -3.062 1 98.88 62 THR B CA 1
ATOM 2843 C C . THR B 1 62 ? 6.375 -11.609 -4.145 1 98.88 62 THR B C 1
ATOM 2845 O O . THR B 1 62 ? 5.617 -10.984 -4.887 1 98.88 62 THR B O 1
ATOM 2848 N N . GLN B 1 63 ? 7.695 -11.539 -4.207 1 98.94 63 GLN B N 1
ATOM 2849 C CA . GLN B 1 63 ? 8.367 -10.625 -5.125 1 98.94 63 GLN B CA 1
ATOM 2850 C C . GLN B 1 63 ? 9.602 -11.289 -5.746 1 98.94 63 GLN B C 1
ATOM 2852 O O . GLN B 1 63 ? 10.133 -12.25 -5.199 1 98.94 63 GLN B O 1
ATOM 2857 N N . PHE B 1 64 ? 10.023 -10.695 -6.934 1 98.88 64 PHE B N 1
ATOM 2858 C CA . PHE B 1 64 ? 11.211 -11.164 -7.637 1 98.88 64 PHE B CA 1
ATOM 2859 C C . PHE B 1 64 ? 12.273 -10.086 -7.68 1 98.88 64 PHE B C 1
ATOM 2861 O O . PHE B 1 64 ? 11.961 -8.891 -7.723 1 98.88 64 PHE B O 1
ATOM 2868 N N . TRP B 1 65 ? 13.461 -10.516 -7.641 1 98.81 65 TRP B N 1
ATOM 2869 C CA . TRP B 1 65 ? 14.562 -9.734 -8.188 1 98.81 65 TRP B CA 1
ATOM 2870 C C . TRP B 1 65 ? 15.156 -10.414 -9.422 1 98.81 65 TRP B C 1
ATOM 2872 O O . TRP B 1 65 ? 16.062 -11.234 -9.312 1 98.81 65 TRP B O 1
ATOM 2882 N N . SER B 1 66 ? 14.625 -10.047 -10.531 1 98.31 66 SER B N 1
ATOM 2883 C CA . SER B 1 66 ? 15.133 -10.531 -11.812 1 98.31 66 SER B CA 1
ATOM 2884 C C . SER B 1 66 ? 16.219 -9.617 -12.359 1 98.31 66 SER B C 1
ATOM 2886 O O . SER B 1 66 ? 16.188 -8.406 -12.133 1 98.31 66 SER B O 1
ATOM 2888 N N . ARG B 1 67 ? 17.109 -10.188 -13.086 1 97.44 67 ARG B N 1
ATOM 2889 C CA . ARG B 1 67 ? 18.219 -9.398 -13.625 1 97.44 67 ARG B CA 1
ATOM 2890 C C . ARG B 1 67 ? 18.031 -9.133 -15.109 1 97.44 67 ARG B C 1
ATOM 2892 O O . ARG B 1 67 ? 18.703 -8.273 -15.68 1 97.44 67 ARG B O 1
ATOM 2899 N N . TYR B 1 68 ? 17.156 -9.898 -15.695 1 97.94 68 TYR B N 1
ATOM 2900 C CA . TYR B 1 68 ? 16.75 -9.758 -17.094 1 97.94 68 TYR B CA 1
ATOM 2901 C C . TYR B 1 68 ? 15.367 -10.344 -17.312 1 97.94 68 TYR B C 1
ATOM 2903 O O . TYR B 1 68 ? 14.836 -11.039 -16.453 1 97.94 68 TYR B O 1
ATOM 2911 N N . THR B 1 69 ? 14.758 -10.062 -18.453 1 98.31 69 THR B N 1
ATOM 2912 C CA . THR B 1 69 ? 13.414 -10.562 -18.719 1 98.31 69 THR B CA 1
ATOM 2913 C C . THR B 1 69 ? 13.414 -11.523 -19.891 1 98.31 69 THR B C 1
ATOM 2915 O O . THR B 1 69 ? 12.531 -12.375 -20.016 1 98.31 69 THR B O 1
ATOM 2918 N N . GLY B 1 70 ? 14.352 -11.375 -20.797 1 98.06 70 GLY B N 1
ATOM 2919 C CA . GLY B 1 70 ? 14.367 -12.133 -22.031 1 98.06 70 GLY B CA 1
ATOM 2920 C C . GLY B 1 70 ? 13.492 -11.531 -23.125 1 98.06 70 GLY B C 1
ATOM 2921 O O . GLY B 1 70 ? 13.508 -11.992 -24.266 1 98.06 70 GLY B O 1
ATOM 2922 N N . LEU B 1 71 ? 12.75 -10.539 -22.797 1 98.5 71 LEU B N 1
ATOM 2923 C CA . LEU B 1 71 ? 11.875 -9.875 -23.734 1 98.5 71 LEU B CA 1
ATOM 2924 C C . LEU B 1 71 ? 12.156 -8.375 -23.797 1 98.5 71 LEU B C 1
ATOM 2926 O O . LEU B 1 71 ? 11.242 -7.574 -23.984 1 98.5 71 LEU B O 1
ATOM 2930 N N . GLU B 1 72 ? 13.391 -7.992 -23.578 1 98.31 72 GLU B N 1
ATOM 2931 C CA . GLU B 1 72 ? 13.781 -6.586 -23.594 1 98.31 72 GLU B CA 1
ATOM 2932 C C . GLU B 1 72 ? 13.484 -5.938 -24.938 1 98.31 72 GLU B C 1
ATOM 2934 O O . GLU B 1 72 ? 13.07 -4.777 -25 1 98.31 72 GLU B O 1
ATOM 2939 N N . LYS B 1 73 ? 13.711 -6.688 -26 1 97.56 73 LYS B N 1
ATOM 2940 C CA . LYS B 1 73 ? 13.484 -6.156 -27.344 1 97.56 73 LYS B CA 1
ATOM 2941 C C . LYS B 1 73 ? 12.008 -5.832 -27.562 1 97.56 73 LYS B C 1
ATOM 2943 O O . LYS B 1 73 ? 11.672 -4.996 -28.406 1 97.56 73 LYS B O 1
ATOM 2948 N N . GLN B 1 74 ? 11.148 -6.516 -26.797 1 97.44 74 GLN B N 1
ATOM 2949 C CA . GLN B 1 74 ? 9.711 -6.273 -26.906 1 97.44 74 GLN B CA 1
ATOM 2950 C C . GLN B 1 74 ? 9.266 -5.184 -25.922 1 97.44 74 GLN B C 1
ATOM 2952 O O . GLN B 1 74 ? 8.07 -4.91 -25.797 1 97.44 74 GLN B O 1
ATOM 2957 N N . GLY B 1 75 ? 10.164 -4.594 -25.203 1 97.44 75 GLY B N 1
ATOM 2958 C CA . GLY B 1 75 ? 9.859 -3.484 -24.312 1 97.44 75 GLY B CA 1
ATOM 2959 C C . GLY B 1 75 ? 9.539 -3.924 -22.906 1 97.44 75 GLY B C 1
ATOM 2960 O O . GLY B 1 75 ? 9.094 -3.117 -22.078 1 97.44 75 GLY B O 1
ATOM 2961 N N . GLN B 1 76 ? 9.648 -5.223 -22.656 1 98.44 76 GLN B N 1
ATOM 2962 C CA . GLN B 1 76 ? 9.453 -5.719 -21.297 1 98.44 76 GLN B CA 1
ATOM 2963 C C . GLN B 1 76 ? 10.703 -5.508 -20.453 1 98.44 76 GLN B C 1
ATOM 2965 O O . GLN B 1 76 ? 11.711 -6.199 -20.625 1 98.44 76 GLN B O 1
ATOM 2970 N N . LEU B 1 77 ? 10.656 -4.484 -19.531 1 98.56 77 LEU B N 1
ATOM 2971 C CA . LEU B 1 77 ? 11.82 -4.059 -18.75 1 98.56 77 LEU B CA 1
ATOM 2972 C C . LEU B 1 77 ? 11.5 -4.043 -17.266 1 98.56 77 LEU B C 1
ATOM 2974 O O . LEU B 1 77 ? 10.328 -4.012 -16.875 1 98.56 77 LEU B O 1
ATOM 2978 N N . LEU B 1 78 ? 12.5 -4.117 -16.5 1 98.69 78 LEU B N 1
ATOM 2979 C CA . LEU B 1 78 ? 12.398 -4.117 -15.047 1 98.69 78 LEU B CA 1
ATOM 2980 C C . LEU B 1 78 ? 12.477 -2.697 -14.5 1 98.69 78 LEU B C 1
ATOM 2982 O O . LEU B 1 78 ? 13.242 -1.874 -15 1 98.69 78 LEU B O 1
ATOM 2986 N N . PRO B 1 79 ? 11.703 -2.375 -13.508 1 98 79 PRO B N 1
ATOM 2987 C CA . PRO B 1 79 ? 11.719 -1.025 -12.945 1 98 79 PRO B CA 1
ATOM 2988 C C . PRO B 1 79 ? 12.938 -0.764 -12.062 1 98 79 PRO B C 1
ATOM 2990 O O . PRO B 1 79 ? 13.172 -1.481 -11.086 1 98 79 PRO B O 1
ATOM 2993 N N . LYS B 1 80 ? 13.688 0.238 -12.367 1 96.69 80 LYS B N 1
ATOM 2994 C CA . LYS B 1 80 ? 14.82 0.625 -11.539 1 96.69 80 LYS B CA 1
ATOM 2995 C C . LYS B 1 80 ? 14.375 0.995 -10.133 1 96.69 80 LYS B C 1
ATOM 2997 O O . LYS B 1 80 ? 13.336 1.644 -9.953 1 96.69 80 LYS B O 1
ATOM 3002 N N . GLY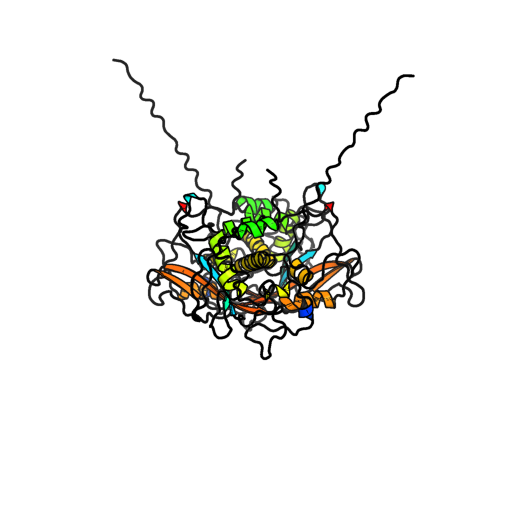 B 1 81 ? 15.109 0.555 -9.148 1 95.94 81 GLY B N 1
ATOM 3003 C CA . GLY B 1 81 ? 14.867 0.941 -7.77 1 95.94 81 GLY B CA 1
ATOM 3004 C C . GLY B 1 81 ? 13.711 0.194 -7.137 1 95.94 81 GLY B C 1
ATOM 3005 O O . GLY B 1 81 ? 13.125 0.66 -6.156 1 95.94 81 GLY B O 1
ATOM 3006 N N . SER B 1 82 ? 13.398 -0.956 -7.742 1 98.06 82 SER B N 1
ATOM 3007 C CA . SER B 1 82 ? 12.266 -1.696 -7.195 1 98.06 82 SER B CA 1
ATOM 3008 C C . SER B 1 82 ? 12.391 -3.189 -7.48 1 98.06 82 SER B C 1
ATOM 3010 O O . SER B 1 82 ? 12.812 -3.584 -8.57 1 98.06 82 SER B O 1
ATOM 3012 N N . TRP B 1 83 ? 12.039 -4.012 -6.457 1 98.88 83 TRP B N 1
ATOM 3013 C CA . TRP B 1 83 ? 11.664 -5.387 -6.758 1 98.88 83 TRP B CA 1
ATOM 3014 C C . TRP B 1 83 ? 10.391 -5.43 -7.594 1 98.88 83 TRP B C 1
ATOM 3016 O O . TRP B 1 83 ? 9.734 -4.402 -7.793 1 98.88 83 TRP B O 1
ATOM 3026 N N . THR B 1 84 ? 10.062 -6.621 -8.117 1 98.94 84 THR B N 1
ATOM 3027 C CA . THR B 1 84 ? 8.844 -6.781 -8.898 1 98.94 84 THR B CA 1
ATOM 3028 C C . THR B 1 84 ? 7.895 -7.766 -8.227 1 98.94 84 THR B C 1
ATOM 3030 O O . THR B 1 84 ? 8.297 -8.508 -7.324 1 98.94 84 THR B O 1
ATOM 3033 N N . ILE B 1 85 ? 6.648 -7.723 -8.641 1 98.94 85 ILE B N 1
ATOM 3034 C CA . ILE B 1 85 ? 5.609 -8.602 -8.117 1 98.94 85 ILE B CA 1
ATOM 3035 C C . ILE B 1 85 ? 5.828 -10.023 -8.633 1 98.94 85 ILE B C 1
ATOM 3037 O O . ILE B 1 85 ? 6.07 -10.227 -9.828 1 98.94 85 ILE B O 1
ATOM 3041 N N . HIS B 1 86 ? 5.926 -10.977 -7.75 1 98.88 86 HIS B N 1
ATOM 3042 C CA . HIS B 1 86 ? 5.723 -12.367 -8.133 1 98.88 86 HIS B CA 1
ATOM 3043 C C . HIS B 1 86 ? 4.246 -12.75 -8.07 1 98.88 86 HIS B C 1
ATOM 3045 O O . HIS B 1 86 ? 3.65 -13.109 -9.094 1 98.88 86 HIS B O 1
ATOM 3051 N N . GLY B 1 87 ? 3.689 -12.555 -6.82 1 98.62 87 GLY B N 1
ATOM 3052 C CA . GLY B 1 87 ? 2.264 -12.828 -6.738 1 98.62 87 GLY B CA 1
ATOM 3053 C C . GLY B 1 87 ? 1.724 -12.766 -5.324 1 98.62 87 GLY B C 1
ATOM 3054 O O . GLY B 1 87 ? 2.342 -12.164 -4.441 1 98.62 87 GLY B O 1
ATOM 3055 N N . LEU B 1 88 ? 0.504 -13.227 -5.121 1 98.62 88 LEU B N 1
ATOM 3056 C CA . LEU B 1 88 ? -0.293 -13.312 -3.904 1 98.62 88 LEU B CA 1
ATOM 3057 C C . LEU B 1 88 ? -0.948 -14.688 -3.777 1 98.62 88 LEU B C 1
ATOM 3059 O O . LEU B 1 88 ? -1.771 -15.062 -4.613 1 98.62 88 LEU B O 1
ATOM 3063 N N . TRP B 1 89 ? -0.5 -15.484 -2.635 1 96.75 89 TRP B N 1
ATOM 3064 C CA . TRP B 1 89 ? -0.866 -16.891 -2.527 1 96.75 89 TRP B CA 1
ATOM 3065 C C . TRP B 1 89 ? -1.58 -17.172 -1.21 1 96.75 89 TRP B C 1
ATOM 3067 O O . TRP B 1 89 ? -1.19 -16.641 -0.163 1 96.75 89 TRP B O 1
ATOM 3077 N N . PRO B 1 90 ? -2.586 -18.031 -1.336 1 97.81 90 PRO B N 1
ATOM 3078 C CA . PRO B 1 90 ? -3.242 -18.484 -0.108 1 97.81 90 PRO B CA 1
ATOM 3079 C C . PRO B 1 90 ? -2.754 -19.859 0.347 1 97.81 90 PRO B C 1
ATOM 3081 O O . PRO B 1 90 ? -3.43 -20.875 0.118 1 97.81 90 PRO B O 1
ATOM 3084 N N . ASP B 1 91 ? -1.666 -20 1.088 1 97.75 91 ASP B N 1
ATOM 3085 C CA . ASP B 1 91 ? -1.301 -21.281 1.682 1 97.75 91 ASP B CA 1
ATOM 3086 C C . ASP B 1 91 ? -2.219 -21.625 2.854 1 97.75 91 ASP B C 1
ATOM 3088 O O . ASP B 1 91 ? -2.82 -20.734 3.459 1 97.75 91 ASP B O 1
ATOM 3092 N N . ASN B 1 92 ? -2.301 -22.953 3.059 1 96.88 92 ASN B N 1
ATOM 3093 C CA . ASN B 1 92 ? -3.049 -23.375 4.234 1 96.88 92 ASN B CA 1
ATOM 3094 C C . ASN B 1 92 ? -2.279 -23.109 5.52 1 96.88 92 ASN B C 1
ATOM 3096 O O . ASN B 1 92 ? -1.052 -23 5.508 1 96.88 92 ASN B O 1
ATOM 3100 N N . CYS B 1 93 ? -3.041 -23.078 6.594 1 95.19 93 CYS B N 1
ATOM 3101 C CA . CYS B 1 93 ? -2.457 -22.703 7.875 1 95.19 93 CYS B CA 1
ATOM 3102 C C . CYS B 1 93 ? -1.411 -23.719 8.328 1 95.19 93 CYS B C 1
ATOM 3104 O O . CYS B 1 93 ? -0.542 -23.391 9.141 1 95.19 93 CYS B O 1
ATOM 3106 N N . ASP B 1 94 ? -1.382 -24.922 7.746 1 94.62 94 ASP B N 1
ATOM 3107 C CA . ASP B 1 94 ? -0.408 -25.953 8.109 1 94.62 94 ASP B CA 1
ATOM 3108 C C . ASP B 1 94 ? 0.785 -25.938 7.156 1 94.62 94 ASP B C 1
ATOM 3110 O O . ASP B 1 94 ? 1.65 -26.812 7.223 1 94.62 94 ASP B O 1
ATOM 3114 N N . GLY B 1 95 ? 0.738 -24.969 6.207 1 93.38 95 GLY B N 1
ATOM 3115 C CA . GLY B 1 95 ? 1.86 -24.828 5.289 1 93.38 95 GLY B CA 1
ATOM 3116 C C . GLY B 1 95 ? 1.636 -25.531 3.961 1 93.38 95 GLY B C 1
ATOM 3117 O O . GLY B 1 95 ? 2.363 -25.281 2.996 1 93.38 95 GLY B O 1
ATOM 3118 N N . SER B 1 96 ? 0.653 -26.469 3.934 1 95.88 96 SER B N 1
ATOM 3119 C CA . SER B 1 96 ? 0.298 -27.031 2.639 1 95.88 96 SER B CA 1
ATOM 3120 C C . SER B 1 96 ? -0.388 -26 1.75 1 95.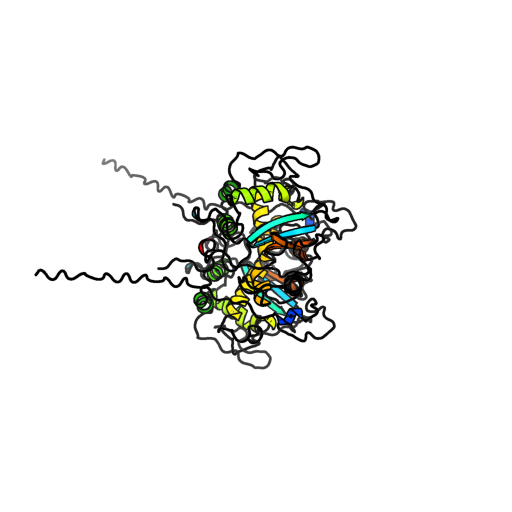88 96 SER B C 1
ATOM 3122 O O . SER B 1 96 ? -0.584 -24.859 2.158 1 95.88 96 SER B O 1
ATOM 3124 N N . PHE B 1 97 ? -0.571 -26.391 0.525 1 96.25 97 PHE B N 1
ATOM 3125 C CA . PHE B 1 97 ? -1.203 -25.438 -0.38 1 96.25 97 PHE B CA 1
ATOM 3126 C C . PHE B 1 97 ? -1.996 -26.156 -1.461 1 96.25 97 PHE B C 1
ATOM 3128 O O . PHE B 1 97 ? -1.751 -27.344 -1.732 1 96.25 97 PHE B O 1
ATOM 3135 N N . GLU B 1 98 ? -2.988 -25.484 -2.014 1 96.38 98 GLU B N 1
ATOM 3136 C CA . GLU B 1 98 ? -3.729 -25.922 -3.191 1 96.38 98 GLU B CA 1
ATOM 3137 C C . GLU B 1 98 ? -3.299 -25.156 -4.438 1 96.38 98 GLU B C 1
ATOM 3139 O O . GLU B 1 98 ? -2.496 -24.219 -4.352 1 96.38 98 GLU B O 1
ATOM 3144 N N . GLN B 1 99 ? -3.676 -25.594 -5.57 1 98.06 99 GLN B N 1
ATOM 3145 C CA . GLN B 1 99 ? -3.385 -24.922 -6.836 1 98.06 99 GLN B CA 1
ATOM 3146 C C . GLN B 1 99 ? -4.422 -25.281 -7.898 1 98.06 99 GLN B C 1
ATOM 3148 O O . GLN B 1 99 ? -4.918 -26.406 -7.938 1 98.06 99 GLN B O 1
ATOM 3153 N N . TYR B 1 100 ? -4.691 -24.312 -8.688 1 98.56 100 TYR B N 1
ATOM 3154 C CA . TYR B 1 100 ? -5.68 -24.453 -9.75 1 98.56 100 TYR B CA 1
ATOM 3155 C C . TYR B 1 100 ? -6.992 -25 -9.203 1 98.56 100 TYR B C 1
ATOM 3157 O O . TYR B 1 100 ? -7.516 -26 -9.703 1 98.56 100 TYR B O 1
ATOM 3165 N N . CYS B 1 101 ? -7.645 -24.297 -8.273 1 97.94 101 CYS B N 1
ATOM 3166 C CA . CYS B 1 101 ? -8.758 -24.781 -7.469 1 97.94 101 CYS B CA 1
ATOM 3167 C C . CYS B 1 101 ? -10.078 -24.641 -8.227 1 97.94 101 CYS B C 1
ATOM 3169 O O . CYS B 1 101 ? -11.102 -25.172 -7.793 1 97.94 101 CYS B O 1
ATOM 3171 N N . ASP B 1 102 ? -10.148 -23.891 -9.305 1 98.31 102 ASP B N 1
ATOM 3172 C CA . ASP B 1 102 ? -11.359 -23.703 -10.102 1 98.31 102 ASP B CA 1
ATOM 3173 C C . ASP B 1 102 ? -11.031 -23.656 -11.594 1 98.31 102 ASP B C 1
ATOM 3175 O O . ASP B 1 102 ? -10.672 -22.609 -12.125 1 98.31 102 ASP B O 1
ATOM 3179 N N . LEU B 1 103 ? -11.242 -24.703 -12.289 1 98.31 103 LEU B N 1
ATOM 3180 C CA . LEU B 1 103 ? -10.836 -24.828 -13.688 1 98.31 103 LEU B CA 1
ATOM 3181 C C . LEU B 1 103 ? -11.789 -24.062 -14.594 1 98.31 103 LEU B C 1
ATOM 3183 O O . LEU B 1 103 ? -11.484 -23.812 -15.766 1 98.31 103 LEU B O 1
ATOM 3187 N N . SER B 1 104 ? -12.977 -23.672 -14.078 1 98.12 104 SER B N 1
ATOM 3188 C CA . SER B 1 104 ? -13.883 -22.844 -14.859 1 98.12 104 SER B CA 1
ATOM 3189 C C . SER B 1 104 ? -13.344 -21.422 -15.008 1 98.12 104 SER B C 1
ATOM 3191 O O . SER B 1 104 ? -13.805 -20.672 -15.859 1 98.12 104 SER B O 1
ATOM 3193 N N . ARG B 1 105 ? -12.367 -21.062 -14.203 1 98.38 105 ARG B N 1
ATOM 3194 C CA . ARG B 1 105 ? -11.703 -19.766 -14.273 1 98.38 105 ARG B CA 1
ATOM 3195 C C . ARG B 1 105 ? -10.211 -19.938 -14.555 1 98.38 105 ARG B C 1
ATOM 3197 O O . ARG B 1 105 ? -9.391 -19.188 -14.023 1 98.38 105 ARG B O 1
ATOM 3204 N N . GLN B 1 106 ? -9.898 -20.984 -15.258 1 98.62 106 GLN B N 1
ATOM 3205 C CA . GLN B 1 106 ? -8.523 -21.25 -15.656 1 98.62 106 GLN B CA 1
ATOM 3206 C C . GLN B 1 106 ? -8.148 -20.469 -16.922 1 98.62 106 GLN B C 1
ATOM 3208 O O . GLN B 1 106 ? -8.711 -20.703 -17.984 1 98.62 106 GLN B O 1
ATOM 3213 N N . TYR B 1 107 ? -7.129 -19.469 -16.812 1 98.88 107 TYR B N 1
ATOM 3214 C CA . TYR B 1 107 ? -6.75 -18.594 -17.922 1 98.88 107 TYR B CA 1
ATOM 3215 C C . TYR B 1 107 ? -5.266 -18.734 -18.234 1 98.88 107 TYR B C 1
ATOM 3217 O O . TYR B 1 107 ? -4.73 -18 -19.062 1 98.88 107 TYR B O 1
ATOM 3225 N N . ASP B 1 108 ? -4.543 -19.594 -17.594 1 98.81 108 ASP B N 1
ATOM 3226 C CA . ASP B 1 108 ? -3.113 -19.828 -17.766 1 98.81 108 ASP B CA 1
ATOM 3227 C C . ASP B 1 108 ? -2.834 -20.547 -19.078 1 98.81 108 ASP B C 1
ATOM 3229 O O . ASP B 1 108 ? -3.26 -21.688 -19.281 1 98.81 108 ASP B O 1
ATOM 3233 N N . PRO B 1 109 ? -2.08 -19.938 -19.969 1 98.69 109 PRO B N 1
ATOM 3234 C CA . PRO B 1 109 ? -1.788 -20.609 -21.234 1 98.69 109 PRO B CA 1
ATOM 3235 C C . PRO B 1 109 ? -0.746 -21.719 -21.094 1 98.69 109 PRO B C 1
ATOM 3237 O O . PRO B 1 109 ? -0.558 -22.516 -22.016 1 98.69 109 PRO B O 1
ATOM 3240 N N . ASP B 1 110 ? -0.068 -21.75 -20 1 98.25 110 ASP B N 1
ATOM 3241 C CA . ASP B 1 110 ? 0.968 -22.734 -19.734 1 98.25 110 ASP B CA 1
ATOM 3242 C C . ASP B 1 110 ? 0.94 -23.203 -18.281 1 98.25 110 ASP B C 1
ATOM 3244 O O . ASP B 1 110 ? 1.873 -22.938 -17.531 1 98.25 110 ASP B O 1
ATOM 3248 N N . PRO B 1 111 ? -0.116 -23.938 -18 1 98.62 111 PRO B N 1
ATOM 3249 C CA . PRO B 1 111 ? -0.255 -24.359 -16.609 1 98.62 111 PRO B CA 1
ATOM 3250 C C . PRO B 1 111 ? 0.955 -25.141 -16.094 1 98.62 111 PRO B C 1
ATOM 3252 O O . PRO B 1 111 ? 1.507 -25.969 -16.828 1 98.62 111 PRO B O 1
ATOM 3255 N N . SER B 1 112 ? 1.353 -24.812 -14.984 1 97.69 112 SER B N 1
ATOM 3256 C CA . SER B 1 112 ? 2.451 -25.484 -14.312 1 97.69 112 SER B CA 1
ATOM 3257 C C . SER B 1 112 ? 2.119 -25.75 -12.844 1 97.69 112 SER B C 1
ATOM 3259 O O . SER B 1 112 ? 2.047 -24.828 -12.039 1 97.69 112 SER B O 1
ATOM 3261 N N . PRO B 1 113 ? 1.844 -26.984 -12.391 1 97.56 113 PRO B N 1
ATOM 3262 C CA . PRO B 1 113 ? 1.906 -28.156 -13.258 1 97.56 113 PRO B CA 1
ATOM 3263 C C . PRO B 1 113 ? 0.693 -28.281 -14.172 1 97.56 113 PRO B C 1
ATOM 3265 O O . PRO B 1 113 ? -0.373 -27.734 -13.867 1 97.56 113 PRO B O 1
ATOM 3268 N N . SER B 1 114 ? 0.878 -28.984 -15.203 1 98.19 114 SER B N 1
ATOM 3269 C CA . SER B 1 114 ? -0.223 -29.203 -16.125 1 98.19 114 SER B CA 1
ATOM 3270 C C . SER B 1 114 ? -1.101 -30.375 -15.672 1 98.19 114 SER B C 1
ATOM 3272 O O . SER B 1 114 ? -2.205 -30.562 -16.188 1 98.19 114 SER B O 1
ATOM 3274 N N . THR B 1 115 ? -0.574 -31.203 -14.766 1 98.38 115 THR B N 1
ATOM 3275 C CA . THR B 1 115 ? -1.313 -32.281 -14.109 1 98.38 115 THR B CA 1
ATOM 3276 C C . THR B 1 115 ? -1.171 -32.188 -12.594 1 98.38 115 THR B C 1
ATOM 3278 O O . THR B 1 115 ? -0.055 -32.188 -12.07 1 98.38 115 THR B O 1
ATOM 3281 N N . LEU B 1 116 ? -2.262 -32.125 -11.961 1 97.88 116 LEU B N 1
ATOM 3282 C CA . LEU B 1 116 ? -2.256 -32.031 -10.508 1 97.88 116 LEU B CA 1
ATOM 3283 C C . LEU B 1 116 ? -1.924 -33.375 -9.875 1 97.88 116 LEU B C 1
ATOM 3285 O O . LEU B 1 116 ? -2.002 -34.406 -10.531 1 97.88 116 LEU B O 1
ATOM 3289 N N . PRO B 1 117 ? -1.557 -33.312 -8.617 1 95.56 117 PRO B N 1
ATOM 3290 C CA . PRO B 1 117 ? -1.175 -34.562 -7.941 1 95.56 117 PRO B CA 1
ATOM 3291 C C . PRO B 1 117 ? -2.285 -35.625 -7.961 1 95.56 117 PRO B C 1
ATOM 3293 O O . PRO B 1 117 ? -2.004 -36.812 -7.973 1 95.56 117 PRO B O 1
ATOM 3296 N N . ASP B 1 118 ? -3.512 -35.25 -8 1 96.56 118 ASP B N 1
ATOM 3297 C CA . ASP B 1 118 ? -4.633 -36.188 -7.98 1 96.56 118 ASP B CA 1
ATOM 3298 C C . ASP B 1 118 ? -4.965 -36.688 -9.391 1 96.56 118 ASP B C 1
ATOM 3300 O O . ASP B 1 118 ? -5.953 -37.406 -9.586 1 96.56 118 ASP B O 1
ATOM 3304 N N . GLY B 1 119 ? -4.203 -36.219 -10.375 1 97.5 119 GLY B N 1
ATOM 3305 C CA . GLY B 1 119 ? -4.363 -36.688 -11.742 1 97.5 119 GLY B CA 1
ATOM 3306 C C . GLY B 1 119 ? -5.176 -35.719 -12.609 1 97.5 119 GLY B C 1
ATOM 3307 O O . GLY B 1 119 ? -5.273 -35.906 -13.82 1 97.5 119 GLY B O 1
ATOM 3308 N N . THR B 1 120 ? -5.711 -34.688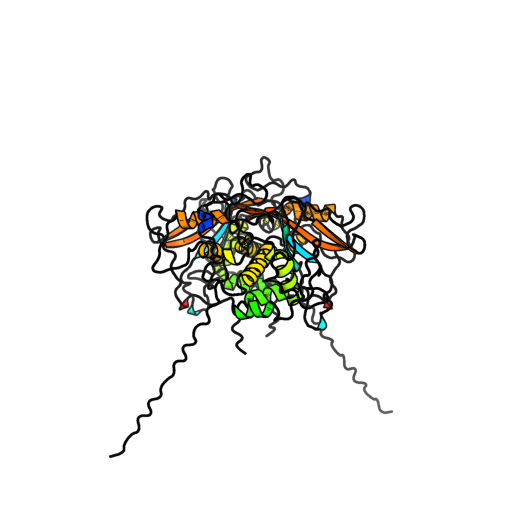 -12.008 1 98.12 120 THR B N 1
ATOM 3309 C CA . THR B 1 120 ? -6.512 -33.719 -12.766 1 98.12 120 THR B CA 1
ATOM 3310 C C . THR B 1 120 ? -5.648 -32.969 -13.766 1 98.12 120 THR B C 1
ATOM 3312 O O . THR B 1 120 ? -4.605 -32.438 -13.406 1 98.12 120 THR B O 1
ATOM 3315 N N . ILE B 1 121 ? -6.055 -33 -14.953 1 98.44 121 ILE B N 1
ATOM 3316 C CA . ILE B 1 121 ? -5.359 -32.25 -15.992 1 98.44 121 ILE B CA 1
ATOM 3317 C C . ILE B 1 121 ? -5.824 -30.781 -15.977 1 98.44 121 ILE B C 1
ATOM 3319 O O . ILE B 1 121 ? -7.027 -30.516 -15.969 1 98.44 121 ILE B O 1
ATOM 3323 N N . VAL B 1 122 ? -4.926 -29.844 -15.961 1 98.75 122 VAL B N 1
ATOM 3324 C CA . VAL B 1 122 ? -5.219 -28.422 -16.109 1 98.75 122 VAL B CA 1
ATOM 3325 C C . VAL B 1 122 ? -5.105 -28.016 -17.578 1 98.75 122 VAL B C 1
ATOM 3327 O O . VAL B 1 122 ? -4.008 -27.984 -18.125 1 98.75 122 VAL B O 1
ATOM 3330 N N . PRO B 1 123 ? -6.195 -27.734 -18.203 1 98.38 123 PRO B N 1
ATOM 3331 C CA . PRO B 1 123 ? -6.117 -27.406 -19.625 1 98.38 123 PRO B CA 1
ATOM 3332 C C . PRO B 1 123 ? -5.438 -26.078 -19.891 1 98.38 123 PRO B C 1
ATOM 3334 O O . PRO B 1 123 ? -5.633 -25.125 -19.125 1 98.38 123 PRO B O 1
ATOM 3337 N N . ALA B 1 124 ? -4.641 -26.016 -20.922 1 98.69 124 ALA B N 1
ATOM 3338 C CA . ALA B 1 124 ? -4.066 -24.75 -21.328 1 98.69 124 ALA B CA 1
ATOM 3339 C C . ALA B 1 124 ? -5.145 -23.812 -21.859 1 98.69 124 ALA B C 1
ATOM 3341 O O . ALA B 1 124 ? -5.984 -24.203 -22.672 1 98.69 124 ALA B O 1
ATOM 3342 N N . TYR B 1 125 ? -5.125 -22.609 -21.422 1 98.75 125 TYR B N 1
ATOM 3343 C CA . TYR B 1 125 ? -6.09 -21.609 -21.875 1 98.75 125 TYR B CA 1
ATOM 3344 C C . TYR B 1 125 ? -5.719 -21.094 -23.25 1 98.75 125 TYR B C 1
ATOM 3346 O O . TYR B 1 125 ? -4.555 -20.766 -23.516 1 98.75 125 TYR B O 1
ATOM 3354 N N . LYS B 1 126 ? -6.672 -20.938 -24.156 1 98.25 126 LYS B N 1
ATOM 3355 C CA . LYS B 1 126 ? -6.414 -20.531 -25.531 1 98.25 126 LYS B CA 1
ATOM 3356 C C . LYS B 1 126 ? -7.18 -19.25 -25.875 1 98.25 126 LYS B C 1
ATOM 3358 O O . LYS B 1 126 ? -7.203 -18.828 -27.031 1 98.25 126 LYS B O 1
ATOM 3363 N N . GLY B 1 127 ? -7.855 -18.672 -24.906 1 98.12 127 GLY B N 1
ATOM 3364 C CA . GLY B 1 127 ? -8.633 -17.469 -25.125 1 98.12 127 GLY B CA 1
ATOM 3365 C C . GLY B 1 127 ? -7.801 -16.203 -25.047 1 98.12 127 GLY B C 1
ATOM 3366 O O . GLY B 1 127 ? -6.57 -16.25 -25.125 1 98.12 127 GLY B O 1
ATOM 3367 N N . PRO B 1 128 ? -8.5 -15.055 -24.984 1 98.19 128 PRO B N 1
ATOM 3368 C CA . PRO B 1 128 ? -7.789 -13.781 -24.875 1 98.19 128 PRO B CA 1
ATOM 3369 C C . PRO B 1 128 ? -6.988 -13.648 -23.594 1 98.19 128 PRO B C 1
ATOM 3371 O O . PRO B 1 128 ? -7.383 -14.188 -22.547 1 98.19 128 PRO B O 1
ATOM 3374 N N . GLY B 1 129 ? -5.898 -12.953 -23.641 1 98.44 129 GLY B N 1
ATOM 3375 C CA . GLY B 1 129 ? -5.09 -12.703 -22.453 1 98.44 129 GLY B CA 1
ATOM 3376 C C . GLY B 1 129 ? -5.828 -11.922 -21.375 1 98.44 129 GLY B C 1
ATOM 3377 O O . GLY B 1 129 ? -6.703 -11.109 -21.688 1 98.44 129 GLY B O 1
ATOM 3378 N N . VAL B 1 130 ? -5.426 -12.109 -20.172 1 98.81 130 VAL B N 1
ATOM 3379 C CA . VAL B 1 130 ? -6.125 -11.5 -19.047 1 98.81 130 VAL B CA 1
ATOM 3380 C C . VAL B 1 130 ? -5.977 -9.984 -19.094 1 98.81 130 VAL B C 1
ATOM 3382 O O . VAL B 1 130 ? -6.734 -9.258 -18.453 1 98.81 130 VAL B O 1
ATOM 3385 N N . ASN B 1 131 ? -4.953 -9.43 -19.859 1 98.56 131 ASN B N 1
ATOM 3386 C CA . ASN B 1 131 ? -4.871 -7.992 -20.094 1 98.56 131 ASN B CA 1
ATOM 3387 C C . ASN B 1 131 ? -6.141 -7.453 -20.75 1 98.56 131 ASN B C 1
ATOM 3389 O O . ASN B 1 131 ? -6.555 -6.328 -20.469 1 98.56 131 ASN B O 1
ATOM 3393 N N . THR B 1 132 ? -6.762 -8.242 -21.609 1 98.5 132 THR B N 1
ATOM 3394 C CA . THR B 1 132 ? -7.98 -7.805 -22.281 1 98.5 132 THR B CA 1
ATOM 3395 C C . THR B 1 132 ? -9.133 -7.684 -21.297 1 98.5 132 THR B C 1
ATOM 3397 O O . THR B 1 132 ? -10.039 -6.871 -21.484 1 98.5 132 THR B O 1
ATOM 3400 N N . PHE B 1 133 ? -9.125 -8.562 -20.188 1 98.44 133 PHE B N 1
ATOM 3401 C CA . PHE B 1 133 ? -10.133 -8.453 -19.141 1 98.44 133 PHE B CA 1
ATOM 3402 C C . PHE B 1 133 ? -10.039 -7.102 -18.453 1 98.44 133 PHE B C 1
ATOM 3404 O O . PHE B 1 133 ? -11.055 -6.43 -18.25 1 98.44 133 PHE B O 1
ATOM 3411 N N . VAL B 1 134 ? -8.812 -6.711 -18.125 1 98.25 134 VAL B N 1
ATOM 3412 C CA . VAL B 1 134 ? -8.555 -5.449 -17.438 1 98.25 134 VAL B CA 1
ATOM 3413 C C . VAL B 1 134 ? -8.969 -4.285 -18.328 1 98.25 134 VAL B C 1
ATOM 3415 O O . VAL B 1 134 ? -9.609 -3.336 -17.875 1 98.25 134 VAL B O 1
ATOM 3418 N N . GLU B 1 135 ? -8.664 -4.371 -19.625 1 97.25 135 GLU B N 1
ATOM 3419 C CA . GLU B 1 135 ? -9.031 -3.346 -20.609 1 97.25 135 GLU B CA 1
ATOM 3420 C C . GLU B 1 135 ? -10.547 -3.215 -20.719 1 97.25 135 GLU B C 1
ATOM 3422 O O . GLU B 1 135 ? -11.078 -2.105 -20.812 1 97.25 135 GLU B O 1
ATOM 3427 N N . ALA B 1 136 ? -11.211 -4.328 -20.719 1 96.44 136 ALA B N 1
ATOM 3428 C CA . ALA B 1 136 ? -12.664 -4.332 -20.844 1 96.44 136 ALA B CA 1
ATOM 3429 C C . ALA B 1 136 ? -13.32 -3.611 -19.672 1 96.44 136 ALA B C 1
ATOM 3431 O O . ALA B 1 136 ? -14.398 -3.033 -19.828 1 96.44 136 ALA B O 1
ATOM 3432 N N . PHE B 1 137 ? -12.664 -3.574 -18.547 1 97.12 137 PHE B N 1
ATOM 3433 C CA . PHE B 1 137 ? -13.195 -2.877 -17.375 1 97.12 137 PHE B CA 1
ATOM 3434 C C . PHE B 1 137 ? -12.703 -1.434 -17.344 1 97.12 137 PHE B C 1
ATOM 3436 O O . PHE B 1 137 ? -13.031 -0.684 -16.422 1 97.12 137 PHE B O 1
ATOM 3443 N N . GLY B 1 138 ? -11.898 -1.062 -18.297 1 96.06 138 GLY B N 1
ATOM 3444 C CA . GLY B 1 138 ? -11.43 0.311 -18.422 1 96.06 138 GLY B CA 1
ATOM 3445 C C . GLY B 1 138 ? -10.367 0.671 -17.406 1 96.06 138 GLY B C 1
ATOM 3446 O O . GLY B 1 138 ? -10.203 1.842 -17.062 1 96.06 138 GLY B O 1
ATOM 3447 N N . ARG B 1 139 ? -9.664 -0.325 -16.875 1 97.62 139 ARG B N 1
ATOM 3448 C CA . ARG B 1 139 ? -8.68 -0.079 -15.836 1 97.62 139 ARG B CA 1
ATOM 3449 C C . ARG B 1 139 ? -7.281 0.082 -16.422 1 97.62 139 ARG B C 1
ATOM 3451 O O . ARG B 1 139 ? -6.371 -0.684 -16.094 1 97.62 139 ARG B O 1
ATOM 3458 N N . ASP B 1 140 ? -7.07 1.135 -17.188 1 96.88 140 ASP B N 1
ATOM 3459 C CA . ASP B 1 140 ? -5.777 1.459 -17.781 1 96.88 140 ASP B CA 1
ATOM 3460 C C . ASP B 1 140 ? -4.727 1.735 -16.703 1 96.88 140 ASP B C 1
ATOM 3462 O O . ASP B 1 140 ? -3.551 1.412 -16.891 1 96.88 140 ASP B O 1
ATOM 3466 N N . ASP B 1 141 ? -5.176 2.326 -15.664 1 96.38 141 ASP B N 1
ATOM 3467 C CA . ASP B 1 141 ? -4.281 2.596 -14.539 1 96.38 141 ASP B CA 1
ATOM 3468 C C . ASP B 1 141 ? -3.658 1.307 -14.008 1 96.38 141 ASP B C 1
ATOM 3470 O O . ASP B 1 141 ? -2.445 1.231 -13.812 1 96.38 141 ASP B O 1
ATOM 3474 N N . LEU B 1 142 ? -4.527 0.284 -13.812 1 97.94 142 LEU B N 1
ATOM 3475 C CA . LEU B 1 142 ? -4.074 -1.005 -13.305 1 97.94 142 LEU B CA 1
ATOM 3476 C C . LEU B 1 142 ? -3.148 -1.693 -14.297 1 97.94 142 LEU B C 1
ATOM 3478 O O . LEU B 1 142 ? -2.096 -2.213 -13.922 1 97.94 142 LEU B O 1
ATOM 3482 N N . LEU B 1 143 ? -3.518 -1.616 -15.531 1 98.06 143 LEU B N 1
ATOM 3483 C CA . LEU B 1 143 ? -2.697 -2.23 -16.578 1 98.06 143 LEU B CA 1
ATOM 3484 C C . LEU B 1 143 ? -1.32 -1.577 -16.641 1 98.06 143 LEU B C 1
ATOM 3486 O O . LEU B 1 143 ? -0.305 -2.268 -16.75 1 98.06 143 LEU B O 1
ATOM 3490 N N . ASP B 1 144 ? -1.296 -0.261 -16.578 1 96.56 144 ASP B N 1
ATOM 3491 C CA . ASP B 1 144 ? -0.024 0.454 -16.578 1 96.56 144 ASP B CA 1
ATOM 3492 C C . ASP B 1 144 ? 0.85 0.025 -15.398 1 96.56 144 ASP B C 1
ATOM 3494 O O . ASP B 1 144 ? 2.049 -0.213 -15.562 1 96.56 144 ASP B O 1
ATOM 3498 N N . PHE B 1 145 ? 0.247 -0.109 -14.289 1 97.75 145 PHE B N 1
ATOM 3499 C CA . PHE B 1 145 ? 1.011 -0.458 -13.094 1 97.75 145 PHE B CA 1
ATOM 3500 C C . PHE B 1 145 ? 1.585 -1.864 -13.211 1 97.75 145 PHE B C 1
ATOM 3502 O O . PHE B 1 145 ? 2.777 -2.076 -12.977 1 97.75 145 PHE B O 1
ATOM 3509 N N . ILE B 1 146 ? 0.76 -2.859 -13.578 1 98.69 146 ILE B N 1
ATOM 3510 C CA . ILE B 1 146 ? 1.227 -4.242 -13.547 1 98.69 146 ILE B CA 1
ATOM 3511 C C . ILE B 1 146 ? 2.15 -4.504 -14.734 1 98.69 146 ILE B C 1
ATOM 3513 O O . ILE B 1 146 ? 3.014 -5.383 -14.672 1 98.69 146 ILE B O 1
ATOM 3517 N N . ASN B 1 147 ? 2.088 -3.684 -15.781 1 98.25 147 ASN B N 1
ATOM 3518 C CA . ASN B 1 147 ? 3.076 -3.748 -16.844 1 98.25 147 ASN B CA 1
ATOM 3519 C C . ASN B 1 147 ? 4.422 -3.182 -16.406 1 98.25 147 ASN B C 1
ATOM 3521 O O . ASN B 1 147 ? 5.445 -3.43 -17.047 1 98.25 147 ASN B O 1
ATOM 3525 N N . THR B 1 148 ? 4.41 -2.416 -15.383 1 97.88 148 THR B N 1
ATOM 3526 C CA . THR B 1 148 ? 5.637 -1.803 -14.891 1 97.88 148 THR B CA 1
ATOM 3527 C C . THR B 1 148 ? 6.258 -2.646 -13.781 1 97.88 148 THR B C 1
ATOM 3529 O O . THR B 1 148 ? 7.48 -2.762 -13.688 1 97.88 148 THR B O 1
ATOM 3532 N N . TYR B 1 149 ? 5.434 -3.307 -12.953 1 98.81 149 TYR B N 1
ATOM 3533 C CA . TYR B 1 149 ? 5.973 -3.838 -11.711 1 98.81 149 TYR B CA 1
ATOM 3534 C C . TYR B 1 149 ? 5.695 -5.332 -11.586 1 98.81 149 TYR B C 1
ATOM 3536 O O . TYR B 1 149 ? 6.207 -5.992 -10.68 1 98.81 149 TYR B O 1
ATOM 3544 N N . TRP B 1 150 ? 4.875 -5.887 -12.406 1 98.94 150 TRP B N 1
ATOM 3545 C CA . TRP B 1 150 ? 4.594 -7.32 -12.406 1 98.94 150 TRP B CA 1
ATOM 3546 C C . TRP B 1 150 ? 5.137 -7.984 -13.664 1 98.94 150 TRP B C 1
ATOM 3548 O O . TRP B 1 150 ? 4.375 -8.32 -14.578 1 98.94 150 TRP B O 1
ATOM 3558 N N . ILE B 1 151 ? 6.43 -8.242 -13.648 1 98.94 151 ILE B N 1
ATOM 3559 C CA . ILE B 1 151 ? 7.195 -8.523 -14.859 1 98.94 151 ILE B CA 1
ATOM 3560 C C . ILE B 1 151 ? 7.562 -10.008 -14.906 1 98.94 151 ILE B C 1
ATOM 3562 O O . ILE B 1 151 ? 8.141 -10.539 -13.953 1 98.94 151 ILE B O 1
ATOM 3566 N N . ASN B 1 152 ? 7.242 -10.609 -16 1 98.69 152 ASN B N 1
ATOM 3567 C CA . ASN B 1 152 ? 7.598 -12 -16.25 1 98.69 152 ASN B CA 1
ATOM 3568 C C . ASN B 1 152 ? 9.016 -12.133 -16.781 1 98.69 152 ASN B C 1
ATOM 3570 O O . ASN B 1 152 ? 9.656 -11.133 -17.109 1 98.69 152 ASN B O 1
ATOM 3574 N N . GLN B 1 153 ? 9.492 -13.305 -16.75 1 97.75 153 GLN B N 1
ATOM 3575 C CA . GLN B 1 153 ? 10.766 -13.648 -17.375 1 97.75 153 GLN B CA 1
ATOM 3576 C C . GLN B 1 153 ? 10.578 -14.734 -18.438 1 97.75 153 GLN B C 1
ATOM 3578 O O . GLN B 1 153 ? 9.984 -15.781 -18.156 1 97.75 153 GLN B O 1
ATOM 3583 N N . GLY B 1 154 ? 11.008 -14.469 -19.656 1 97.62 154 GLY B N 1
ATOM 3584 C CA . GLY B 1 154 ? 11.031 -15.453 -20.719 1 97.62 154 GLY B CA 1
ATOM 3585 C C . GLY B 1 154 ? 9.711 -15.555 -21.469 1 97.62 154 GLY B C 1
ATOM 3586 O O . GLY B 1 154 ? 9.586 -16.312 -22.422 1 97.62 154 GLY B O 1
ATOM 3587 N N . ALA B 1 155 ? 8.68 -14.852 -21.031 1 98.12 155 ALA B N 1
ATOM 3588 C CA . ALA B 1 155 ? 7.367 -14.836 -21.672 1 98.12 155 ALA B CA 1
ATOM 3589 C C . ALA B 1 155 ? 6.641 -13.523 -21.391 1 98.12 155 ALA B C 1
ATOM 3591 O O . ALA B 1 155 ? 7.074 -12.734 -20.547 1 98.12 155 ALA B O 1
ATOM 3592 N N . PRO B 1 156 ? 5.551 -13.234 -22.109 1 98.38 156 PRO B N 1
ATOM 3593 C CA . PRO B 1 156 ? 4.828 -11.977 -21.906 1 98.38 156 PRO B CA 1
ATOM 3594 C C . PRO B 1 156 ? 4.258 -11.844 -20.5 1 98.38 156 PRO B C 1
ATOM 3596 O O . PRO B 1 156 ? 3.83 -12.836 -19.906 1 98.38 156 PRO B O 1
ATOM 3599 N N . ASN B 1 157 ? 4.164 -10.633 -20.016 1 98.81 157 ASN B N 1
ATOM 3600 C CA . ASN B 1 157 ? 3.637 -10.344 -18.688 1 98.81 157 ASN B CA 1
ATOM 3601 C C . ASN B 1 157 ? 2.242 -10.93 -18.5 1 98.81 157 ASN B C 1
ATOM 3603 O O . ASN B 1 157 ? 1.948 -11.516 -17.453 1 98.81 157 ASN B O 1
ATOM 3607 N N . ALA B 1 158 ? 1.392 -10.82 -19.484 1 98.75 158 ALA B N 1
ATOM 3608 C CA . ALA B 1 158 ? -0.005 -11.227 -19.344 1 98.75 158 ALA B CA 1
ATOM 3609 C C . ALA B 1 158 ? -0.116 -12.719 -19.078 1 98.75 158 ALA B C 1
ATOM 3611 O O . ALA B 1 158 ? -1.016 -13.164 -18.359 1 98.75 158 ALA B O 1
ATOM 3612 N N . ASP B 1 159 ? 0.803 -13.5 -19.641 1 98.81 159 ASP B N 1
ATOM 3613 C CA . ASP B 1 159 ? 0.815 -14.938 -19.359 1 98.81 159 ASP B CA 1
ATOM 3614 C C . ASP B 1 159 ? 1.076 -15.211 -17.891 1 98.81 159 ASP B C 1
ATOM 3616 O O . ASP B 1 159 ? 0.459 -16.109 -17.297 1 98.81 159 ASP B O 1
ATOM 3620 N N . PHE B 1 160 ? 2 -14.453 -17.375 1 98.88 160 PHE B N 1
ATOM 3621 C CA . PHE B 1 160 ? 2.367 -14.594 -15.969 1 98.88 160 PHE B CA 1
ATOM 3622 C C . PHE B 1 160 ? 1.209 -14.188 -15.07 1 98.88 160 PHE B C 1
ATOM 3624 O O . PHE B 1 160 ? 0.912 -14.867 -14.086 1 98.88 160 PHE B O 1
ATOM 3631 N N . TRP B 1 161 ? 0.507 -13.078 -15.367 1 98.94 161 TRP B N 1
ATOM 3632 C CA . TRP B 1 161 ? -0.655 -12.641 -14.602 1 98.94 161 TRP B CA 1
ATOM 3633 C C . TRP B 1 161 ? -1.741 -13.711 -14.602 1 98.94 161 TRP B C 1
ATOM 3635 O O . TRP B 1 161 ? -2.328 -14.016 -13.562 1 98.94 161 TRP B O 1
ATOM 3645 N N . ALA B 1 162 ? -1.961 -14.281 -15.789 1 98.94 162 ALA B N 1
ATOM 3646 C CA . ALA B 1 162 ? -2.943 -15.352 -15.93 1 98.94 162 ALA B CA 1
ATOM 3647 C C . ALA B 1 162 ? -2.564 -16.562 -15.086 1 98.94 162 ALA B C 1
ATOM 3649 O O . ALA B 1 162 ? -3.42 -17.172 -14.43 1 98.94 162 ALA B O 1
ATOM 3650 N N . HIS B 1 163 ? -1.294 -16.906 -15.117 1 98.88 163 HIS B N 1
ATOM 3651 C CA . HIS B 1 163 ? -0.786 -18.016 -14.312 1 98.88 163 HIS B CA 1
ATOM 3652 C C . HIS B 1 163 ? -1.061 -17.781 -12.828 1 98.88 163 HIS B C 1
ATOM 3654 O O . HIS B 1 163 ? -1.592 -18.672 -12.148 1 98.88 163 HIS B O 1
ATOM 3660 N N . GLU B 1 164 ? -0.727 -16.594 -12.344 1 98.88 164 GLU B N 1
ATOM 3661 C CA . GLU B 1 164 ? -0.876 -16.266 -10.922 1 98.88 164 GLU B CA 1
ATOM 3662 C C . GLU B 1 164 ? -2.342 -16.297 -10.5 1 98.88 164 GLU B C 1
ATOM 3664 O O . GLU B 1 164 ? -2.678 -16.844 -9.445 1 98.88 164 GLU B O 1
ATOM 3669 N N . PHE B 1 165 ? -3.248 -15.773 -11.375 1 98.94 165 PHE B N 1
ATOM 3670 C CA . PHE B 1 165 ? -4.668 -15.836 -11.047 1 98.94 165 PHE B CA 1
ATOM 3671 C C . PHE B 1 165 ? -5.152 -17.281 -11.023 1 98.94 165 PHE B C 1
ATOM 3673 O O . PHE B 1 165 ? -5.758 -17.719 -10.039 1 98.94 165 PHE B O 1
ATOM 3680 N N . SER B 1 166 ? -4.883 -17.984 -12.07 1 98.94 166 SER B N 1
ATOM 3681 C CA . SER B 1 166 ? -5.434 -19.328 -12.266 1 98.94 166 SER B CA 1
ATOM 3682 C C . SER B 1 166 ? -4.906 -20.297 -11.211 1 98.94 166 SER B C 1
ATOM 3684 O O . SER B 1 166 ? -5.656 -21.125 -10.688 1 98.94 166 SER B O 1
ATOM 3686 N N . LYS B 1 167 ? -3.676 -20.156 -10.914 1 98.81 167 LYS B N 1
ATOM 3687 C CA . LYS B 1 167 ? -3.041 -21.094 -10 1 98.81 167 LYS B CA 1
ATOM 3688 C C . LYS B 1 167 ? -3.352 -20.75 -8.547 1 98.81 167 LYS B C 1
ATOM 3690 O O . LYS B 1 167 ? -3.551 -21.641 -7.723 1 98.81 167 LYS B O 1
ATOM 3695 N N . HIS B 1 168 ? -3.398 -19.469 -8.195 1 98.62 168 HIS B N 1
ATOM 3696 C CA . HIS B 1 168 ? -3.408 -19.078 -6.793 1 98.62 168 HIS B CA 1
ATOM 3697 C C . HIS B 1 168 ? -4.727 -18.406 -6.414 1 98.62 168 HIS B C 1
ATOM 3699 O O . HIS B 1 168 ? -5.387 -18.828 -5.461 1 98.62 168 HIS B O 1
ATOM 3705 N N . ALA B 1 169 ? -5.23 -17.406 -7.164 1 98.69 169 ALA B N 1
ATOM 3706 C CA . ALA B 1 169 ? -6.426 -16.656 -6.789 1 98.69 169 ALA B CA 1
ATOM 3707 C C . ALA B 1 169 ? -7.652 -17.562 -6.742 1 98.69 169 ALA B C 1
ATOM 3709 O O . ALA B 1 169 ? -8.547 -17.359 -5.922 1 98.69 169 ALA B O 1
ATOM 3710 N N . THR B 1 170 ? -7.668 -18.562 -7.645 1 98.69 170 THR B N 1
ATOM 3711 C CA . THR B 1 170 ? -8.805 -19.484 -7.68 1 98.69 170 THR B CA 1
ATOM 3712 C C . THR B 1 170 ? -8.867 -20.312 -6.406 1 98.69 170 THR B C 1
ATOM 3714 O O . THR B 1 170 ? -9.883 -20.953 -6.125 1 98.69 170 THR B O 1
ATOM 3717 N N . CYS B 1 171 ? -7.758 -20.312 -5.629 1 98.5 171 CYS B N 1
ATOM 3718 C CA . CYS B 1 171 ? -7.742 -21.062 -4.379 1 98.5 171 CYS B CA 1
ATOM 3719 C C . CYS B 1 171 ? -8.008 -20.156 -3.188 1 98.5 171 CYS B C 1
ATOM 3721 O O . CYS B 1 171 ? -7.973 -20.594 -2.039 1 98.5 171 CYS B O 1
ATOM 3723 N N . THR B 1 172 ? -8.227 -18.875 -3.377 1 98.44 172 THR B N 1
ATOM 3724 C CA . THR B 1 172 ? -8.539 -17.922 -2.324 1 98.44 172 THR B CA 1
ATOM 3725 C C . THR B 1 172 ? -10.047 -17.688 -2.23 1 98.44 172 THR B C 1
ATOM 3727 O O . THR B 1 172 ? -10.648 -17.094 -3.129 1 98.44 172 THR B O 1
ATOM 3730 N N . SER B 1 173 ? -10.648 -18.047 -1.133 1 98 173 SER B N 1
ATOM 3731 C CA . SER B 1 173 ? -12.102 -18.109 -0.986 1 98 173 SER B CA 1
ATOM 3732 C C . SER B 1 173 ? -12.719 -16.719 -1.158 1 98 173 SER B C 1
ATOM 3734 O O . SER B 1 173 ? -13.836 -16.594 -1.674 1 98 173 SER B O 1
ATOM 3736 N N . THR B 1 174 ? -12.016 -15.68 -0.784 1 98.06 174 THR B N 1
ATOM 3737 C CA . THR B 1 174 ? -12.594 -14.336 -0.813 1 98.06 174 THR B CA 1
ATOM 3738 C C . THR B 1 174 ? -12.688 -13.82 -2.246 1 98.06 174 THR B C 1
ATOM 3740 O O . THR B 1 174 ? -13.312 -12.789 -2.498 1 98.06 174 THR B O 1
ATOM 3743 N N . PHE B 1 175 ? -12.117 -14.547 -3.264 1 98.5 175 PHE B N 1
ATOM 3744 C CA . PHE B 1 175 ? -12.219 -14.188 -4.672 1 98.5 175 PHE B CA 1
ATOM 3745 C C . PHE B 1 175 ? -13.219 -15.086 -5.391 1 98.5 175 PHE B C 1
ATOM 3747 O O . PHE B 1 175 ? -13.367 -15 -6.609 1 98.5 175 PHE B O 1
ATOM 3754 N N . ASP B 1 176 ? -13.891 -15.945 -4.66 1 98.12 176 ASP B N 1
ATOM 3755 C CA . ASP B 1 176 ? -14.93 -16.766 -5.289 1 98.12 176 ASP B CA 1
ATOM 3756 C C . ASP B 1 176 ? -16 -15.883 -5.938 1 98.12 176 ASP B C 1
ATOM 3758 O O . ASP B 1 176 ? -16.406 -14.867 -5.367 1 98.12 176 ASP B O 1
ATOM 3762 N N . VAL B 1 177 ? -16.469 -16.359 -7.059 1 98.06 177 VAL B N 1
ATOM 3763 C CA . VAL B 1 177 ? -17.469 -15.594 -7.809 1 98.06 177 VAL B CA 1
ATOM 3764 C C . VAL B 1 177 ? -18.688 -15.336 -6.93 1 98.06 177 VAL B C 1
ATOM 3766 O O . VAL B 1 177 ? -19.312 -14.273 -7.02 1 98.06 177 VAL B O 1
ATOM 3769 N N . SER B 1 178 ? -19.016 -16.234 -6.031 1 97.12 178 SER B N 1
ATOM 3770 C CA . SER B 1 178 ? -20.188 -16.109 -5.168 1 97.12 178 SER B CA 1
ATOM 3771 C C . SER B 1 178 ? -20.062 -14.922 -4.227 1 97.12 178 SER B C 1
ATOM 3773 O O . SER B 1 178 ? -21.062 -14.445 -3.684 1 97.12 178 SER B O 1
ATOM 3775 N N . CYS B 1 179 ? -18.891 -14.43 -3.998 1 98.12 179 CYS B N 1
ATOM 3776 C CA . CYS B 1 179 ? -18.656 -13.305 -3.1 1 98.12 179 CYS B CA 1
ATOM 3777 C C . CYS B 1 179 ? -19.016 -11.984 -3.779 1 98.12 179 CYS B C 1
ATOM 3779 O O . CYS B 1 179 ? -19.062 -10.938 -3.129 1 98.12 179 CYS B O 1
ATOM 3781 N N . TYR B 1 180 ? -19.297 -11.93 -5.062 1 97.69 180 TYR B N 1
ATOM 3782 C CA . TYR B 1 180 ? -19.516 -10.703 -5.816 1 97.69 180 TYR B CA 1
ATOM 3783 C C . TYR B 1 180 ? -21 -10.453 -6.043 1 97.69 180 TYR B C 1
ATOM 3785 O O . TYR B 1 180 ? -21.391 -9.391 -6.531 1 97.69 180 TYR B O 1
ATOM 3793 N N . GLY B 1 181 ? -21.812 -11.352 -5.664 1 93.38 181 GLY B N 1
ATOM 3794 C CA . GLY B 1 181 ? -23.25 -11.141 -5.621 1 93.38 181 GLY B CA 1
ATOM 3795 C C . GLY B 1 181 ? -23.922 -11.242 -6.98 1 93.38 181 GLY B C 1
ATOM 3796 O O . GLY B 1 181 ? -23.312 -11.742 -7.938 1 93.38 181 GLY B O 1
ATOM 3797 N N . ALA B 1 182 ? -25.156 -10.68 -7.062 1 92.06 182 ALA B N 1
ATOM 3798 C CA . ALA B 1 182 ? -26 -10.859 -8.234 1 92.06 182 ALA B CA 1
ATOM 3799 C C . ALA B 1 182 ? -25.562 -9.961 -9.383 1 92.06 182 ALA B C 1
ATOM 3801 O O . ALA B 1 182 ? -25.859 -10.227 -10.547 1 92.06 182 ALA B O 1
ATOM 3802 N N . SER B 1 183 ? -24.781 -8.969 -9.078 1 91.38 183 SER B N 1
ATOM 3803 C CA . SER B 1 183 ? -24.359 -8.008 -10.094 1 91.38 183 SER B CA 1
ATOM 3804 C C . SER B 1 183 ? -22.984 -8.375 -10.664 1 91.38 183 SER B C 1
ATOM 3806 O O . SER B 1 183 ? -22.359 -7.57 -11.359 1 91.38 183 SER B O 1
ATOM 3808 N N . TYR B 1 184 ? -22.547 -9.57 -10.359 1 96.56 184 TYR B N 1
ATOM 3809 C CA . TYR B 1 184 ? -21.25 -10.023 -10.82 1 96.56 184 TYR B CA 1
ATOM 3810 C C . TYR B 1 184 ? -21.125 -9.898 -12.336 1 96.56 184 TYR B C 1
ATOM 3812 O O . TYR B 1 184 ? -22.047 -10.297 -13.07 1 96.56 184 TYR B O 1
ATOM 3820 N N . ARG B 1 185 ? -20.047 -9.336 -12.797 1 96.56 185 ARG B N 1
ATOM 3821 C CA . ARG B 1 185 ? -19.641 -9.336 -14.195 1 96.56 185 ARG B CA 1
ATOM 3822 C C . ARG B 1 185 ? -18.438 -10.258 -14.422 1 96.56 185 ARG B C 1
ATOM 3824 O O . ARG B 1 185 ? -17.5 -10.266 -13.617 1 96.56 185 ARG B O 1
ATOM 3831 N N . ARG B 1 186 ? -18.516 -10.914 -15.531 1 97.25 186 ARG B N 1
ATOM 3832 C CA . ARG B 1 186 ? -17.453 -11.867 -15.82 1 97.25 186 ARG B CA 1
ATOM 3833 C C . ARG B 1 186 ? -16.078 -11.195 -15.719 1 97.25 186 ARG B C 1
ATOM 3835 O O . ARG B 1 186 ? -15.867 -10.117 -16.266 1 97.25 186 ARG B O 1
ATOM 3842 N N . HIS B 1 187 ? -15.172 -11.758 -14.961 1 98.44 187 HIS B N 1
ATOM 3843 C CA . HIS B 1 187 ? -13.766 -11.406 -14.773 1 98.44 187 HIS B CA 1
ATOM 3844 C C . HIS B 1 187 ? -13.609 -10.289 -13.75 1 98.44 187 HIS B C 1
ATOM 3846 O O . HIS B 1 187 ? -12.508 -9.781 -13.539 1 98.44 187 HIS B O 1
ATOM 3852 N N . GLU B 1 188 ? -14.672 -9.875 -13.133 1 97.69 188 GLU B N 1
ATOM 3853 C CA . GLU B 1 188 ? -14.562 -8.828 -12.125 1 97.69 188 GLU B CA 1
ATOM 3854 C C . GLU B 1 188 ? -13.602 -9.227 -11.008 1 97.69 188 GLU B C 1
ATOM 3856 O O . GLU B 1 188 ? -12.828 -8.406 -10.523 1 97.69 188 GLU B O 1
ATOM 3861 N N . GLU B 1 189 ? -13.625 -10.531 -10.641 1 98.62 189 GLU B N 1
ATOM 3862 C CA . GLU B 1 189 ? -12.758 -11.039 -9.586 1 98.62 189 GLU B CA 1
ATOM 3863 C C . GLU B 1 189 ? -11.297 -11.062 -10.039 1 98.62 189 GLU B C 1
ATOM 3865 O O . GLU B 1 189 ? -10.383 -10.984 -9.219 1 98.62 189 GLU B O 1
ATOM 3870 N N . VAL B 1 190 ? -11.055 -11.18 -11.367 1 98.88 190 VAL B N 1
ATOM 3871 C CA . VAL B 1 190 ? -9.695 -11.125 -11.898 1 98.88 190 VAL B CA 1
ATOM 3872 C C . VAL B 1 190 ? -9.109 -9.734 -11.68 1 98.88 190 VAL B C 1
ATOM 3874 O O . VAL B 1 190 ? -8 -9.594 -11.164 1 98.88 190 VAL B O 1
ATOM 3877 N N . VAL B 1 191 ? -9.906 -8.719 -12.031 1 98.75 191 VAL B N 1
ATOM 3878 C CA . VAL B 1 191 ? -9.461 -7.34 -11.875 1 98.75 191 VAL B CA 1
ATOM 3879 C C . VAL B 1 191 ? -9.258 -7.023 -10.398 1 98.75 191 VAL B C 1
ATOM 3881 O O . VAL B 1 191 ? -8.258 -6.41 -10.016 1 98.75 191 VAL B O 1
ATOM 3884 N N . ASN B 1 192 ? -10.227 -7.473 -9.602 1 98.88 192 ASN B N 1
ATOM 3885 C CA . ASN B 1 192 ? -10.117 -7.262 -8.164 1 98.88 192 ASN B CA 1
ATOM 3886 C C . ASN B 1 192 ? -8.883 -7.938 -7.586 1 98.88 192 ASN B C 1
ATOM 3888 O O . ASN B 1 192 ? -8.219 -7.387 -6.703 1 98.88 192 ASN B O 1
ATOM 3892 N N . PHE B 1 193 ? -8.555 -9.156 -8.062 1 98.88 193 PHE B N 1
ATOM 3893 C CA . PHE B 1 193 ? -7.348 -9.852 -7.625 1 98.88 193 PHE B CA 1
ATOM 3894 C C . PHE B 1 193 ? -6.105 -9.039 -7.965 1 98.88 193 PHE B C 1
ATOM 3896 O O . PHE B 1 193 ? -5.207 -8.891 -7.137 1 98.88 193 PHE B O 1
ATOM 3903 N N . PHE B 1 194 ? -6.062 -8.461 -9.148 1 98.94 194 PHE B N 1
ATOM 3904 C CA . PHE B 1 194 ? -4.91 -7.66 -9.539 1 98.94 194 PHE B CA 1
ATOM 3905 C C . PHE B 1 194 ? -4.777 -6.43 -8.648 1 98.94 194 PHE B C 1
ATOM 3907 O O . PHE B 1 194 ? -3.67 -6.051 -8.266 1 98.94 194 PHE B O 1
ATOM 3914 N N . ASP B 1 195 ? -5.898 -5.816 -8.281 1 98.56 195 ASP B N 1
ATOM 3915 C CA . ASP B 1 195 ? -5.863 -4.707 -7.332 1 98.56 195 ASP B CA 1
ATOM 3916 C C . ASP B 1 195 ? -5.281 -5.152 -5.992 1 98.56 195 ASP B C 1
ATOM 3918 O O . ASP B 1 195 ? -4.504 -4.422 -5.375 1 98.56 195 ASP B O 1
ATOM 3922 N N . ALA B 1 196 ? -5.664 -6.332 -5.559 1 98.81 196 ALA B N 1
ATOM 3923 C CA . ALA B 1 196 ? -5.184 -6.855 -4.285 1 98.81 196 ALA B CA 1
ATOM 3924 C C . ALA B 1 196 ? -3.684 -7.121 -4.332 1 98.81 196 ALA B C 1
ATOM 3926 O O . ALA B 1 196 ? -2.971 -6.871 -3.357 1 98.81 196 ALA B O 1
ATOM 3927 N N . VAL B 1 197 ? -3.221 -7.652 -5.434 1 98.88 197 VAL B N 1
ATOM 3928 C CA . VAL B 1 197 ? -1.795 -7.895 -5.621 1 98.88 197 VAL B CA 1
ATOM 3929 C C . VAL B 1 197 ? -1.027 -6.578 -5.516 1 98.88 197 VAL B C 1
ATOM 3931 O O . VAL B 1 197 ? -0.004 -6.504 -4.832 1 98.88 197 VAL B O 1
ATOM 3934 N N . VAL B 1 198 ? -1.537 -5.547 -6.176 1 98.69 198 VAL B N 1
ATOM 3935 C CA . VAL B 1 198 ? -0.897 -4.234 -6.164 1 98.69 198 VAL B CA 1
ATOM 3936 C C . VAL B 1 198 ? -0.853 -3.695 -4.734 1 98.69 198 VAL B C 1
ATOM 3938 O O . VAL B 1 198 ? 0.17 -3.164 -4.297 1 98.69 198 VAL B O 1
ATOM 3941 N N . ARG B 1 199 ? -1.932 -3.863 -4.016 1 98.31 199 ARG B N 1
ATOM 3942 C CA . ARG B 1 199 ? -1.95 -3.418 -2.625 1 98.31 199 ARG B CA 1
ATOM 3943 C C . ARG B 1 199 ? -0.907 -4.164 -1.798 1 98.31 199 ARG B C 1
ATOM 3945 O O . ARG B 1 199 ? -0.165 -3.551 -1.027 1 98.31 199 ARG B O 1
ATOM 3952 N N . GLY B 1 200 ? -0.884 -5.484 -1.941 1 98.31 200 GLY B N 1
ATOM 3953 C CA . GLY B 1 200 ? 0.114 -6.277 -1.242 1 98.31 200 GLY B CA 1
ATOM 3954 C C . GLY B 1 200 ? 1.537 -5.855 -1.555 1 98.31 200 GLY B C 1
ATOM 3955 O O . GLY B 1 200 ? 2.391 -5.82 -0.665 1 98.31 200 GLY B O 1
ATOM 3956 N N . PHE B 1 201 ? 1.751 -5.512 -2.809 1 98.69 201 PHE B N 1
ATOM 3957 C CA . PHE B 1 201 ? 3.074 -5.07 -3.236 1 98.69 201 PHE B CA 1
ATOM 3958 C C . PHE B 1 201 ? 3.479 -3.793 -2.512 1 98.69 201 PHE B C 1
ATOM 3960 O O . PHE B 1 201 ? 4.621 -3.66 -2.066 1 98.69 201 PHE B O 1
ATOM 3967 N N . HIS B 1 202 ? 2.586 -2.842 -2.316 1 97.25 202 HIS B N 1
ATOM 3968 C CA . HIS B 1 202 ? 2.871 -1.572 -1.658 1 97.25 202 HIS B CA 1
ATOM 3969 C C . HIS B 1 202 ? 3.115 -1.768 -0.165 1 97.25 202 HIS B C 1
ATOM 3971 O O . HIS B 1 202 ? 3.76 -0.935 0.477 1 97.25 202 HIS B O 1
ATOM 3977 N N . HIS B 1 203 ? 2.666 -2.877 0.377 1 97 203 HIS B N 1
ATOM 3978 C CA . HIS B 1 203 ? 2.848 -3.148 1.798 1 97 203 HIS B CA 1
ATOM 3979 C C . HIS B 1 203 ? 4.316 -3.396 2.127 1 97 203 HIS B C 1
ATOM 3981 O O . HIS B 1 203 ? 4.758 -3.137 3.248 1 97 203 HIS B O 1
ATOM 3987 N N . PHE B 1 204 ? 5 -3.926 1.137 1 98.19 204 PHE B N 1
ATOM 3988 C CA . PHE B 1 204 ? 6.367 -4.363 1.408 1 98.19 204 PHE B CA 1
ATOM 3989 C C . PHE B 1 204 ? 7.34 -3.752 0.405 1 98.19 204 PHE B C 1
ATOM 3991 O O . PHE B 1 204 ? 7.738 -4.41 -0.558 1 98.19 204 PHE B O 1
ATOM 3998 N N . PRO B 1 205 ? 7.766 -2.543 0.665 1 98.19 205 PRO B N 1
ATOM 3999 C CA . PRO B 1 205 ? 8.75 -1.919 -0.222 1 98.19 205 PRO B CA 1
ATOM 4000 C C . PRO B 1 205 ? 10.156 -2.486 -0.035 1 98.19 205 PRO B C 1
ATOM 4002 O O . PRO B 1 205 ? 11.055 -1.78 0.424 1 98.19 205 PRO B O 1
ATOM 4005 N N . THR B 1 206 ? 10.398 -3.668 -0.521 1 98.88 206 THR B N 1
ATOM 4006 C CA . THR B 1 206 ? 11.562 -4.5 -0.252 1 98.88 206 THR B CA 1
ATOM 4007 C C . THR B 1 206 ? 12.852 -3.777 -0.654 1 98.88 206 THR B C 1
ATOM 4009 O O . THR B 1 206 ? 13.828 -3.771 0.098 1 98.88 206 THR B O 1
ATOM 4012 N N . PHE B 1 207 ? 12.812 -3.184 -1.794 1 98.81 207 PHE B N 1
ATOM 4013 C CA . PHE B 1 207 ? 14.016 -2.492 -2.246 1 98.81 207 PHE B CA 1
ATOM 4014 C C . PHE B 1 207 ? 14.43 -1.423 -1.244 1 98.81 207 PHE B C 1
ATOM 4016 O O . PHE B 1 207 ? 15.594 -1.366 -0.841 1 98.81 207 PHE B O 1
ATOM 4023 N N . ASP B 1 208 ? 13.523 -0.605 -0.841 1 98.31 208 ASP B N 1
ATOM 4024 C CA . ASP B 1 208 ? 13.805 0.511 0.056 1 98.31 208 ASP B CA 1
ATOM 4025 C C . ASP B 1 208 ? 14.227 0.012 1.436 1 98.31 208 ASP B C 1
ATOM 4027 O O . ASP B 1 208 ? 15.125 0.588 2.061 1 98.31 208 ASP B O 1
ATOM 4031 N N . ILE B 1 209 ? 13.57 -1.055 1.916 1 98.62 209 ILE B N 1
ATOM 4032 C CA . ILE B 1 209 ? 13.93 -1.636 3.205 1 98.62 209 ILE B CA 1
ATOM 4033 C C . ILE B 1 209 ? 15.391 -2.096 3.176 1 98.62 209 ILE B C 1
ATOM 4035 O O . ILE B 1 209 ? 16.172 -1.739 4.055 1 98.62 209 ILE B O 1
ATOM 4039 N N . LEU B 1 210 ? 15.703 -2.85 2.168 1 98.81 210 LEU B N 1
ATOM 4040 C CA . LEU B 1 210 ? 17.062 -3.363 2.061 1 98.81 210 LEU B CA 1
ATOM 4041 C C . LEU B 1 210 ? 18.062 -2.225 1.879 1 98.81 210 LEU B C 1
ATOM 4043 O O . LEU B 1 210 ? 19.078 -2.168 2.574 1 98.81 210 LEU B O 1
ATOM 4047 N N . ALA B 1 211 ? 17.75 -1.325 0.986 1 98.38 211 ALA B N 1
ATOM 4048 C CA . ALA B 1 211 ? 18.656 -0.224 0.692 1 98.38 211 ALA B CA 1
ATOM 4049 C C . ALA B 1 211 ? 18.891 0.636 1.929 1 98.38 211 ALA B C 1
ATOM 4051 O O . ALA B 1 211 ? 20.016 1.064 2.188 1 98.38 211 ALA B O 1
ATOM 4052 N N . SER B 1 212 ? 17.875 0.883 2.715 1 97.94 212 SER B N 1
ATOM 4053 C CA . SER B 1 212 ? 17.984 1.701 3.918 1 97.94 212 SER B CA 1
ATOM 4054 C C . SER B 1 212 ? 18.844 1.015 4.973 1 97.94 212 SER B C 1
ATOM 4056 O O . SER B 1 212 ? 19.359 1.665 5.887 1 97.94 212 SER B O 1
ATOM 4058 N N . ALA B 1 213 ? 18.969 -0.262 4.82 1 97.56 213 ALA B N 1
ATOM 4059 C CA . ALA B 1 213 ? 19.812 -1.04 5.727 1 97.56 213 ALA B CA 1
ATOM 4060 C C . ALA B 1 213 ? 21.203 -1.249 5.141 1 97.56 213 ALA B C 1
ATOM 4062 O O . ALA B 1 213 ? 22 -2.027 5.672 1 97.56 213 ALA B O 1
ATOM 4063 N N . GLY B 1 214 ? 21.453 -0.62 4.012 1 97.06 214 GLY B N 1
ATOM 4064 C CA . GLY B 1 214 ? 22.766 -0.708 3.402 1 97.06 214 GLY B CA 1
ATOM 4065 C C . GLY B 1 214 ? 22.922 -1.913 2.494 1 97.06 214 GLY B C 1
ATOM 4066 O O . GLY B 1 214 ? 24.047 -2.268 2.113 1 97.06 214 GLY B O 1
ATOM 4067 N N . ILE B 1 215 ? 21.859 -2.631 2.23 1 98.56 215 ILE B N 1
ATOM 4068 C CA . ILE B 1 215 ? 21.875 -3.781 1.332 1 98.56 215 ILE B CA 1
ATOM 4069 C C . ILE B 1 215 ? 21.344 -3.371 -0.039 1 98.56 215 ILE B C 1
ATOM 4071 O O . ILE B 1 215 ? 20.141 -3.178 -0.211 1 98.56 215 ILE B O 1
ATOM 4075 N N . VAL B 1 216 ? 22.25 -3.236 -1.011 1 98.38 216 VAL B N 1
ATOM 4076 C CA . VAL B 1 216 ? 21.891 -2.773 -2.35 1 98.38 216 VAL B CA 1
ATOM 4077 C C . VAL B 1 216 ? 22.438 -3.75 -3.393 1 98.38 216 VAL B C 1
ATOM 4079 O O . VAL B 1 216 ? 23.375 -4.5 -3.123 1 98.38 216 VAL B O 1
ATOM 4082 N N . PRO B 1 217 ? 21.781 -3.797 -4.59 1 98.5 217 PRO B N 1
ATOM 4083 C CA . PRO B 1 217 ? 22.375 -4.621 -5.645 1 98.5 217 PRO B CA 1
ATOM 4084 C C . PRO B 1 217 ? 23.828 -4.266 -5.926 1 98.5 217 PRO B C 1
ATOM 4086 O O . PRO B 1 217 ? 24.188 -3.086 -6.008 1 98.5 217 PRO B O 1
ATOM 4089 N N . SER B 1 218 ? 24.672 -5.281 -6.008 1 98.44 218 SER B N 1
ATOM 4090 C CA . SER B 1 218 ? 26.094 -5.059 -6.207 1 98.44 218 SER B CA 1
ATOM 4091 C C . SER B 1 218 ? 26.766 -6.273 -6.852 1 98.44 218 SER B C 1
ATOM 4093 O O . SER B 1 218 ? 26.438 -7.414 -6.508 1 98.44 218 SER B O 1
ATOM 4095 N N . ASN B 1 219 ? 27.672 -5.984 -7.746 1 97.88 219 ASN B N 1
ATOM 4096 C CA . ASN B 1 219 ? 28.469 -7.047 -8.352 1 97.88 219 ASN B CA 1
ATOM 4097 C C . ASN B 1 219 ? 29.797 -7.242 -7.609 1 97.88 219 ASN B C 1
ATOM 4099 O O . ASN B 1 219 ? 30.625 -8.047 -8.023 1 97.88 219 ASN B O 1
ATOM 4103 N N . ARG B 1 220 ? 29.953 -6.555 -6.469 1 98.12 220 ARG B N 1
ATOM 4104 C CA . ARG B 1 220 ? 31.234 -6.59 -5.758 1 98.12 220 ARG B CA 1
ATOM 4105 C C . ARG B 1 220 ? 31.031 -6.977 -4.297 1 98.12 220 ARG B C 1
ATOM 4107 O O . ARG B 1 220 ? 31.938 -7.523 -3.664 1 98.12 220 ARG B O 1
ATOM 4114 N N . THR B 1 221 ? 29.875 -6.664 -3.801 1 98.12 221 THR B N 1
ATOM 4115 C CA . THR B 1 221 ? 29.594 -6.895 -2.389 1 98.12 221 THR B CA 1
ATOM 4116 C C . THR B 1 221 ? 28.5 -7.953 -2.219 1 98.12 221 THR B C 1
ATOM 4118 O O . THR B 1 221 ? 27.438 -7.855 -2.832 1 98.12 221 THR B O 1
ATOM 4121 N N . ALA B 1 222 ? 28.781 -8.969 -1.427 1 98.44 222 ALA B N 1
ATOM 4122 C CA . ALA B 1 222 ? 27.797 -9.977 -1.076 1 98.44 222 ALA B CA 1
ATOM 4123 C C . ALA B 1 222 ? 27.312 -9.805 0.364 1 98.44 222 ALA B C 1
ATOM 4125 O O . ALA B 1 222 ? 27.844 -8.977 1.105 1 98.44 222 ALA B O 1
ATOM 4126 N N . TYR B 1 223 ? 26.297 -10.492 0.723 1 98.75 223 TYR B N 1
ATOM 4127 C CA . TYR B 1 223 ? 25.688 -10.43 2.045 1 98.75 223 TYR B CA 1
ATOM 4128 C C . TYR B 1 223 ? 25.469 -11.828 2.609 1 98.75 223 TYR B C 1
ATOM 4130 O O . TYR B 1 223 ? 25.641 -12.828 1.906 1 98.75 223 TYR B O 1
ATOM 4138 N N . THR B 1 224 ? 25.109 -11.883 3.863 1 98.56 224 THR B N 1
ATOM 4139 C CA . THR B 1 224 ? 24.688 -13.156 4.434 1 98.56 224 THR B CA 1
ATOM 4140 C C . THR B 1 224 ? 23.156 -13.25 4.473 1 98.56 224 THR B C 1
ATOM 4142 O O . THR B 1 224 ? 22.469 -12.234 4.434 1 98.56 224 THR B O 1
ATOM 4145 N N . LEU B 1 225 ? 22.719 -14.469 4.52 1 98.69 225 LEU B N 1
ATOM 4146 C CA . LEU B 1 225 ? 21.297 -14.688 4.68 1 98.69 225 LEU B CA 1
ATOM 4147 C C . LEU B 1 225 ? 20.75 -13.938 5.898 1 98.69 225 LEU B C 1
ATOM 4149 O O . LEU B 1 225 ? 19.719 -13.273 5.82 1 98.69 225 LEU B O 1
ATOM 4153 N N . ASP B 1 226 ? 21.453 -13.984 6.988 1 98 226 ASP B N 1
ATOM 4154 C CA . ASP B 1 226 ? 21.047 -13.359 8.242 1 98 226 ASP B CA 1
ATOM 4155 C C . ASP B 1 226 ? 20.938 -11.844 8.086 1 98 226 ASP B C 1
ATOM 4157 O O . ASP B 1 226 ? 20 -11.219 8.594 1 98 226 ASP B O 1
ATOM 4161 N N . GLN B 1 227 ? 21.875 -11.227 7.422 1 98.06 227 GLN B N 1
ATOM 4162 C CA . GLN B 1 227 ? 21.859 -9.781 7.203 1 98.06 227 GLN B CA 1
ATOM 4163 C C . GLN B 1 227 ? 20.578 -9.359 6.469 1 98.06 227 GLN B C 1
ATOM 4165 O O . GLN B 1 227 ? 19.922 -8.398 6.863 1 98.06 227 GLN B O 1
ATOM 4170 N N . VAL B 1 228 ? 20.25 -10.109 5.395 1 98.75 228 VAL B N 1
ATOM 4171 C CA . VAL B 1 228 ? 19.109 -9.75 4.566 1 98.75 228 VAL B CA 1
ATOM 4172 C C . VAL B 1 228 ? 17.812 -9.984 5.344 1 98.75 228 VAL B C 1
ATOM 4174 O O . VAL B 1 228 ? 16.938 -9.117 5.383 1 98.75 228 VAL B O 1
ATOM 4177 N N . GLN B 1 229 ? 17.719 -11.117 6.008 1 98.5 229 GLN B N 1
ATOM 4178 C CA . GLN B 1 229 ? 16.516 -11.43 6.789 1 98.5 229 GLN B CA 1
ATOM 4179 C C . GLN B 1 229 ? 16.328 -10.438 7.934 1 98.5 229 GLN B C 1
ATOM 4181 O O . GLN B 1 229 ? 15.219 -9.977 8.188 1 98.5 229 GLN B O 1
ATOM 4186 N N . THR B 1 230 ? 17.391 -10.102 8.625 1 97.75 230 THR B N 1
ATOM 4187 C CA . THR B 1 230 ? 17.312 -9.172 9.75 1 97.75 230 THR B CA 1
ATOM 4188 C C . THR B 1 230 ? 16.859 -7.793 9.289 1 97.75 230 THR B C 1
ATOM 4190 O O . THR B 1 230 ? 16 -7.172 9.906 1 97.75 230 THR B O 1
ATOM 4193 N N . ALA B 1 231 ? 17.453 -7.316 8.18 1 97.88 231 ALA B N 1
ATOM 4194 C CA . ALA B 1 231 ? 17.078 -6.012 7.648 1 97.88 231 ALA B CA 1
ATOM 4195 C C . ALA B 1 231 ? 15.57 -5.934 7.406 1 97.88 231 ALA B C 1
ATOM 4197 O O . ALA B 1 231 ? 14.922 -4.957 7.793 1 97.88 231 ALA B O 1
ATOM 4198 N N . ILE B 1 232 ? 15.016 -6.969 6.812 1 98.38 232 ILE B N 1
ATOM 4199 C CA . ILE B 1 232 ? 13.586 -7 6.492 1 98.38 232 ILE B CA 1
ATOM 4200 C C . ILE B 1 232 ? 12.773 -7.129 7.777 1 98.38 232 ILE B C 1
ATOM 4202 O O . ILE B 1 232 ? 11.781 -6.422 7.965 1 98.38 232 ILE B O 1
ATOM 4206 N N . ALA B 1 233 ? 13.227 -7.961 8.672 1 97.69 233 ALA B N 1
ATOM 4207 C CA . ALA B 1 233 ? 12.477 -8.258 9.891 1 97.69 233 ALA B CA 1
ATOM 4208 C C . ALA B 1 233 ? 12.406 -7.031 10.797 1 97.69 233 ALA B C 1
ATOM 4210 O O . ALA B 1 233 ? 11.461 -6.883 11.578 1 97.69 233 ALA B O 1
ATOM 4211 N N . THR B 1 234 ? 13.375 -6.117 10.703 1 96.88 234 THR B N 1
ATOM 4212 C CA . THR B 1 234 ? 13.359 -4.914 11.523 1 96.88 234 THR B CA 1
ATOM 4213 C C . THR B 1 234 ? 12.164 -4.035 11.18 1 96.88 234 THR B C 1
ATOM 4215 O O . THR B 1 234 ? 11.758 -3.186 11.977 1 96.88 234 THR B O 1
ATOM 4218 N N . GLN B 1 235 ? 11.648 -4.199 9.984 1 97.56 235 GLN B N 1
ATOM 4219 C CA . GLN B 1 235 ? 10.531 -3.375 9.539 1 97.56 235 GLN B CA 1
ATOM 4220 C C . GLN B 1 235 ? 9.227 -4.168 9.555 1 97.56 235 GLN B C 1
ATOM 4222 O O . GLN B 1 235 ? 8.164 -3.615 9.852 1 97.56 235 GLN B O 1
ATOM 4227 N N . THR B 1 236 ? 9.305 -5.508 9.297 1 97.62 236 THR B N 1
ATOM 4228 C CA . THR B 1 236 ? 8.086 -6.285 9.078 1 97.62 236 THR B CA 1
ATOM 4229 C C . THR B 1 236 ? 7.695 -7.051 10.336 1 97.62 236 THR B C 1
ATOM 4231 O O . THR B 1 236 ? 6.551 -7.48 10.477 1 97.62 236 THR B O 1
ATOM 4234 N N . GLY B 1 237 ? 8.672 -7.32 11.172 1 96.5 237 GLY B N 1
ATOM 4235 C CA . GLY B 1 237 ? 8.43 -8.047 12.406 1 96.5 237 GLY B CA 1
ATOM 4236 C C . GLY B 1 237 ? 8.453 -9.555 12.227 1 96.5 237 GLY B C 1
ATOM 4237 O O . GLY B 1 237 ? 8.109 -10.297 13.148 1 96.5 237 GLY B O 1
ATOM 4238 N N . ALA B 1 238 ? 8.867 -10.016 11.039 1 97.88 238 ALA B N 1
ATOM 4239 C CA . ALA B 1 238 ? 8.852 -11.453 10.758 1 97.88 238 ALA B CA 1
ATOM 4240 C C . ALA B 1 238 ? 9.961 -11.828 9.781 1 97.88 238 ALA B C 1
ATOM 4242 O O . ALA B 1 238 ? 10.312 -11.047 8.898 1 97.88 238 ALA B O 1
ATOM 4243 N N . ILE B 1 239 ? 10.469 -13.023 9.922 1 98.19 239 ILE B N 1
ATOM 4244 C CA . ILE B 1 239 ? 11.484 -13.539 9.008 1 98.19 239 ILE B CA 1
ATOM 4245 C C . ILE B 1 239 ? 10.836 -13.977 7.699 1 98.19 239 ILE B C 1
ATOM 4247 O O . ILE B 1 239 ? 9.984 -14.875 7.695 1 98.19 239 ILE B O 1
ATOM 4251 N N . PRO B 1 240 ? 11.234 -13.383 6.574 1 98.81 240 PRO B N 1
ATOM 4252 C CA . PRO B 1 240 ? 10.672 -13.805 5.289 1 98.81 240 PRO B CA 1
ATOM 4253 C C . PRO B 1 240 ? 11.359 -15.039 4.719 1 98.81 240 PRO B C 1
ATOM 4255 O O . PRO B 1 240 ? 12.406 -15.453 5.215 1 98.81 240 PRO B O 1
ATOM 4258 N N . TYR B 1 241 ? 10.75 -15.672 3.76 1 98.81 241 TYR B N 1
ATOM 4259 C CA . TYR B 1 241 ? 11.445 -16.594 2.873 1 98.81 241 TYR B CA 1
ATOM 4260 C C . TYR B 1 241 ? 12.289 -15.836 1.853 1 98.81 241 TYR B C 1
ATOM 4262 O O . TYR B 1 241 ? 11.812 -14.898 1.214 1 98.81 241 TYR B O 1
ATOM 4270 N N . LEU B 1 242 ? 13.523 -16.234 1.702 1 98.94 242 LEU B N 1
ATOM 4271 C CA . LEU B 1 242 ? 14.383 -15.742 0.634 1 98.94 242 LEU B CA 1
ATOM 4272 C C . LEU B 1 242 ? 14.773 -16.875 -0.319 1 98.94 242 LEU B C 1
ATOM 4274 O O . LEU B 1 242 ? 15.25 -17.922 0.116 1 98.94 242 LEU B O 1
ATOM 4278 N N . GLY B 1 243 ? 14.508 -16.594 -1.576 1 98.81 243 GLY B N 1
ATOM 4279 C CA . GLY B 1 243 ? 14.883 -17.547 -2.604 1 98.81 243 GLY B CA 1
ATOM 4280 C C . GLY B 1 243 ? 16.172 -17.188 -3.322 1 98.81 243 GLY B C 1
ATOM 4281 O O . GLY B 1 243 ? 16.328 -16.047 -3.775 1 98.81 243 GLY B O 1
ATOM 4282 N N . CYS B 1 244 ? 17.094 -18.141 -3.387 1 98.75 244 CYS B N 1
ATOM 4283 C CA . CYS B 1 244 ? 18.344 -17.984 -4.129 1 98.75 244 CYS B CA 1
ATOM 4284 C C . CYS B 1 244 ? 18.484 -19.047 -5.207 1 98.75 244 CYS B C 1
ATOM 4286 O O . CYS B 1 244 ? 18.188 -20.219 -4.961 1 98.75 244 CYS B O 1
ATOM 4288 N N . SER B 1 245 ? 18.812 -18.672 -6.352 1 96.5 245 SER B N 1
ATOM 4289 C CA . SER B 1 245 ? 19.078 -19.578 -7.469 1 96.5 245 SER B CA 1
ATOM 4290 C C . SER B 1 245 ? 19.922 -18.891 -8.539 1 96.5 245 SER B C 1
ATOM 4292 O O . SER B 1 245 ? 19.734 -17.703 -8.828 1 96.5 245 SER B O 1
ATOM 4294 N N . PRO B 1 246 ? 20.922 -19.531 -9.07 1 93.38 246 PRO B N 1
ATOM 4295 C CA . PRO B 1 246 ? 21.297 -20.938 -8.844 1 93.38 246 PRO B CA 1
ATOM 4296 C C . PRO B 1 246 ? 22.219 -21.125 -7.648 1 93.38 246 PRO B C 1
ATOM 4298 O O . PRO B 1 246 ? 22.656 -20.141 -7.047 1 93.38 246 PRO B O 1
ATOM 4301 N N . ASN B 1 247 ? 22.406 -22.312 -7.246 1 94.31 247 ASN B N 1
ATOM 4302 C CA . ASN B 1 247 ? 23.391 -22.781 -6.273 1 94.31 247 ASN B CA 1
ATOM 4303 C C . ASN B 1 247 ? 23.188 -22.125 -4.914 1 94.31 247 ASN B C 1
ATOM 4305 O O . ASN B 1 247 ? 24.156 -21.828 -4.211 1 94.31 247 ASN B O 1
ATOM 4309 N N . ALA B 1 248 ? 21.984 -21.641 -4.641 1 97.62 248 ALA B N 1
ATOM 4310 C CA . ALA B 1 248 ? 21.562 -21.125 -3.334 1 97.62 248 ALA B CA 1
ATOM 4311 C C . ALA B 1 248 ? 22.328 -19.859 -2.969 1 97.62 248 ALA B C 1
ATOM 4313 O O . ALA B 1 248 ? 22.469 -19.531 -1.788 1 97.62 248 ALA B O 1
ATOM 4314 N N . THR B 1 249 ? 22.844 -19.094 -4 1 98.31 249 THR B N 1
ATOM 4315 C CA . THR B 1 249 ? 23.703 -17.984 -3.613 1 98.31 249 THR B CA 1
ATOM 4316 C C . THR B 1 249 ? 23.266 -16.703 -4.297 1 98.31 249 THR B C 1
ATOM 4318 O O . THR B 1 249 ? 23.75 -15.617 -3.965 1 98.31 249 THR B O 1
ATOM 4321 N N . ILE B 1 250 ? 22.391 -16.781 -5.25 1 98.75 250 ILE B N 1
ATOM 4322 C CA . ILE B 1 250 ? 21.953 -15.57 -5.945 1 98.75 250 ILE B CA 1
ATOM 4323 C C . ILE B 1 250 ? 20.516 -15.234 -5.547 1 98.75 250 ILE B C 1
ATOM 4325 O O . ILE B 1 250 ? 19.594 -15.969 -5.883 1 98.75 250 ILE B O 1
ATOM 4329 N N . LEU B 1 251 ? 20.391 -14.164 -4.84 1 98.88 251 LEU B N 1
ATOM 4330 C CA . LEU B 1 251 ? 19.094 -13.727 -4.336 1 98.88 251 LEU B CA 1
ATOM 4331 C C . LEU B 1 251 ? 18.156 -13.414 -5.488 1 98.88 251 LEU B C 1
ATOM 4333 O O . LEU B 1 251 ? 18.484 -12.633 -6.383 1 98.88 251 LEU B O 1
ATOM 4337 N N . SER B 1 252 ? 16.953 -14.039 -5.465 1 98.5 252 SER B N 1
ATOM 4338 C CA . SER B 1 252 ? 16.078 -13.844 -6.613 1 98.5 252 SER B CA 1
ATOM 4339 C C . SER B 1 252 ? 14.617 -13.719 -6.18 1 98.5 252 SER B C 1
ATOM 4341 O O . SER B 1 252 ? 13.75 -13.344 -6.977 1 98.5 252 SER B O 1
ATOM 4343 N N . GLU B 1 253 ? 14.312 -14.055 -4.906 1 98.69 253 GLU B N 1
ATOM 4344 C CA . GLU B 1 253 ? 12.914 -14.078 -4.492 1 98.69 253 GLU B CA 1
ATOM 4345 C C . GLU B 1 253 ? 12.766 -13.742 -3.008 1 98.69 253 GLU B C 1
ATOM 4347 O O . GLU B 1 253 ? 13.656 -14.055 -2.211 1 98.69 253 GLU B O 1
ATOM 4352 N N . VAL B 1 254 ? 11.664 -13.117 -2.648 1 98.94 254 VAL B N 1
ATOM 4353 C CA . VAL B 1 254 ? 11.258 -12.938 -1.259 1 98.94 254 VAL B CA 1
ATOM 4354 C C . VAL B 1 254 ? 9.766 -13.211 -1.116 1 98.94 254 VAL B C 1
ATOM 4356 O O . VAL B 1 254 ? 8.969 -12.828 -1.978 1 98.94 254 VAL B O 1
ATOM 4359 N N . TRP B 1 255 ? 9.352 -13.969 -0.055 1 98.88 255 TRP B N 1
ATOM 4360 C CA . TRP B 1 255 ? 7.953 -14.219 0.299 1 98.88 255 TRP B CA 1
ATOM 4361 C C . TRP B 1 255 ? 7.652 -13.711 1.706 1 98.88 255 TRP B C 1
ATOM 4363 O O . TRP B 1 255 ? 8.359 -14.055 2.658 1 98.88 255 TRP B O 1
ATOM 4373 N N . TYR B 1 256 ? 6.688 -12.898 1.815 1 98.88 256 TYR B N 1
ATOM 4374 C CA . TYR B 1 256 ? 6.18 -12.438 3.104 1 98.88 256 TYR B CA 1
ATOM 4375 C C . TYR B 1 256 ? 4.938 -13.227 3.51 1 98.88 256 TYR B C 1
ATOM 4377 O O . TYR B 1 256 ? 3.932 -13.227 2.795 1 98.88 256 TYR B O 1
ATOM 4385 N N . PHE B 1 257 ? 4.98 -13.898 4.648 1 98.69 257 PHE B N 1
ATOM 4386 C CA . PHE B 1 257 ? 3.873 -14.688 5.176 1 98.69 257 PHE B CA 1
ATOM 4387 C C . PHE B 1 257 ? 3.006 -13.852 6.105 1 98.69 257 PHE B C 1
ATOM 4389 O O . PHE B 1 257 ? 3.521 -13.141 6.977 1 98.69 257 PHE B O 1
ATOM 4396 N N . ASN B 1 258 ? 1.686 -13.984 5.945 1 98.56 258 ASN B N 1
ATOM 4397 C CA . ASN B 1 258 ? 0.787 -13.148 6.73 1 98.56 258 ASN B CA 1
ATOM 4398 C C . ASN B 1 258 ? -0.478 -13.898 7.129 1 98.56 258 ASN B C 1
ATOM 4400 O O . ASN B 1 258 ? -1.022 -14.672 6.336 1 98.56 258 ASN B O 1
ATOM 4404 N N . HIS B 1 259 ? -0.89 -13.68 8.352 1 98 259 HIS B N 1
ATOM 4405 C CA . HIS B 1 259 ? -2.307 -13.852 8.656 1 98 259 HIS B CA 1
ATOM 4406 C C . HIS B 1 259 ? -3.113 -12.625 8.227 1 98 259 HIS B C 1
ATOM 4408 O O . HIS B 1 259 ? -2.57 -11.523 8.117 1 98 259 HIS B O 1
ATOM 4414 N N . VAL B 1 260 ? -4.363 -12.875 7.965 1 97.12 260 VAL B N 1
ATOM 4415 C CA . VAL B 1 260 ? -5.168 -11.781 7.434 1 97.12 260 VAL B CA 1
ATOM 4416 C C . VAL B 1 260 ? -6.398 -11.57 8.312 1 97.12 260 VAL B C 1
ATOM 4418 O O . VAL B 1 260 ? -7.094 -12.531 8.656 1 97.12 260 VAL B O 1
ATOM 4421 N N . TYR B 1 261 ? -6.648 -10.359 8.789 1 96.81 261 TYR B N 1
ATOM 4422 C CA . TYR B 1 261 ? -7.91 -9.93 9.383 1 96.81 261 TYR B CA 1
ATOM 4423 C C . TYR B 1 261 ? -8.836 -9.336 8.336 1 96.81 261 TYR B C 1
ATOM 4425 O O . TYR B 1 261 ? -8.531 -8.289 7.75 1 96.81 261 TYR B O 1
ATOM 4433 N N . GLY B 1 262 ? -9.945 -9.969 8.055 1 96.62 262 GLY B N 1
ATOM 4434 C CA . GLY B 1 262 ? -10.805 -9.57 6.949 1 96.62 262 GLY B CA 1
ATOM 4435 C C . GLY B 1 262 ? -10.531 -10.352 5.676 1 96.62 262 GLY B C 1
ATOM 4436 O O . GLY B 1 262 ? -10.281 -11.555 5.719 1 96.62 262 GLY B O 1
ATOM 4437 N N . THR B 1 263 ? -10.711 -9.688 4.555 1 97.25 263 THR B N 1
ATOM 4438 C CA . THR B 1 263 ? -10.539 -10.336 3.254 1 97.25 263 THR B CA 1
ATOM 4439 C C . THR B 1 263 ? -9.117 -10.133 2.738 1 97.25 263 THR B C 1
ATOM 4441 O O . THR B 1 263 ? -8.422 -9.203 3.166 1 97.25 263 THR B O 1
ATOM 4444 N N . GLU B 1 264 ? -8.703 -10.984 1.874 1 97.25 264 GLU B N 1
ATOM 4445 C CA . GLU B 1 264 ? -7.375 -10.836 1.283 1 97.25 264 GLU B CA 1
ATOM 4446 C C . GLU B 1 264 ? -7.246 -9.516 0.534 1 97.25 264 GLU B C 1
ATOM 4448 O O . GLU B 1 264 ? -6.168 -8.922 0.5 1 97.25 264 GLU B O 1
ATOM 4453 N N . GLN B 1 265 ? -8.344 -8.992 -0.024 1 97.19 265 GLN B N 1
ATOM 4454 C CA . GLN B 1 265 ? -8.375 -7.781 -0.835 1 97.19 265 GLN B CA 1
ATOM 4455 C C . GLN B 1 265 ? -8.078 -6.547 0.011 1 97.19 265 GLN B C 1
ATOM 4457 O O . GLN B 1 265 ? -7.305 -5.676 -0.398 1 97.19 265 GLN B O 1
ATOM 4462 N N . TYR B 1 266 ? -8.68 -6.527 1.192 1 97.69 266 TYR B N 1
ATOM 4463 C CA . TYR B 1 266 ? -8.742 -5.25 1.894 1 97.69 266 TYR B CA 1
ATOM 4464 C C . TYR B 1 266 ? -8.234 -5.383 3.324 1 97.69 266 TYR B C 1
ATOM 4466 O O . TYR B 1 266 ? -7.965 -4.383 3.99 1 97.69 266 TYR B O 1
ATOM 4474 N N . GLY B 1 267 ? -8.07 -6.602 3.787 1 97.12 267 GLY B N 1
ATOM 4475 C CA . GLY B 1 267 ? -7.863 -6.875 5.199 1 97.12 267 GLY B CA 1
ATOM 4476 C C . GLY B 1 267 ? -6.48 -6.48 5.688 1 97.12 267 GLY B C 1
ATOM 4477 O O . GLY B 1 267 ? -5.633 -6.066 4.898 1 97.12 267 GLY B O 1
ATOM 4478 N N . THR B 1 268 ? -6.305 -6.562 6.957 1 97.44 268 THR B N 1
ATOM 4479 C CA . THR B 1 268 ? -5.051 -6.254 7.637 1 97.44 268 THR B CA 1
ATOM 4480 C C . THR B 1 268 ? -4.121 -7.461 7.633 1 97.44 268 THR B C 1
ATOM 4482 O O . THR B 1 268 ? -4.52 -8.562 8.016 1 97.44 268 THR B O 1
ATOM 4485 N N . TYR B 1 269 ? -2.922 -7.254 7.164 1 97.44 269 TYR B N 1
ATOM 4486 C CA . TYR B 1 269 ? -1.896 -8.289 7.176 1 97.44 269 TYR B CA 1
ATOM 4487 C C . TYR B 1 269 ? -1.11 -8.273 8.484 1 97.44 269 TYR B C 1
ATOM 4489 O O . TYR B 1 269 ? -0.654 -7.215 8.922 1 97.44 269 TYR B O 1
ATOM 4497 N N . LYS B 1 270 ? -1.009 -9.383 9.086 1 97.19 270 LYS B N 1
ATOM 4498 C CA . LYS B 1 270 ? -0.104 -9.633 10.203 1 97.19 270 LYS B CA 1
ATOM 4499 C C . LYS B 1 270 ? 1.035 -10.562 9.797 1 97.19 270 LYS B C 1
ATOM 4501 O O . LYS B 1 270 ? 0.835 -11.766 9.648 1 97.19 270 LYS B O 1
ATOM 4506 N N . ALA B 1 271 ? 2.176 -9.984 9.648 1 97.56 271 ALA B N 1
ATOM 4507 C CA . ALA B 1 271 ? 3.33 -10.766 9.211 1 97.56 271 ALA B CA 1
ATOM 4508 C C . ALA B 1 271 ? 3.684 -11.844 10.227 1 97.56 271 ALA B C 1
ATOM 4510 O O . ALA B 1 271 ? 3.652 -11.594 11.438 1 97.56 271 ALA B O 1
ATOM 4511 N N . VAL B 1 272 ? 4 -13.023 9.734 1 98.06 272 VAL B N 1
ATOM 4512 C CA . VAL B 1 272 ? 4.496 -14.117 10.562 1 98.06 272 VAL B CA 1
ATOM 4513 C C . VAL B 1 272 ? 5.758 -14.711 9.93 1 98.06 272 VAL B C 1
ATOM 4515 O O . VAL B 1 272 ? 6.027 -14.484 8.742 1 98.06 272 VAL B O 1
ATOM 4518 N N . ASP B 1 273 ? 6.531 -15.406 10.727 1 98.06 273 ASP B N 1
ATOM 4519 C CA . ASP B 1 273 ? 7.738 -16.031 10.195 1 98.06 273 ASP B CA 1
ATOM 4520 C C . ASP B 1 273 ? 7.402 -17.047 9.102 1 98.06 273 ASP B C 1
ATOM 4522 O O . ASP B 1 273 ? 6.398 -17.75 9.195 1 98.06 273 ASP B O 1
ATOM 4526 N N . SER B 1 274 ? 8.258 -17.094 8.156 1 97.69 274 SER B N 1
ATOM 4527 C CA . SER B 1 274 ? 8.078 -18.062 7.074 1 97.69 274 SER B CA 1
ATOM 4528 C C . SER B 1 274 ? 8.008 -19.484 7.609 1 97.69 274 SER B C 1
ATOM 4530 O O . SER B 1 274 ? 8.773 -19.859 8.5 1 97.69 274 SER B O 1
ATOM 4532 N N . THR B 1 275 ? 7.121 -20.234 7.074 1 95.56 275 THR B N 1
ATOM 4533 C CA . THR B 1 275 ? 7.027 -21.656 7.395 1 95.56 275 THR B CA 1
ATOM 4534 C C . THR B 1 275 ? 7.855 -22.484 6.418 1 95.56 275 THR B C 1
ATOM 4536 O O . THR B 1 275 ? 8 -23.688 6.59 1 95.56 275 THR B O 1
ATOM 4539 N N . THR B 1 276 ? 8.344 -21.891 5.391 1 95.5 276 THR B N 1
ATOM 4540 C CA . THR B 1 276 ? 9.188 -22.516 4.375 1 95.5 276 THR B CA 1
ATOM 4541 C C . THR B 1 276 ? 10.648 -22.109 4.57 1 95.5 276 THR B C 1
ATOM 4543 O O . THR B 1 276 ? 10.945 -20.922 4.738 1 95.5 276 THR B O 1
ATOM 4546 N N . LYS B 1 277 ? 11.492 -23.078 4.57 1 96 277 LYS B N 1
ATOM 4547 C CA . LYS B 1 277 ? 12.914 -22.797 4.703 1 96 277 LYS B CA 1
ATOM 4548 C C . LYS B 1 277 ? 13.445 -22.062 3.473 1 96 277 LYS B C 1
ATOM 4550 O O . LYS B 1 277 ? 13.188 -22.469 2.34 1 96 277 LYS B O 1
ATOM 4555 N N . SER B 1 278 ? 14.18 -20.984 3.682 1 98.19 278 SER B N 1
ATOM 4556 C CA . SER B 1 278 ? 14.781 -20.25 2.574 1 98.19 278 SER B CA 1
ATOM 4557 C C . SER B 1 278 ? 15.719 -21.141 1.764 1 98.19 278 SER B C 1
ATOM 4559 O O . SER B 1 278 ? 16.391 -22.016 2.32 1 98.19 278 SER B O 1
ATOM 4561 N N . SER B 1 279 ? 15.805 -20.938 0.505 1 98.69 279 SER B N 1
ATOM 4562 C CA . SER B 1 279 ? 16.688 -21.734 -0.347 1 98.69 279 SER B CA 1
ATOM 4563 C C . SER B 1 279 ? 18.078 -21.094 -0.436 1 98.69 279 SER B C 1
ATOM 4565 O O . SER B 1 279 ? 18.969 -21.625 -1.096 1 98.69 279 SER B O 1
ATOM 4567 N N . CYS B 1 280 ? 18.266 -19.969 0.219 1 98.81 280 CYS B N 1
ATOM 4568 C CA . CYS B 1 280 ? 19.578 -19.312 0.238 1 98.81 280 CYS B CA 1
ATOM 4569 C C . CYS B 1 280 ? 20.516 -20 1.215 1 98.81 280 CYS B C 1
ATOM 4571 O O . CYS B 1 280 ? 20.094 -20.438 2.289 1 98.81 280 CYS B O 1
ATOM 4573 N N . SER B 1 281 ? 21.797 -20 0.896 1 98.56 281 SER B N 1
ATOM 4574 C CA . SER B 1 281 ? 22.812 -20.609 1.745 1 98.56 281 SER B CA 1
ATOM 4575 C C . SER B 1 281 ? 22.922 -19.891 3.086 1 98.56 281 SER B C 1
ATOM 4577 O O . SER B 1 281 ? 22.875 -18.656 3.141 1 98.56 281 SER B O 1
ATOM 4579 N N . LYS B 1 282 ? 23.109 -20.656 4.145 1 97.44 282 LYS B N 1
ATOM 4580 C CA . LYS B 1 282 ? 23.297 -20.078 5.477 1 97.44 282 LYS B CA 1
ATOM 4581 C C . LYS B 1 282 ? 24.766 -19.734 5.711 1 97.44 282 LYS B C 1
ATOM 4583 O O . LYS B 1 282 ? 25.094 -18.984 6.633 1 97.44 282 LYS B O 1
ATOM 4588 N N . THR B 1 283 ? 25.672 -20.266 4.871 1 97.56 283 THR B N 1
ATOM 4589 C CA . THR B 1 283 ? 27.094 -20.156 5.176 1 97.56 283 THR B CA 1
ATOM 4590 C C . THR B 1 283 ? 27.828 -19.438 4.051 1 97.56 283 THR B C 1
ATOM 4592 O O . THR B 1 283 ? 28.875 -18.828 4.277 1 97.56 283 THR B O 1
ATOM 4595 N N . GLU B 1 284 ? 27.328 -19.531 2.842 1 98 284 GLU B N 1
ATOM 4596 C CA . GLU B 1 284 ? 28 -18.875 1.712 1 98 284 GLU B CA 1
ATOM 4597 C C . GLU B 1 284 ? 27.484 -17.453 1.51 1 98 284 GLU B C 1
ATOM 4599 O O . GLU B 1 284 ? 26.359 -17.141 1.892 1 98 284 GLU B O 1
ATOM 4604 N N . PRO B 1 285 ? 28.328 -16.656 0.856 1 98.06 285 PRO B N 1
ATOM 4605 C CA . PRO B 1 285 ? 27.859 -15.305 0.522 1 98.06 285 PRO B CA 1
ATOM 4606 C C . PRO B 1 285 ? 26.672 -15.312 -0.426 1 98.06 285 PRO B C 1
ATOM 4608 O O . PRO B 1 285 ? 26.609 -16.125 -1.346 1 98.06 285 PRO B O 1
ATOM 4611 N N . ILE B 1 286 ? 25.688 -14.461 -0.128 1 98.81 286 ILE B N 1
ATOM 4612 C CA . ILE B 1 286 ? 24.5 -14.266 -0.963 1 98.81 286 ILE B CA 1
ATOM 4613 C C . ILE B 1 286 ? 24.703 -13.047 -1.858 1 98.81 286 ILE B C 1
ATOM 4615 O O . ILE B 1 286 ? 24.969 -11.945 -1.368 1 98.81 286 ILE B O 1
ATOM 4619 N N . TRP B 1 287 ? 24.516 -13.297 -3.154 1 98.75 287 TRP B N 1
ATOM 4620 C CA . TRP B 1 287 ? 24.719 -12.219 -4.117 1 98.75 287 TRP B CA 1
ATOM 4621 C C . TRP B 1 287 ? 23.406 -11.578 -4.508 1 98.75 287 TRP B C 1
ATOM 4623 O O . TRP B 1 287 ? 22.453 -12.273 -4.879 1 98.75 287 TRP B O 1
ATOM 4633 N N . TYR B 1 288 ? 23.281 -10.32 -4.316 1 98.75 288 TYR B N 1
ATOM 4634 C CA . TYR B 1 288 ? 22.219 -9.438 -4.777 1 98.75 288 TYR B CA 1
ATOM 4635 C C . TYR B 1 288 ? 22.688 -8.578 -5.945 1 98.75 288 TYR B C 1
ATOM 4637 O O . TYR B 1 288 ? 23.016 -7.402 -5.766 1 98.75 288 TYR B O 1
ATOM 4645 N N . TYR B 1 289 ? 22.641 -9.172 -7.188 1 98.62 289 TYR B N 1
ATOM 4646 C CA . TYR B 1 289 ? 23.359 -8.625 -8.336 1 98.62 289 TYR B CA 1
ATOM 4647 C C . TYR B 1 289 ? 22.594 -7.438 -8.93 1 98.62 289 TYR B C 1
ATOM 4649 O O . TYR B 1 289 ? 21.375 -7.402 -8.898 1 98.62 289 TYR B O 1
ATOM 4657 N N . GLU B 1 290 ? 23.391 -6.582 -9.516 1 98.12 290 GLU B N 1
ATOM 4658 C CA . GLU B 1 290 ? 22.828 -5.539 -10.367 1 98.12 290 GLU B CA 1
ATOM 4659 C C . GLU B 1 290 ? 22.141 -6.137 -11.594 1 98.12 290 GLU B C 1
ATOM 4661 O O . GLU B 1 290 ? 22.516 -7.223 -12.047 1 98.12 290 GLU B O 1
ATOM 4666 N N . ARG B 1 291 ? 21.172 -5.402 -12.039 1 97.81 291 ARG B N 1
ATOM 4667 C CA . ARG B 1 291 ? 20.5 -5.816 -13.266 1 97.81 291 ARG B CA 1
ATOM 4668 C C . ARG B 1 291 ? 21.328 -5.469 -14.5 1 97.81 291 ARG B C 1
ATOM 4670 O O . ARG B 1 291 ? 22.141 -4.535 -14.469 1 97.81 291 ARG B O 1
ATOM 4677 N N . THR B 1 292 ? 21.125 -6.266 -15.539 1 96.25 292 THR B N 1
ATOM 4678 C CA . THR B 1 292 ? 21.656 -5.859 -16.828 1 96.25 292 THR B CA 1
ATOM 4679 C C . THR B 1 292 ? 21.141 -4.48 -17.234 1 96.25 292 THR B C 1
ATOM 4681 O O . THR B 1 292 ? 19.922 -4.242 -17.203 1 96.25 292 THR B O 1
ATOM 4684 N N . PRO B 1 293 ? 22.062 -3.617 -17.594 1 94.19 293 PRO B N 1
ATOM 4685 C CA . PRO B 1 293 ? 21.625 -2.244 -17.859 1 94.19 293 PRO B CA 1
ATOM 4686 C C . PRO B 1 293 ? 20.516 -2.17 -18.906 1 94.19 293 PRO B C 1
ATOM 4688 O O . PRO B 1 293 ? 19.594 -1.361 -18.781 1 94.19 293 PRO B O 1
ATOM 4691 N N . SER B 1 294 ? 20.531 -3.012 -19.875 1 96.19 294 SER B N 1
ATOM 4692 C CA . SER B 1 294 ? 19.547 -2.973 -20.969 1 96.19 294 SER B CA 1
ATOM 4693 C C . SER B 1 294 ? 18.219 -3.582 -20.531 1 96.19 294 SER B C 1
ATOM 4695 O O . SER B 1 294 ? 17.234 -3.529 -21.266 1 96.19 294 SER B O 1
ATOM 4697 N N . SER B 1 295 ? 18.172 -4.129 -19.281 1 97.88 295 SER B N 1
ATOM 4698 C CA . SER B 1 295 ? 16.984 -4.848 -18.844 1 97.88 295 SER B CA 1
ATOM 4699 C C . SER B 1 295 ? 16.172 -4.012 -17.875 1 97.88 295 SER B C 1
ATOM 4701 O O . SER B 1 295 ? 15.148 -4.473 -17.359 1 97.88 295 SER B O 1
ATOM 4703 N N . GLU B 1 296 ? 16.609 -2.836 -17.578 1 96.56 296 GLU B N 1
ATOM 4704 C CA . GLU B 1 296 ? 15.883 -2.002 -16.641 1 96.56 296 GLU B CA 1
ATOM 4705 C C . GLU B 1 296 ? 15.648 -0.602 -17.188 1 96.56 296 GLU B C 1
ATOM 4707 O O . GLU B 1 296 ? 16.312 -0.185 -18.141 1 96.56 296 GLU B O 1
ATOM 4712 N N . HIS B 1 297 ? 14.695 0.063 -16.703 1 96.06 297 HIS B N 1
ATOM 4713 C CA . HIS B 1 297 ? 14.359 1.421 -17.125 1 96.06 297 HIS B CA 1
ATOM 4714 C C . HIS B 1 297 ? 13.914 2.26 -15.93 1 96.06 297 HIS B C 1
ATOM 4716 O O . HIS B 1 297 ? 13.43 1.722 -14.93 1 96.06 297 HIS B O 1
ATOM 4722 N N . GLU B 1 298 ? 14.188 3.584 -16.047 1 95.75 298 GLU B N 1
ATOM 4723 C CA . GLU B 1 298 ? 13.719 4.523 -15.023 1 95.75 298 GLU B CA 1
ATOM 4724 C C . GLU B 1 298 ? 12.211 4.734 -15.133 1 95.75 298 GLU B C 1
ATOM 4726 O O . GLU B 1 298 ? 11.711 5.164 -16.172 1 95.75 298 GLU B O 1
ATOM 4731 N N . VAL B 1 299 ? 11.516 4.414 -14.125 1 96.12 299 VAL B N 1
ATOM 4732 C CA . VAL B 1 299 ? 10.055 4.457 -14.195 1 96.12 299 VAL B CA 1
ATOM 4733 C C . VAL B 1 299 ? 9.539 5.625 -13.359 1 96.12 299 VAL B C 1
ATOM 4735 O O . VAL B 1 299 ? 8.328 5.895 -13.336 1 96.12 299 VAL B O 1
ATOM 4738 N N . ARG B 1 300 ? 10.359 6.289 -12.688 1 95.12 300 ARG B N 1
ATOM 4739 C CA . ARG B 1 300 ? 9.969 7.363 -11.789 1 95.12 300 ARG B CA 1
ATOM 4740 C C . ARG B 1 300 ? 9.969 8.711 -12.5 1 95.12 300 ARG B C 1
ATOM 4742 O O . ARG B 1 300 ? 9.242 9.625 -12.117 1 95.12 300 ARG B O 1
ATOM 4749 N N . LYS B 1 301 ? 10.805 8.883 -13.43 1 88.31 301 LYS B N 1
ATOM 4750 C CA . LYS B 1 301 ? 10.891 10.133 -14.18 1 88.31 301 LYS B CA 1
ATOM 4751 C C . LYS B 1 301 ? 10.133 10.039 -15.5 1 88.31 301 LYS B C 1
ATOM 4753 O O . LYS B 1 301 ? 10.289 9.062 -16.234 1 88.31 301 LYS B O 1
ATOM 4758 N N . SER B 1 302 ? 9.062 10.867 -15.727 1 73.69 302 SER B N 1
ATOM 4759 C CA . SER B 1 302 ? 8.359 10.859 -17 1 73.69 302 SER B CA 1
ATOM 4760 C C . SER B 1 302 ? 9.227 11.438 -18.109 1 73.69 302 SER B C 1
ATOM 4762 O O . SER B 1 302 ? 10.078 12.297 -17.859 1 73.69 302 SER B O 1
ATOM 4764 N N . GLY B 1 303 ? 9.953 10.82 -19.031 1 50.47 303 GLY B N 1
ATOM 4765 C CA . GLY B 1 303 ? 10.68 11.312 -20.188 1 50.47 303 GLY B CA 1
ATOM 4766 C C . GLY B 1 303 ? 9.945 12.43 -20.922 1 50.47 303 GLY B C 1
ATOM 4767 O O . GLY B 1 303 ? 10.18 12.656 -22.109 1 50.47 303 GLY B O 1
ATOM 4768 N N . ARG B 1 304 ? 8.797 12.938 -20.75 1 36.41 304 ARG B N 1
ATOM 4769 C CA . ARG B 1 304 ? 8.398 13.977 -21.703 1 36.41 304 ARG B CA 1
ATOM 4770 C C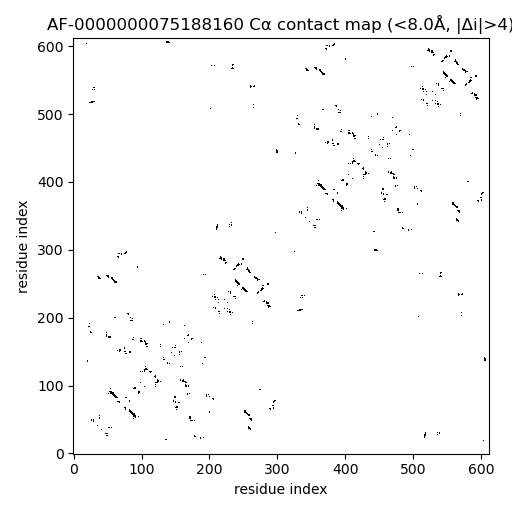 . ARG B 1 304 ? 9.406 15.117 -21.719 1 36.41 304 ARG B C 1
ATOM 4772 O O . ARG B 1 304 ? 9.453 15.93 -20.797 1 36.41 304 ARG B O 1
ATOM 4779 N N . GLY B 1 305 ? 10.617 14.938 -21.984 1 25.56 305 GLY B N 1
ATOM 4780 C CA . GLY B 1 305 ? 11.406 16.016 -22.547 1 25.56 305 GLY B CA 1
ATOM 4781 C C . GLY B 1 305 ? 10.625 16.906 -23.484 1 25.56 305 GLY B C 1
ATOM 4782 O O . GLY B 1 305 ? 10.133 16.453 -24.531 1 25.56 305 GLY B O 1
ATOM 4783 N N . TRP B 1 306 ? 9.609 17.703 -23.125 1 21.14 306 TRP B N 1
ATOM 4784 C CA . TRP B 1 306 ? 9.586 18.828 -24.047 1 21.14 306 TRP B CA 1
ATOM 4785 C C . TRP B 1 306 ? 10.914 19.594 -24 1 21.14 306 TRP B C 1
ATOM 4787 O O . TRP B 1 306 ? 11.625 19.547 -23 1 21.14 306 TRP B O 1
#

Solvent-accessible surface area (backbone atoms only — not comparable to full-atom values): 32566 Å² total; per-residue (Å²): 135,84,82,75,79,78,78,78,77,78,74,75,73,75,71,72,70,77,83,72,66,65,85,44,67,44,51,45,46,71,41,61,79,50,84,77,50,40,28,75,68,56,89,61,84,75,83,56,39,48,41,29,32,48,70,17,13,32,32,28,43,30,32,30,49,72,46,58,25,82,36,44,94,78,66,47,44,39,39,59,88,49,58,27,44,62,45,56,36,32,26,24,66,85,70,48,70,77,59,50,62,35,73,93,62,45,54,15,56,71,44,81,70,42,55,45,95,90,63,50,69,48,71,59,33,83,72,83,55,54,58,57,56,34,53,73,44,37,32,44,46,57,51,55,47,42,66,45,37,36,61,39,65,73,53,62,40,44,51,46,54,18,36,43,41,17,33,24,41,48,40,26,33,42,51,38,72,80,26,33,50,93,77,57,52,94,60,29,50,57,50,37,48,52,52,24,42,54,40,50,50,56,63,54,58,57,41,54,45,31,41,16,39,72,48,59,65,26,91,83,54,64,41,45,48,66,58,59,37,40,40,47,20,41,21,49,70,24,41,52,23,38,35,22,57,66,91,22,24,25,51,33,33,41,35,41,31,19,28,30,26,13,27,79,68,62,25,34,67,43,54,36,57,43,90,56,82,48,50,40,34,86,81,48,65,29,32,37,58,56,53,45,74,83,24,43,43,76,68,39,44,72,75,77,73,120,137,84,81,75,80,77,78,78,78,78,74,74,74,75,72,71,71,76,84,76,67,63,85,42,68,44,51,44,47,70,39,60,79,49,84,75,53,41,29,76,68,56,89,61,84,75,84,56,38,47,40,30,32,47,70,18,12,32,32,30,41,29,32,30,49,72,46,57,25,82,37,44,92,77,68,46,45,40,39,58,89,49,60,28,45,62,45,54,37,31,25,24,65,85,68,50,69,76,59,51,62,36,73,92,62,47,55,15,54,70,44,81,69,41,53,44,96,89,63,51,69,49,71,59,32,82,71,83,55,55,57,56,54,36,52,74,43,37,33,44,47,58,52,53,48,42,65,46,37,36,60,40,65,73,53,62,39,46,52,46,54,18,35,43,40,17,34,24,40,48,41,24,34,43,52,37,70,80,28,33,50,92,77,58,51,94,60,30,50,56,50,34,48,52,52,22,42,52,39,50,50,56,64,55,56,57,41,53,45,32,41,18,39,71,48,60,66,26,91,84,52,63,41,45,48,64,58,56,37,40,40,48,22,42,20,48,69,24,43,52,25,39,33,23,57,68,90,22,26,26,52,32,34,40,35,41,32,18,29,30,26,13,25,77,68,60,24,36,67,43,54,35,59,42,89,53,80,50,51,40,36,88,82,48,65,29,32,37,58,55,54,46,73,83,25,43,42,76,70,38,44,74,74,78,73,121

Sequence (612 aa):
MMNGYLSFIVSLALAVKAYQVPATYPNISSCALQTPTFSCENTTVIANTCCSPTPGGLVLVTQFWSRYTGLEKQGQLLPKGSWTIHGLWPDNCDGSFEQYCDLSRQYDPDPSPSTLPDGTIVPAYKGPGVNTFVEAFGRDDLLDFINTYWINQGAPNADFWAHEFSKHATCTSTFDVSCYGASYRRHEEVVNFFDAVVRGFHHFPTFDILASAGIVPSNRTAYTLDQVQTAIATQTGAIPYLGCSPNATILSEVWYFNHVYGTEQYGTYKAVDSTTKSSCSKTEPIWYYERTPSSEHEVRKSGRGWMMNGYLSFIVSLALAVKAYQVPATYPNISSCALQTPTFSCENTTVIANTCCSPTPGGLVLVTQFWSRYTGLEKQGQLLPKGSWTIHGLWPDNCDGSFEQYCDLSRQYDPDPSPSTLPDGTIVPAYKGPGVNTFVEAFGRDDLLDFINTYWINQGAPNADFWAHEFSKHATCTSTFDVSCYGASYRRHEEVVNFFDAVVRGFHHFPTFDILASAGIVPSNRTAYTLDQVQTAIATQTGAIPYLGCSPNATILSEVWYFNHVYGTEQYGTYKAVDSTTKSSCSKTEPIWYYERTPSSEHEVRKSGRGW

Nearest PDB structures (foldseek):
  3tbj-assembly1_A  TM=9.274E-01  e=1.042E-22  Aspergillus niger
  1bol-assembly1_A  TM=9.222E-01  e=2.297E-20  Rhizopus niveus
  1vd1-assembly1_A  TM=7.143E-01  e=4.326E-10  Nicotiana glutinosa
  1sgl-assembly1_A  TM=6.619E-01  e=1.488E-10  Trichosanthes lepiniana
  1jy5-assembly2_B  TM=7.222E-01  e=6.551E-10  Calystegia sepium

pLDDT: mean 92.53, std 15.88, range [21.14, 98.94]

Organism: Armillaria gallica (NCBI:txid47427)